Protein AF-0000000073552970 (afdb_homodimer)

Foldseek 3Di:
DPPQDDLLVVLVVLLVCLQVVLLVLLPDVVQLAQVSVLVVVVVSLVVQLVVSCVSCVVPPDQDPCLSVLSSLLNVLSNLQSLLCVLVPVDHRRCVSCCVRNPVLCSALLNSLLSVCSNPVSNVLSSVCSVCRVVVHDSLLSLLLNLLQQQLVLLLPLVLCCQFPNVVPHTPNSCVSVCSNVVSVVSNVVSVPDDDPDDDDDQVLLVVLQPDAVVNVVLLVVLLVLLVVLLVVLVLVLCLLVPNVDVVSVCCCQAFFVLSVHRSRRNSSSSVCCNVPVNVLSVVLSVLSHHFQQLCLQSSLSSSLSSLVNSLSSRLRSLDDPSGPPSRHHDPVCNVVNNVVSVSSSVSSVSSNVVCVVDVSRNHHNDDVVVNPVVVVVD/DPDQDDLLVVLVVLLVCLQVVLLVLLPDVVQLAQVSVLVVVVVSLVVQLVSSCVSCVVPPDQDPCLSVLSSLLNVLSNLQSLLCVLVPVDDRRCVSCCVRNPVLCSALLNSLLSVCSNPVSNVLSSVCSVCRVVVHDSLLSLLLNLLQQQLSLLLPLVLCCQFPNVVPHTPNSVVSVCSNVVSVVSNVVSVPDDDPDDDDDQVLLVVLQPDAVVNVVLLVVLLVLLVVLLVVLVLVLCLLVPNVDVVSVCCCQAFFVLSVHRSRRNSSSSVCCNVPVNVLSVVLSVLSHHFQQLCLQSSLSSSLSSLVNSLSSRLRSLDDPSGPPSRHHDPVCNVVNNVVSVSSSVSSVSSNVVCVVDVSRNHHNDDVPPVPPVVVVD

Sequence (756 aa):
MKMRPPTELCVFLLALLAPAVLYAINNVPALQQPLGMVGLGMVVLGSVVLLLLLTVRHKQNIDPLFYVFAGFSFTCLVGLTNALEQDGFIQGFMGFYLKMGEPHLSTAYSVLMCYWDGVVHFVIFLLIIHRMFKGKSYRELGLLWAGSSIANQLVLIPGTVIGKYGSNIQPAFLRNIPFFLLPFWAASLLLSRPQGMAIIPADKVAMEQKKSLFYRPIDAALLLGALAAMAFTVFRGFVVLDCPLDACFTYIYQYEPYLKDPVGFPRVMMLVYLFYALPLLAVCLYGLSRPGCIWMLDWTLLFAGAVTQTQWCHIGASLHSRTAYTYRVPAENWRTVVILNVLYAAIPILLALRCYANPTYFMKPVTKGQTNAEKKKNMKMRPPTELCVFLLALLAPAVLYAINNVPALQQPLGMVGLGMVVLGSVVLLLLLTVRHKQNIDPLFYVFAGFSFTCLVGLTNALEQDGFIQGFMGFYLKMGEPHLSTAYSVLMCYWDGVVHFVIFLLIIHRMFKGKSYRELGLLWAGSSIANQLVLIPGTVIGKYGSNIQPAFLRNIPFFLLPFWAASLLLSRPQGMAIIPADKVAMEQKKSLFYRPIDAALLLGALAAMAFTVFRGFVVLDCPLDACFTYIYQYEPYLKDPVGFPRVMMLVYLFYALPLLAVCLYGLSRPGCIWMLDWTLLFAGAVTQTQWCHIG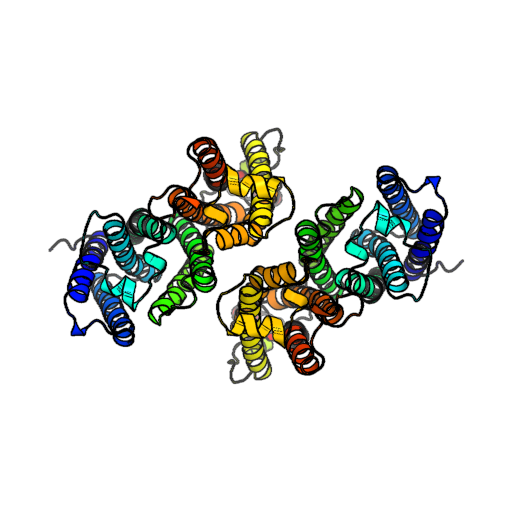ASLHSRTAYTYRVPAENWRTVVILNVLYAAIPILLALRCYANPTYFMKPVTKGQTNAEKKKN

Secondary structure (DSSP, 8-state):
---PPPHHHHHHHHHTHHHHHHHHHHT-GGG--HHHHHHHHHHHHHHHHHHHHHHTTT-SS--THHHHHHHHHHHHHHHHHHHHHHTTSS-SSSHHHHHHT-GGGGSHHHHHHHHIIIIIIHHHHHHHHHHHHTT---HHHHHHHHHHHHHHHHHHHHHHHHSTTGGG--GGGGGHHHHHHHHHHHHHHHHHS---PPPPPHHHHHHHHT--GGG-HHHHHHHHHHHHHHHHHHHHHHHHTT---HHHHHHHHHT-GGGG-TTSHHHHHHHHIIIIIHHHHHHHHHHHHSTT-THHHHHHHHHHHHHHHHHHHHHHHHH-TTS-GGGSPPTTTHHHHHHHHHHHHHHHHHHHHHHHH-GGGGSPP--GGGTTHHHH--/---PPPHHHHHHHHHTHHHHHHHHHHT-GGG--HHHHHHHHHHHHHHHHHHHHHHTTT-SS--THHHHHHHHHHHHHHHHHHHHHHTTSS-SSSHHHHHHT-GGGGSHHHHHHHHIIIIIIHHHHHHHHHHHHHT---HHHHHHHHHHHHHHHHHHHHHHHHSTTGGG--GGGGGHHHHHHHHHHHHHHHHHS---PPPPPHHHHHHHHT--GGG-HHHHHHHHHHHHHHHHHHHHHHHHTT---HHHHHHHHHT-GGGG-TTSHHHHHHHHIIIIIHHHHHHHHHHHHSTT-TTHHHHHHHHHHHHHHHHHHHHHHHH-TTS-GGGSPPTTTHHHHHHHHHHHHHHHHHHHHHHHH-GGGGSPP--GGGHHHHHHH-

Nearest PDB structures (foldseek):
  8pd3-assembly1_A  TM=1.484E-01  e=8.650E-01  Strongylocentrotus purpuratus
  8xq4-assembly1_A  TM=1.670E-01  e=1.671E+00  Strongylocentrotus purpuratus
  8pd8-assembly1_A  TM=1.653E-01  e=7.655E+00  Strongylocentrotus purpuratus
  8pd3-assembly1_A  TM=1.483E-01  e=6.589E-01  Strongylocentrotus purpuratus
  8xq4-assembly1_A  TM=1.678E-01  e=1.078E+00  Strongylocentrotus purpuratus

Radius of gyration: 28.73 Å; Cα contacts (8 Å, |Δi|>4): 984; chains: 2; bounding box: 74×96×55 Å

Organism: Merluccius polli (NCBI:txid89951)

Solvent-accessible surface area (backbone atoms only — not comparable to full-atom values): 38670 Å² total; per-residue (Å²): 129,85,79,72,73,58,65,42,56,52,46,50,55,56,17,62,43,31,54,56,52,34,31,52,51,48,72,33,76,89,54,70,36,56,74,46,39,45,54,49,49,48,50,51,53,50,49,50,52,52,51,51,48,63,72,46,62,88,57,77,89,72,61,73,65,52,58,53,40,51,52,48,33,28,53,13,33,42,28,29,46,44,27,38,34,74,72,63,76,44,81,69,40,49,62,54,45,40,74,51,26,46,50,63,55,71,36,28,44,40,26,41,45,15,43,43,32,35,44,56,50,30,53,50,34,42,52,36,47,47,26,53,78,70,73,40,87,40,56,67,61,47,33,23,49,23,20,22,46,43,45,46,41,66,20,52,55,56,7,40,48,38,8,75,49,32,84,62,71,33,78,48,56,61,60,52,52,58,63,41,49,49,33,53,52,51,36,53,56,50,69,70,45,80,78,90,65,77,88,72,59,57,65,60,30,52,57,51,47,67,53,51,64,86,79,31,58,69,59,43,51,47,44,54,48,42,51,51,42,40,53,52,33,50,50,49,28,37,37,62,60,60,24,76,47,66,66,38,53,48,40,34,74,54,43,46,24,36,48,69,42,61,59,23,41,55,38,38,40,32,46,48,34,40,71,47,46,37,56,49,47,52,51,48,46,48,44,74,71,37,65,36,35,53,64,50,57,59,50,26,32,23,46,22,23,20,41,45,48,49,47,51,19,49,58,45,22,26,69,32,84,68,30,56,76,84,24,29,42,42,84,89,32,39,64,61,46,50,51,54,52,50,54,50,40,42,44,41,42,50,50,28,48,49,36,68,73,55,46,53,39,27,37,68,78,67,62,74,75,62,64,62,56,66,58,72,74,101,130,84,80,74,73,58,65,43,56,53,46,50,57,56,17,62,43,31,53,56,53,34,30,52,51,48,69,33,75,90,54,71,37,57,73,47,39,45,55,49,49,50,50,52,53,49,50,51,52,54,53,52,50,62,72,45,63,87,55,76,88,72,60,74,65,51,59,53,42,52,53,47,34,29,53,13,34,43,28,29,48,43,26,38,33,74,72,62,77,45,81,70,39,48,63,54,46,38,72,50,29,47,50,64,55,70,36,27,44,40,27,42,44,16,44,43,32,36,45,55,50,30,53,50,34,43,50,36,47,48,26,54,79,69,74,41,86,41,57,67,61,47,33,23,48,23,20,22,46,41,44,45,40,65,19,48,54,57,8,40,49,38,9,73,48,32,84,63,70,33,77,50,56,59,60,52,51,58,62,41,48,48,33,54,53,52,37,54,56,48,70,69,46,79,78,90,67,77,88,73,58,59,65,59,32,52,56,49,47,64,53,52,63,87,78,32,60,70,58,45,51,48,46,52,47,42,51,50,41,41,54,52,34,50,51,48,28,38,40,62,60,59,24,78,46,65,68,37,52,48,40,33,75,54,41,44,24,35,48,70,42,62,59,23,40,55,39,38,39,31,45,49,34,41,72,47,48,36,57,50,47,51,52,47,47,48,43,73,72,37,65,36,36,54,65,50,58,58,51,26,32,23,46,21,23,19,42,43,47,50,47,50,19,49,57,45,21,28,69,32,84,67,30,57,75,85,26,29,42,42,83,91,34,39,64,59,46,50,50,53,51,50,53,50,40,42,44,40,44,50,50,29,50,49,36,70,74,55,45,54,38,27,37,70,77,67,62,75,74,62,64,64,57,62,61,69,74,101

InterPro domains:
  IPR033118 EXPERA domain [PF05241] (259-355)
  IPR033118 EXPERA domain [PS51751] (62-187)
  IPR033118 EXPERA domain [PS51751] (218-352)
  IPR047195 Transmembrane 6 superfamily member 1/2 [cd21106] (25-363)
  IPR059044 Transmembrane 6 superfamily member 1/2, transmembrane domain [PF26083] (18-197)

Structure (mmCIF, N/CA/C/O backbone):
data_AF-0000000073552970-model_v1
#
loop_
_entity.id
_entity.type
_entity.pdbx_description
1 polymer 'Transmembrane 6 superfamily member 2'
#
loop_
_atom_site.group_PDB
_atom_site.id
_atom_site.type_symbol
_atom_site.label_atom_id
_atom_site.label_alt_id
_atom_site.label_comp_id
_atom_site.label_asym_id
_atom_site.label_entity_id
_atom_site.label_seq_id
_atom_site.pdbx_PDB_ins_code
_atom_site.Cartn_x
_atom_site.Cartn_y
_atom_site.Cartn_z
_atom_site.occupancy
_atom_site.B_iso_or_equiv
_atom_site.auth_seq_id
_atom_site.auth_comp_id
_atom_site.auth_asym_id
_atom_site.auth_atom_id
_atom_site.pdbx_PDB_model_num
ATOM 1 N N . MET A 1 1 ? 39.062 -36.969 -17.625 1 33.91 1 MET A N 1
ATOM 2 C CA . MET A 1 1 ? 38.438 -35.906 -16.828 1 33.91 1 MET A CA 1
ATOM 3 C C . MET A 1 1 ? 36.906 -35.906 -17.016 1 33.91 1 MET A C 1
ATOM 5 O O . MET A 1 1 ? 36.438 -35.656 -18.125 1 33.91 1 MET A O 1
ATOM 9 N N . LYS A 1 2 ? 36.125 -36.719 -16.453 1 49.84 2 LYS A N 1
ATOM 10 C CA . LYS A 1 2 ? 34.719 -36.969 -16.641 1 49.84 2 LYS A CA 1
ATOM 11 C C . LYS A 1 2 ? 33.938 -35.656 -16.578 1 49.84 2 LYS A C 1
ATOM 13 O O . LYS A 1 2 ? 34.031 -34.906 -15.602 1 49.84 2 LYS A O 1
ATOM 18 N N . MET A 1 3 ? 33.656 -34.969 -17.641 1 60.84 3 MET A N 1
ATOM 19 C CA . MET A 1 3 ? 33.062 -33.656 -17.844 1 60.84 3 MET A CA 1
ATOM 20 C C . MET A 1 3 ? 31.781 -33.5 -17.031 1 60.84 3 MET A C 1
ATOM 22 O O . MET A 1 3 ? 30.844 -34.281 -17.219 1 60.84 3 MET A O 1
ATOM 26 N N . ARG A 1 4 ? 31.812 -32.969 -15.844 1 76.19 4 ARG A N 1
ATOM 27 C CA . ARG A 1 4 ? 30.672 -32.719 -14.992 1 76.19 4 ARG A CA 1
ATOM 28 C C . ARG A 1 4 ? 29.609 -31.875 -15.719 1 76.19 4 ARG A C 1
ATOM 30 O O . ARG A 1 4 ? 29.953 -30.922 -16.438 1 76.19 4 ARG A O 1
ATOM 37 N N . PRO A 1 5 ? 28.469 -32.438 -15.781 1 85.31 5 PRO A N 1
ATOM 38 C CA . PRO A 1 5 ? 27.391 -31.703 -16.438 1 85.31 5 PRO A CA 1
ATOM 39 C C . PRO A 1 5 ? 27.219 -30.297 -15.867 1 85.31 5 PRO A C 1
ATOM 41 O O . PRO A 1 5 ? 27.516 -30.062 -14.695 1 85.31 5 PRO A O 1
ATOM 44 N N . PRO A 1 6 ? 26.828 -29.422 -16.781 1 90.06 6 PRO A N 1
ATOM 45 C CA . PRO A 1 6 ? 26.547 -28.062 -16.312 1 90.06 6 PRO A CA 1
ATOM 46 C C . PRO A 1 6 ? 25.516 -28.047 -15.172 1 90.06 6 PRO A C 1
ATOM 48 O O . PRO A 1 6 ? 24.594 -28.859 -15.148 1 90.06 6 PRO A O 1
ATOM 51 N N . THR A 1 7 ? 25.719 -27.156 -14.25 1 91.38 7 THR A N 1
ATOM 52 C CA . THR A 1 7 ? 24.891 -27.062 -13.055 1 91.38 7 THR A CA 1
ATOM 53 C C . THR A 1 7 ? 23.422 -26.859 -13.43 1 91.38 7 THR A C 1
ATOM 55 O O . THR A 1 7 ? 22.531 -27.422 -12.789 1 91.38 7 THR A O 1
ATOM 58 N N . GLU A 1 8 ? 23.156 -26 -14.43 1 94.19 8 GLU A N 1
ATOM 59 C CA . GLU A 1 8 ? 21.781 -25.75 -14.836 1 94.19 8 GLU A CA 1
ATOM 60 C C . GLU A 1 8 ? 21.125 -27.031 -15.336 1 94.19 8 GLU A C 1
ATOM 62 O O . GLU A 1 8 ? 19.906 -27.219 -15.172 1 94.19 8 GLU A O 1
ATOM 67 N N . LEU A 1 9 ? 21.859 -27.875 -15.969 1 94.69 9 LEU A N 1
ATOM 68 C CA . LEU A 1 9 ? 21.328 -29.156 -16.422 1 94.69 9 LEU A CA 1
ATOM 69 C C . LEU A 1 9 ? 20.984 -30.062 -15.227 1 94.69 9 LEU A C 1
ATOM 71 O O . LEU A 1 9 ? 19.984 -30.766 -15.25 1 94.69 9 LEU A O 1
ATOM 75 N N . CYS A 1 10 ? 21.828 -30.047 -14.266 1 93.56 10 CYS A N 1
ATOM 76 C CA . CYS A 1 10 ? 21.562 -30.828 -13.055 1 93.56 10 CYS A CA 1
ATOM 77 C C . CYS A 1 10 ? 20.281 -30.344 -12.375 1 93.56 10 CYS A C 1
ATOM 79 O O . CYS A 1 10 ? 19.453 -31.156 -11.953 1 93.56 10 CYS A O 1
ATOM 81 N N . VAL A 1 11 ? 20.172 -29.062 -12.281 1 95.56 11 VAL A N 1
ATOM 82 C CA . VAL A 1 11 ? 18.984 -28.484 -11.672 1 95.56 11 VAL A CA 1
ATOM 83 C C . VAL A 1 11 ? 17.75 -28.828 -12.5 1 95.56 11 VAL A C 1
ATOM 85 O O . VAL A 1 11 ? 16.703 -29.172 -11.945 1 95.56 11 VAL A O 1
ATOM 88 N N . PHE A 1 12 ? 17.922 -28.781 -13.805 1 96.88 12 PHE A N 1
ATOM 89 C CA . PHE A 1 12 ? 16.844 -29.125 -14.719 1 96.88 12 PHE A CA 1
ATOM 90 C C . PHE A 1 12 ? 16.391 -30.578 -14.516 1 96.88 12 PHE A C 1
ATOM 92 O O . PHE A 1 12 ? 15.195 -30.844 -14.414 1 96.88 12 PHE A O 1
ATOM 99 N N . LEU A 1 13 ? 17.344 -31.469 -14.414 1 95.44 13 LEU A N 1
ATOM 100 C CA . LEU A 1 13 ? 17.031 -32.875 -14.242 1 95.44 13 LEU A CA 1
ATOM 101 C C . LEU A 1 13 ? 16.422 -33.156 -12.875 1 95.44 13 LEU A C 1
ATOM 103 O O . LEU A 1 13 ? 15.508 -33.969 -12.742 1 95.44 13 LEU A O 1
ATOM 107 N N . LEU A 1 14 ? 16.906 -32.5 -11.938 1 95.44 14 LEU A N 1
ATOM 108 C CA . LEU A 1 14 ? 16.344 -32.625 -10.602 1 95.44 14 LEU A CA 1
ATOM 109 C C . LEU A 1 14 ? 14.898 -32.125 -10.578 1 95.44 14 LEU A C 1
ATOM 111 O O . LEU A 1 14 ? 14.039 -32.75 -9.93 1 95.44 14 LEU A O 1
ATOM 115 N N . ALA A 1 15 ? 14.641 -31.016 -11.227 1 96.62 15 ALA A N 1
ATOM 116 C CA . ALA A 1 15 ? 13.289 -30.469 -11.289 1 96.62 15 ALA A CA 1
ATOM 117 C C . ALA A 1 15 ? 12.336 -31.422 -12 1 96.62 15 ALA A C 1
ATOM 119 O O . ALA A 1 15 ? 11.156 -31.5 -11.656 1 96.62 15 ALA A O 1
ATOM 120 N N . LEU A 1 16 ? 12.867 -32.219 -12.906 1 96.31 16 LEU A N 1
ATOM 121 C CA . LEU A 1 16 ? 12.062 -33.125 -13.688 1 96.31 16 LEU A CA 1
ATOM 122 C C . LEU A 1 16 ? 11.594 -34.312 -12.828 1 96.31 16 LEU A C 1
ATOM 124 O O . LEU A 1 16 ? 10.711 -35.062 -13.227 1 96.31 16 LEU A O 1
ATOM 128 N N . LEU A 1 17 ? 12.078 -34.406 -11.641 1 95.69 17 LEU A N 1
ATOM 129 C CA . LEU A 1 17 ? 11.641 -35.469 -10.719 1 95.69 17 LEU A CA 1
ATOM 130 C C . LEU A 1 17 ? 10.305 -35.094 -10.078 1 95.69 17 LEU A C 1
ATOM 132 O O . LEU A 1 17 ? 9.641 -35.969 -9.492 1 95.69 17 LEU A O 1
ATOM 136 N N . ALA A 1 18 ? 9.914 -33.844 -10.203 1 96.25 18 ALA A N 1
ATOM 137 C CA . ALA A 1 18 ? 8.719 -33.344 -9.516 1 96.25 18 ALA A CA 1
ATOM 138 C C . ALA A 1 18 ? 7.477 -34.125 -9.977 1 96.25 18 ALA A C 1
ATOM 140 O O . ALA A 1 18 ? 6.723 -34.656 -9.156 1 96.25 18 ALA A O 1
ATOM 141 N N . PRO A 1 19 ? 7.25 -34.281 -11.305 1 96.12 19 PRO A N 1
ATOM 142 C CA . PRO A 1 19 ? 6.074 -35.062 -11.727 1 96.12 19 PRO A CA 1
ATOM 143 C C . PRO A 1 19 ? 6.117 -36.5 -11.266 1 96.12 19 PRO A C 1
ATOM 145 O O . PRO A 1 19 ? 5.082 -37.094 -10.922 1 96.12 19 PRO A O 1
ATOM 148 N N . ALA A 1 20 ? 7.281 -37.094 -11.234 1 95 20 ALA A N 1
ATOM 149 C CA . ALA A 1 20 ? 7.418 -38.469 -10.797 1 95 20 ALA A CA 1
ATOM 150 C C . ALA A 1 20 ? 7.07 -38.625 -9.32 1 95 20 ALA A C 1
ATOM 152 O O . ALA A 1 20 ? 6.398 -39.562 -8.93 1 95 20 ALA A O 1
ATOM 153 N N . VAL A 1 21 ? 7.574 -37.688 -8.562 1 93.56 21 VAL A N 1
ATOM 154 C CA . VAL A 1 21 ? 7.285 -37.688 -7.129 1 93.56 21 VAL A CA 1
ATOM 155 C C . VAL A 1 21 ? 5.785 -37.531 -6.902 1 93.56 21 VAL A C 1
ATOM 157 O O . VAL A 1 21 ? 5.191 -38.25 -6.09 1 93.56 21 VAL A O 1
ATOM 160 N N . LEU A 1 22 ? 5.129 -36.656 -7.621 1 93.81 22 LEU A N 1
ATOM 161 C CA . LEU A 1 22 ? 3.697 -36.406 -7.488 1 93.81 22 LEU A CA 1
ATOM 162 C C . LEU A 1 22 ? 2.891 -37.625 -7.906 1 93.81 22 LEU A C 1
ATOM 164 O O . LEU A 1 22 ? 1.915 -37.969 -7.246 1 93.81 22 LEU A O 1
ATOM 168 N N . TYR A 1 23 ? 3.34 -38.25 -8.945 1 94.25 23 TYR A N 1
ATOM 169 C CA . TYR A 1 23 ? 2.672 -39.469 -9.414 1 94.25 23 TYR A CA 1
ATOM 170 C C . TYR A 1 23 ? 2.734 -40.562 -8.367 1 94.25 23 TYR A C 1
ATOM 172 O O . TYR A 1 23 ? 1.74 -41.25 -8.109 1 94.25 23 TYR A O 1
ATOM 180 N N . ALA A 1 24 ? 3.854 -40.688 -7.801 1 91.62 24 ALA A N 1
ATOM 181 C CA . ALA A 1 24 ? 4.047 -41.688 -6.773 1 91.62 24 ALA A CA 1
ATOM 182 C C . ALA A 1 24 ? 3.162 -41.438 -5.559 1 91.62 24 ALA A C 1
ATOM 184 O O . ALA A 1 24 ? 2.518 -42.344 -5.039 1 91.62 24 ALA A O 1
ATOM 185 N N . ILE A 1 25 ? 3.121 -40.219 -5.125 1 89.44 25 ILE A N 1
ATOM 186 C CA . ILE A 1 25 ? 2.336 -39.875 -3.949 1 89.44 25 ILE A CA 1
ATOM 187 C C . ILE A 1 25 ? 0.849 -40.062 -4.246 1 89.44 25 ILE A C 1
ATOM 189 O O . ILE A 1 25 ? 0.093 -40.531 -3.389 1 89.44 25 ILE A O 1
ATOM 193 N N . ASN A 1 26 ? 0.439 -39.688 -5.43 1 90.38 26 ASN A N 1
ATOM 194 C CA . ASN A 1 26 ? -0.964 -39.75 -5.82 1 90.38 26 ASN A CA 1
ATOM 195 C C . ASN A 1 26 ? -1.449 -41.188 -5.871 1 90.38 26 ASN A C 1
ATOM 197 O O . ASN A 1 26 ? -2.643 -41.469 -5.715 1 90.38 26 ASN A O 1
ATOM 201 N N . ASN A 1 27 ? -0.518 -42.125 -6 1 89 27 ASN A N 1
ATOM 202 C CA . ASN A 1 27 ? -0.913 -43.531 -6.195 1 89 27 ASN A CA 1
ATOM 203 C C . ASN A 1 27 ? -0.542 -44.375 -4.996 1 89 27 ASN A C 1
ATOM 205 O O . ASN A 1 27 ? -0.632 -45.594 -5.055 1 89 27 ASN A O 1
ATOM 209 N N . VAL A 1 28 ? -0.151 -43.812 -3.949 1 86.38 28 VAL A N 1
ATOM 210 C CA . VAL A 1 28 ? 0.121 -44.5 -2.695 1 86.38 28 VAL A CA 1
ATOM 211 C C . VAL A 1 28 ? -0.799 -43.969 -1.599 1 86.38 28 VAL A C 1
ATOM 213 O O . VAL A 1 28 ? -0.498 -42.969 -0.965 1 86.38 28 VAL A O 1
ATOM 216 N N . PRO A 1 29 ? -1.869 -44.719 -1.253 1 81.69 29 PRO A N 1
ATOM 217 C CA . PRO A 1 29 ? -2.908 -44.25 -0.33 1 81.69 29 PRO A CA 1
ATOM 218 C C . PRO A 1 29 ? -2.365 -43.938 1.062 1 81.69 29 PRO A C 1
ATOM 220 O O . PRO A 1 29 ? -2.873 -43.031 1.74 1 81.69 29 PRO A O 1
ATOM 223 N N . ALA A 1 30 ? -1.349 -44.531 1.465 1 79.06 30 ALA A N 1
ATOM 224 C CA . ALA A 1 30 ? -0.812 -44.375 2.812 1 79.06 30 ALA A CA 1
ATOM 225 C C . ALA A 1 30 ? -0.234 -42.969 3 1 79.06 30 ALA A C 1
ATOM 227 O O . ALA A 1 30 ? -0.104 -42.469 4.129 1 79.06 30 ALA A O 1
ATOM 228 N N . LEU A 1 31 ? -0.075 -42.344 1.948 1 77.75 31 LEU A N 1
ATOM 229 C CA . LEU A 1 31 ? 0.587 -41.031 2.002 1 77.75 31 LEU A CA 1
ATOM 230 C C . LEU A 1 31 ? -0.431 -39.906 1.937 1 77.75 31 LEU A C 1
ATOM 232 O O . LEU A 1 31 ? -0.067 -38.75 2.031 1 77.75 31 LEU A O 1
ATOM 236 N N . GLN A 1 32 ? -1.628 -40.312 1.903 1 76.44 32 GLN A N 1
ATOM 237 C CA . GLN A 1 32 ? -2.645 -39.312 1.609 1 76.44 32 GLN A CA 1
ATOM 238 C C . GLN A 1 32 ? -3.348 -38.875 2.883 1 76.44 32 GLN A C 1
ATOM 240 O O . GLN A 1 32 ? -4.551 -39.062 3.043 1 76.44 32 GLN A O 1
ATOM 245 N N . GLN A 1 33 ? -2.662 -38.406 3.818 1 79.19 33 GLN A N 1
ATOM 246 C CA . GLN A 1 33 ? -3.193 -37.75 5.02 1 79.19 33 GLN A CA 1
ATOM 247 C C . GLN A 1 33 ? -2.801 -36.281 5.082 1 79.19 33 GLN A C 1
ATOM 249 O O . GLN A 1 33 ? -1.669 -35.938 4.75 1 79.19 33 GLN A O 1
ATOM 254 N N . PRO A 1 34 ? -3.721 -35.531 5.457 1 77.25 34 PRO A N 1
ATOM 255 C CA . PRO A 1 34 ? -3.469 -34.094 5.43 1 77.25 34 PRO A CA 1
ATOM 256 C C . PRO A 1 34 ? -2.227 -33.688 6.227 1 77.25 34 PRO A C 1
ATOM 258 O O . PRO A 1 34 ? -1.392 -32.906 5.734 1 77.25 34 PRO A O 1
ATOM 261 N N . LEU A 1 35 ? -2.172 -34.156 7.414 1 80.56 35 LEU A N 1
ATOM 262 C CA . LEU A 1 35 ? -0.999 -33.812 8.219 1 80.56 35 LEU A CA 1
ATOM 263 C C . LEU A 1 35 ? 0.245 -34.531 7.676 1 80.56 35 LEU A C 1
ATOM 265 O O . LEU A 1 35 ? 1.343 -33.969 7.715 1 80.56 35 LEU A O 1
ATOM 269 N N . GLY A 1 36 ? 0.004 -35.562 7.062 1 81.69 36 GLY A N 1
ATOM 270 C CA . GLY A 1 36 ? 1.101 -36.312 6.453 1 81.69 36 GLY A CA 1
ATOM 271 C C . GLY A 1 36 ? 1.658 -35.625 5.215 1 81.69 36 GLY A C 1
ATOM 272 O O . GLY A 1 36 ? 2.861 -35.688 4.953 1 81.69 36 GLY A O 1
ATOM 273 N N . MET A 1 37 ? 0.812 -34.906 4.66 1 83.81 37 MET A N 1
ATOM 274 C CA . MET A 1 37 ? 1.213 -34.219 3.428 1 83.81 37 MET A CA 1
ATOM 275 C C . MET A 1 37 ? 2.244 -33.125 3.713 1 83.81 37 MET A C 1
ATOM 277 O O . MET A 1 37 ? 3.156 -32.906 2.916 1 83.81 37 MET A O 1
ATOM 281 N N . VAL A 1 38 ? 2.037 -32.469 4.801 1 85.94 38 VAL A N 1
ATOM 282 C CA . VAL A 1 38 ? 2.996 -31.422 5.168 1 85.94 38 VAL A CA 1
ATOM 283 C C . VAL A 1 38 ? 4.363 -32.062 5.422 1 85.94 38 VAL A C 1
ATOM 285 O O . VAL A 1 38 ? 5.383 -31.547 4.945 1 85.94 38 VAL A O 1
ATOM 288 N N . GLY A 1 39 ? 4.289 -33.094 6.191 1 85.56 39 GLY A N 1
ATOM 289 C CA . GLY A 1 39 ? 5.527 -33.812 6.449 1 85.56 39 GLY A CA 1
ATOM 290 C C . GLY A 1 39 ? 6.184 -34.344 5.191 1 85.56 39 GLY A C 1
ATOM 291 O O . GLY A 1 39 ? 7.398 -34.219 5.023 1 85.56 39 GLY A O 1
ATOM 292 N N . LEU A 1 40 ? 5.402 -34.906 4.359 1 87.44 40 LEU A N 1
ATOM 293 C CA . LEU A 1 40 ? 5.91 -35.438 3.096 1 87.44 40 LEU A CA 1
ATOM 294 C C . LEU A 1 40 ? 6.508 -34.312 2.246 1 87.44 40 LEU A C 1
ATOM 296 O O . LEU A 1 40 ? 7.547 -34.5 1.61 1 87.44 40 LEU A O 1
ATOM 300 N N . GLY A 1 41 ? 5.809 -33.188 2.213 1 88.25 41 GLY A N 1
ATOM 301 C CA . GLY A 1 41 ? 6.34 -32.031 1.498 1 88.25 41 GLY A CA 1
ATOM 302 C C . GLY A 1 41 ? 7.691 -31.578 2.014 1 88.25 41 GLY A C 1
ATOM 303 O O . GLY A 1 41 ? 8.586 -31.25 1.227 1 88.25 41 GLY A O 1
ATOM 304 N N . MET A 1 42 ? 7.828 -31.609 3.26 1 88.88 42 MET A N 1
ATOM 305 C CA . MET A 1 42 ? 9.094 -31.203 3.871 1 88.88 42 MET A CA 1
ATOM 306 C C . MET A 1 42 ? 10.203 -32.188 3.527 1 88.88 42 MET A C 1
ATOM 308 O O . MET A 1 42 ? 11.344 -31.797 3.293 1 88.88 42 MET A O 1
ATOM 312 N N . VAL A 1 43 ? 9.836 -33.406 3.516 1 90.69 43 VAL A N 1
ATOM 313 C CA . VAL A 1 43 ? 10.812 -34.438 3.197 1 90.69 43 VAL A CA 1
ATOM 314 C C . VAL A 1 43 ? 11.266 -34.281 1.746 1 90.69 43 VAL A C 1
ATOM 316 O O . VAL A 1 43 ? 12.461 -34.375 1.45 1 90.69 43 VAL A O 1
ATOM 319 N N . VAL A 1 44 ? 10.328 -34.125 0.912 1 91.81 44 VAL A N 1
ATOM 320 C CA . VAL A 1 44 ? 10.648 -33.969 -0.505 1 91.81 44 VAL A CA 1
ATOM 321 C C . VAL A 1 44 ? 11.5 -32.719 -0.723 1 91.81 44 VAL A C 1
ATOM 323 O O . VAL A 1 44 ? 12.562 -32.812 -1.352 1 91.81 44 VAL A O 1
ATOM 326 N N . LEU A 1 45 ? 11.078 -31.641 -0.203 1 89.25 45 LEU A N 1
ATOM 327 C CA . LEU A 1 45 ? 11.828 -30.406 -0.372 1 89.25 45 LEU A CA 1
ATOM 328 C C . LEU A 1 45 ? 13.203 -30.516 0.265 1 89.25 45 LEU A C 1
ATOM 330 O O . LEU A 1 45 ? 14.188 -30.016 -0.292 1 89.25 45 LEU A O 1
ATOM 334 N N . GLY A 1 46 ? 13.273 -31.109 1.431 1 91.06 46 GLY A N 1
ATOM 335 C CA . GLY A 1 46 ? 14.555 -31.344 2.07 1 91.06 46 GLY A CA 1
ATOM 336 C C . GLY A 1 46 ? 15.492 -32.188 1.232 1 91.06 46 GLY A C 1
ATOM 337 O O . GLY A 1 46 ? 16.688 -31.922 1.148 1 91.06 46 GLY A O 1
ATOM 338 N N . SER A 1 47 ? 14.945 -33.188 0.636 1 93.69 47 SER A N 1
ATOM 339 C CA . SER A 1 47 ? 15.734 -34.062 -0.233 1 93.69 47 SER A CA 1
ATOM 340 C C . SER A 1 47 ? 16.25 -33.281 -1.447 1 93.69 47 SER A C 1
ATOM 342 O O . SER A 1 47 ? 17.391 -33.5 -1.878 1 93.69 47 SER A O 1
ATOM 344 N N . VAL A 1 48 ? 15.406 -32.469 -1.981 1 92.94 48 VAL A N 1
ATOM 345 C CA . VAL A 1 48 ? 15.812 -31.656 -3.127 1 92.94 48 VAL A CA 1
ATOM 346 C C . VAL A 1 48 ? 16.969 -30.75 -2.732 1 92.94 48 VAL A C 1
ATOM 348 O O . VAL A 1 48 ? 17.953 -30.641 -3.467 1 92.94 48 VAL A O 1
ATOM 351 N N . VAL A 1 49 ? 16.891 -30.141 -1.593 1 92.19 49 VAL A N 1
ATOM 352 C CA . VAL A 1 49 ? 17.938 -29.25 -1.114 1 92.19 49 VAL A CA 1
ATOM 353 C C . VAL A 1 49 ? 19.234 -30.047 -0.932 1 92.19 49 VAL A C 1
ATOM 355 O O . VAL A 1 49 ? 20.312 -29.578 -1.304 1 92.19 49 VAL A O 1
ATOM 358 N N . LEU A 1 50 ? 19.125 -31.203 -0.381 1 93.69 50 LEU A N 1
ATOM 359 C CA . LEU A 1 50 ? 20.281 -32.062 -0.168 1 93.69 50 LEU A CA 1
ATOM 360 C C . LEU A 1 50 ? 20.938 -32.406 -1.495 1 93.69 50 LEU A C 1
ATOM 362 O O . LEU A 1 50 ? 22.172 -32.375 -1.617 1 93.69 50 LEU A O 1
ATOM 366 N N . LEU A 1 51 ? 20.172 -32.781 -2.42 1 93.75 51 LEU A N 1
ATOM 367 C CA . LEU A 1 51 ? 20.703 -33.156 -3.732 1 93.75 51 LEU A CA 1
ATOM 368 C C . LEU A 1 51 ? 21.344 -31.938 -4.41 1 93.75 51 LEU A C 1
ATOM 370 O O . LEU A 1 51 ? 22.344 -32.062 -5.109 1 93.75 51 LEU A O 1
ATOM 374 N N . LEU A 1 52 ? 20.781 -30.797 -4.234 1 93.5 52 LEU A N 1
ATOM 375 C CA . LEU A 1 52 ? 21.344 -29.578 -4.785 1 93.5 52 LEU A CA 1
ATOM 376 C C . LEU A 1 52 ? 22.703 -29.281 -4.156 1 93.5 52 LEU A C 1
ATOM 378 O O . LEU A 1 52 ? 23.641 -28.891 -4.852 1 93.5 52 LEU A O 1
ATOM 382 N N . LEU A 1 53 ? 22.797 -29.469 -2.859 1 92.69 53 LEU A N 1
ATOM 383 C CA . LEU A 1 53 ? 24.062 -29.266 -2.162 1 92.69 53 LEU A CA 1
ATOM 384 C C . LEU A 1 53 ? 25.125 -30.203 -2.705 1 92.69 53 LEU A C 1
ATOM 386 O O . LEU A 1 53 ? 26.281 -29.812 -2.875 1 92.69 53 LEU A O 1
ATOM 390 N N . LEU A 1 54 ? 24.703 -31.375 -3.006 1 91.12 54 LEU A N 1
ATOM 391 C CA . LEU A 1 54 ? 25.625 -32.375 -3.533 1 91.12 54 LEU A CA 1
ATOM 392 C C . LEU A 1 54 ? 26.078 -32 -4.941 1 91.12 54 LEU A C 1
ATOM 394 O O . LEU A 1 54 ? 27.219 -32.281 -5.328 1 91.12 54 LEU A O 1
ATOM 398 N N . THR A 1 55 ? 25.172 -31.422 -5.672 1 88.75 55 THR A N 1
ATOM 399 C CA . THR A 1 55 ? 25.484 -31.031 -7.043 1 88.75 55 THR A CA 1
ATOM 400 C C . THR A 1 55 ? 26.562 -29.953 -7.066 1 88.75 55 THR A C 1
ATOM 402 O O . THR A 1 55 ? 27.375 -29.906 -7.992 1 88.75 55 THR A O 1
ATOM 405 N N . VAL A 1 56 ? 26.609 -29.094 -6.051 1 90.56 56 VAL A N 1
ATOM 406 C CA . VAL A 1 56 ? 27.531 -27.953 -6.113 1 90.56 56 VAL A CA 1
ATOM 407 C C . VAL A 1 56 ? 28.609 -28.109 -5.039 1 90.56 56 VAL A C 1
ATOM 409 O O . VAL A 1 56 ? 29.344 -27.156 -4.754 1 90.56 56 VAL A O 1
ATOM 412 N N . ARG A 1 57 ? 28.781 -29.172 -4.422 1 89.19 57 ARG A N 1
ATOM 413 C CA . ARG A 1 57 ? 29.703 -29.406 -3.314 1 89.19 57 ARG A CA 1
ATOM 414 C C . ARG A 1 57 ? 31.141 -29.094 -3.723 1 89.19 57 ARG A C 1
ATOM 416 O O . ARG A 1 57 ? 31.953 -28.656 -2.898 1 89.19 57 ARG A O 1
ATOM 423 N N . HIS A 1 58 ? 31.484 -29.203 -4.926 1 87.69 58 HIS A N 1
ATOM 424 C CA . HIS A 1 58 ? 32.844 -29.031 -5.414 1 87.69 58 HIS A CA 1
ATOM 425 C C . HIS A 1 58 ? 33.094 -27.594 -5.844 1 87.69 58 HIS A C 1
ATOM 427 O O . HIS A 1 58 ? 34.25 -27.234 -6.191 1 87.69 58 HIS A O 1
ATOM 433 N N . LYS A 1 59 ? 32.094 -26.906 -5.875 1 86.75 59 LYS A N 1
ATOM 434 C CA . LYS A 1 59 ? 32.219 -25.516 -6.293 1 86.75 59 LYS A CA 1
ATOM 435 C C . LYS A 1 59 ? 32.406 -24.594 -5.086 1 86.75 59 LYS A C 1
ATOM 437 O O . LYS A 1 59 ? 31.859 -24.844 -4.012 1 86.75 59 LYS A O 1
ATOM 442 N N . GLN A 1 60 ? 33.25 -23.578 -5.242 1 84.25 60 GLN A N 1
ATOM 443 C CA . GLN A 1 60 ? 33.531 -22.625 -4.168 1 84.25 60 GLN A CA 1
ATOM 444 C C . GLN A 1 60 ? 32.75 -21.328 -4.352 1 84.25 60 GLN A C 1
ATOM 446 O O . GLN A 1 60 ? 32.375 -20.969 -5.473 1 84.25 60 GLN A O 1
ATOM 451 N N . ASN A 1 61 ? 32.344 -20.641 -3.211 1 86.75 61 ASN A N 1
ATOM 452 C CA . ASN A 1 61 ? 31.75 -19.312 -3.176 1 86.75 61 ASN A CA 1
ATOM 453 C C . ASN A 1 61 ? 30.422 -19.281 -3.916 1 86.75 61 ASN A C 1
ATOM 455 O O . ASN A 1 61 ? 30.203 -18.406 -4.766 1 86.75 61 ASN A O 1
ATOM 459 N N . ILE A 1 62 ? 29.562 -20.234 -3.662 1 90.75 62 ILE A N 1
ATOM 460 C CA . ILE A 1 62 ? 28.25 -20.297 -4.293 1 90.75 62 ILE A CA 1
ATOM 461 C C . ILE A 1 62 ? 27.359 -19.188 -3.744 1 90.75 62 ILE A C 1
ATOM 463 O O . ILE A 1 62 ? 27.25 -19.031 -2.527 1 90.75 62 ILE A O 1
ATOM 467 N N . ASP A 1 63 ? 26.781 -18.438 -4.629 1 93.12 63 ASP A N 1
ATOM 468 C CA . ASP A 1 63 ? 25.781 -17.438 -4.25 1 93.12 63 ASP A CA 1
ATOM 469 C C . ASP A 1 63 ? 24.594 -18.078 -3.545 1 93.12 63 ASP A C 1
ATOM 471 O O . ASP A 1 63 ? 24.016 -19.047 -4.047 1 93.12 63 ASP A O 1
ATOM 475 N N . PRO A 1 64 ? 24.281 -17.609 -2.396 1 93 64 PRO A N 1
ATOM 476 C CA . PRO A 1 64 ? 23.156 -18.203 -1.677 1 93 64 PRO A CA 1
ATOM 477 C C . PRO A 1 64 ? 21.859 -18.188 -2.492 1 93 64 PRO A C 1
ATOM 479 O O . PRO A 1 64 ? 20.984 -19.031 -2.291 1 93 64 PRO A O 1
ATOM 482 N N . LEU A 1 65 ? 21.766 -17.297 -3.363 1 96.25 65 LEU A N 1
ATOM 483 C CA . LEU A 1 65 ? 20.562 -17.203 -4.188 1 96.25 65 LEU A CA 1
ATOM 484 C C . LEU A 1 65 ? 20.438 -18.406 -5.113 1 96.25 65 LEU A C 1
ATOM 486 O O . LEU A 1 65 ? 19.375 -18.656 -5.668 1 96.25 65 LEU A O 1
ATOM 490 N N . PHE A 1 66 ? 21.562 -19.141 -5.285 1 96.44 66 PHE A N 1
ATOM 491 C CA . PHE A 1 66 ? 21.516 -20.359 -6.078 1 96.44 66 PHE A CA 1
ATOM 492 C C . PHE A 1 66 ? 20.484 -21.344 -5.516 1 96.44 66 PHE A C 1
ATOM 494 O O . PHE A 1 66 ? 19.672 -21.906 -6.262 1 96.44 66 PHE A O 1
ATOM 501 N N . TYR A 1 67 ? 20.453 -21.469 -4.242 1 93 67 TYR A N 1
ATOM 502 C CA . TYR A 1 67 ? 19.578 -22.453 -3.596 1 93 67 TYR A CA 1
ATOM 503 C C . TYR A 1 67 ? 18.125 -22.047 -3.697 1 93 67 TYR A C 1
ATOM 505 O O . TYR A 1 67 ? 17.234 -22.906 -3.754 1 93 67 TYR A O 1
ATOM 513 N N . VAL A 1 68 ? 17.891 -20.781 -3.734 1 94.44 68 VAL A N 1
ATOM 514 C CA . VAL A 1 68 ? 16.516 -20.281 -3.902 1 94.44 68 VAL A CA 1
ATOM 515 C C . VAL A 1 68 ? 16.031 -20.594 -5.312 1 94.44 68 VAL A C 1
ATOM 517 O O . VAL A 1 68 ? 14.977 -21.234 -5.48 1 94.44 68 VAL A O 1
ATOM 520 N N . PHE A 1 69 ? 16.781 -20.281 -6.324 1 97 69 PHE A N 1
ATOM 521 C CA . PHE A 1 69 ? 16.375 -20.469 -7.711 1 97 69 PHE A CA 1
ATOM 522 C C . PHE A 1 69 ? 16.312 -21.953 -8.062 1 97 69 PHE A C 1
ATOM 524 O O . PHE A 1 69 ? 15.398 -22.391 -8.758 1 97 69 PHE A O 1
ATOM 531 N N . ALA A 1 70 ? 17.281 -22.672 -7.555 1 95.94 70 ALA A N 1
ATOM 532 C CA . ALA A 1 70 ? 17.297 -24.109 -7.828 1 95.94 70 ALA A CA 1
ATOM 533 C C . ALA A 1 70 ? 16.125 -24.812 -7.133 1 95.94 70 ALA A C 1
ATOM 535 O O . ALA A 1 70 ? 15.469 -25.656 -7.723 1 95.94 70 ALA A O 1
ATOM 536 N N . GLY A 1 71 ? 15.938 -24.422 -5.891 1 94.06 71 GLY A N 1
ATOM 537 C CA . GLY A 1 71 ? 14.812 -25 -5.172 1 94.06 71 GLY A CA 1
ATOM 538 C C . GLY A 1 71 ? 13.469 -24.656 -5.797 1 94.06 71 GLY A C 1
ATOM 539 O O . GLY A 1 71 ? 12.594 -25.516 -5.906 1 94.06 71 GLY A O 1
ATOM 540 N N . PHE A 1 72 ? 13.281 -23.422 -6.215 1 96.44 72 PHE A N 1
ATOM 541 C CA . PHE A 1 72 ? 12.039 -22.969 -6.828 1 96.44 72 PHE A CA 1
ATOM 542 C C . PHE A 1 72 ? 11.82 -23.641 -8.18 1 96.44 72 PHE A C 1
ATOM 544 O O . PHE A 1 72 ? 10.688 -23.766 -8.641 1 96.44 72 PHE A O 1
ATOM 551 N N . SER A 1 73 ? 12.914 -24.031 -8.812 1 97.12 73 SER A N 1
ATOM 552 C CA . SER A 1 73 ? 12.773 -24.734 -10.086 1 97.12 73 SER A CA 1
ATOM 553 C C . SER A 1 73 ? 11.984 -26.031 -9.914 1 97.12 73 SER A C 1
ATOM 555 O O . SER A 1 73 ? 11.188 -26.391 -10.781 1 97.12 73 SER A O 1
ATOM 557 N N . PHE A 1 74 ? 12.234 -26.672 -8.828 1 96.56 74 PHE A N 1
ATOM 558 C CA . PHE A 1 74 ? 11.484 -27.875 -8.531 1 96.56 74 PHE A CA 1
ATOM 559 C C . PHE A 1 74 ? 10 -27.578 -8.367 1 96.56 74 PHE A C 1
ATOM 561 O O . PHE A 1 74 ? 9.156 -28.281 -8.922 1 96.56 74 PHE A O 1
ATOM 568 N N . THR A 1 75 ? 9.648 -26.531 -7.656 1 95 75 THR A N 1
ATOM 569 C CA . THR A 1 75 ? 8.258 -26.172 -7.402 1 95 75 THR A CA 1
ATOM 570 C C . THR A 1 75 ? 7.582 -25.688 -8.688 1 95 75 THR A C 1
ATOM 572 O O . THR A 1 75 ? 6.367 -25.844 -8.852 1 95 75 THR A O 1
ATOM 575 N N . CYS A 1 76 ? 8.383 -25.141 -9.578 1 97.69 76 CYS A N 1
ATOM 576 C CA . CYS A 1 76 ? 7.848 -24.734 -10.875 1 97.69 76 CYS A CA 1
ATOM 577 C C . CYS A 1 76 ? 7.281 -25.938 -11.633 1 97.69 76 CYS A C 1
ATOM 579 O O . CYS A 1 76 ? 6.203 -25.844 -12.219 1 97.69 76 CYS A O 1
ATOM 581 N N . LEU A 1 77 ? 7.996 -27.016 -11.547 1 97.81 77 LEU A N 1
ATOM 582 C CA . LEU A 1 77 ? 7.543 -28.188 -12.273 1 97.81 77 LEU A CA 1
ATOM 583 C C . LEU A 1 77 ? 6.379 -28.859 -11.555 1 97.81 77 LEU A C 1
ATOM 585 O O . LEU A 1 77 ? 5.555 -29.531 -12.18 1 97.81 77 LEU A O 1
ATOM 589 N N . VAL A 1 78 ? 6.34 -28.672 -10.258 1 95.94 78 VAL A N 1
ATOM 590 C CA . VAL A 1 78 ? 5.141 -29.078 -9.531 1 95.94 78 VAL A CA 1
ATOM 591 C C . VAL A 1 78 ? 3.93 -28.312 -10.055 1 95.94 78 VAL A C 1
ATOM 593 O O . VAL A 1 78 ? 2.893 -28.906 -10.359 1 95.94 78 VAL A O 1
ATOM 596 N N . GLY A 1 79 ? 4.125 -27 -10.195 1 97 79 GLY A N 1
ATOM 597 C CA . GLY A 1 79 ? 3.055 -26.172 -10.719 1 97 79 GLY A CA 1
ATOM 598 C C . GLY A 1 79 ? 2.67 -26.516 -12.141 1 97 79 GLY A C 1
ATOM 599 O O . GLY A 1 79 ? 1.483 -26.578 -12.469 1 97 79 GLY A O 1
ATOM 600 N N . LEU A 1 80 ? 3.641 -26.766 -12.945 1 98.25 80 LEU A N 1
ATOM 601 C CA . LEU A 1 80 ? 3.367 -27.109 -14.336 1 98.25 80 LEU A CA 1
ATOM 602 C C . LEU A 1 80 ? 2.588 -28.422 -14.43 1 98.25 80 LEU A C 1
ATOM 604 O O . LEU A 1 80 ? 1.672 -28.547 -15.242 1 98.25 80 LEU A O 1
ATOM 608 N N . THR A 1 81 ? 2.965 -29.344 -13.594 1 98.31 81 THR A N 1
ATOM 609 C CA . THR A 1 81 ? 2.25 -30.625 -13.555 1 98.31 81 THR A CA 1
ATOM 610 C C . THR A 1 81 ? 0.784 -30.406 -13.188 1 98.31 81 THR A C 1
ATOM 612 O O . THR A 1 81 ? -0.107 -31.016 -13.781 1 98.31 81 THR A O 1
ATOM 615 N N . ASN A 1 82 ? 0.534 -29.578 -12.281 1 97.81 82 ASN A N 1
ATOM 616 C CA . ASN A 1 82 ? -0.837 -29.266 -11.898 1 97.81 82 ASN A CA 1
ATOM 617 C C . ASN A 1 82 ? -1.609 -28.625 -13.055 1 97.81 82 ASN A C 1
ATOM 619 O O . ASN A 1 82 ? -2.738 -29.031 -13.344 1 97.81 82 ASN A O 1
ATOM 623 N N . ALA A 1 83 ? -0.996 -27.641 -13.688 1 98.25 83 ALA A N 1
ATOM 624 C CA . ALA A 1 83 ? -1.661 -26.938 -14.789 1 98.25 83 ALA A CA 1
ATOM 625 C C . ALA A 1 83 ? -2.012 -27.906 -15.914 1 98.25 83 ALA A C 1
ATOM 627 O O . ALA A 1 83 ? -3.133 -27.875 -16.438 1 98.25 83 ALA A O 1
ATOM 628 N N . LEU A 1 84 ? -1.05 -28.75 -16.25 1 98.31 84 LEU A N 1
ATOM 629 C CA . LEU A 1 84 ? -1.267 -29.703 -17.328 1 98.31 84 LEU A CA 1
ATOM 630 C C . LEU A 1 84 ? -2.371 -30.703 -16.953 1 98.31 84 LEU A C 1
ATOM 632 O O . LEU A 1 84 ? -3.174 -31.078 -17.812 1 98.31 84 LEU A O 1
ATOM 636 N N . GLU A 1 85 ? -2.391 -31.047 -15.758 1 97.75 85 GLU A N 1
ATOM 637 C CA . GLU A 1 85 ? -3.426 -31.984 -15.32 1 97.75 85 GLU A CA 1
ATOM 638 C C . GLU A 1 85 ? -4.797 -31.312 -15.305 1 97.75 85 GLU A C 1
ATOM 640 O O . GLU A 1 85 ? -5.789 -31.906 -15.742 1 97.75 85 GLU A O 1
ATOM 645 N N . GLN A 1 86 ? -4.938 -30.094 -14.797 1 97.12 86 GLN A N 1
ATOM 646 C CA . GLN A 1 86 ? -6.211 -29.375 -14.719 1 97.12 86 GLN A CA 1
ATOM 647 C C . GLN A 1 86 ? -6.781 -29.109 -16.109 1 97.12 86 GLN A C 1
ATOM 649 O O . GLN A 1 86 ? -8 -29.109 -16.297 1 97.12 86 GLN A O 1
ATOM 654 N N . ASP A 1 87 ? -5.879 -28.922 -17.016 1 97.44 87 ASP A N 1
ATOM 655 C CA . ASP A 1 87 ? -6.336 -28.672 -18.375 1 97.44 87 ASP A CA 1
ATOM 656 C C . ASP A 1 87 ? -6.496 -29.969 -19.156 1 97.44 87 ASP A C 1
ATOM 658 O O . ASP A 1 87 ? -6.762 -29.938 -20.359 1 97.44 87 ASP A O 1
ATOM 662 N N . GLY A 1 88 ? -6.25 -31.125 -18.609 1 96.69 88 GLY A N 1
ATOM 663 C CA . GLY A 1 88 ? -6.602 -32.438 -19.156 1 96.69 88 GLY A CA 1
ATOM 664 C C . GLY A 1 88 ? -5.52 -33 -20.031 1 96.69 88 GLY A C 1
ATOM 665 O O . GLY A 1 88 ? -5.762 -33.969 -20.766 1 96.69 88 GLY A O 1
ATOM 666 N N . PHE A 1 89 ? -4.324 -32.5 -20.031 1 97.19 89 PHE A N 1
ATOM 667 C CA . PHE A 1 89 ? -3.246 -33.031 -20.859 1 97.19 89 PHE A CA 1
ATOM 668 C C . PHE A 1 89 ? -2.641 -34.281 -20.234 1 97.19 89 PHE A C 1
ATOM 670 O O . PHE A 1 89 ? -2.102 -35.125 -20.938 1 97.19 89 PHE A O 1
ATOM 677 N N . ILE A 1 90 ? -2.613 -34.281 -18.906 1 96.56 90 ILE A N 1
ATOM 678 C CA . ILE A 1 90 ? -2.143 -35.438 -18.156 1 96.56 90 ILE A CA 1
ATOM 679 C C . ILE A 1 90 ? -3.143 -35.781 -17.062 1 96.56 90 ILE A C 1
ATOM 681 O O . ILE A 1 90 ? -4.078 -35.031 -16.797 1 96.56 90 ILE A O 1
ATOM 685 N N . GLN A 1 91 ? -2.975 -37 -16.438 1 95.75 91 GLN A N 1
ATOM 686 C CA . GLN A 1 91 ? -3.916 -37.406 -15.406 1 95.75 91 GLN A CA 1
ATOM 687 C C . GLN A 1 91 ? -3.217 -38.219 -14.32 1 95.75 91 GLN A C 1
ATOM 689 O O . GLN A 1 91 ? -2.238 -38.938 -14.594 1 95.75 91 GLN A O 1
ATOM 694 N N . GLY A 1 92 ? -3.729 -38.031 -13.07 1 93.75 92 GLY A N 1
ATOM 695 C CA . GLY A 1 92 ? -3.299 -38.906 -11.984 1 93.75 92 GLY A CA 1
ATOM 696 C C . GLY A 1 92 ? -2.074 -38.375 -11.258 1 93.75 92 GLY A C 1
ATOM 697 O O . GLY A 1 92 ? -1.293 -39.188 -10.711 1 93.75 92 GLY A O 1
ATOM 698 N N . PHE A 1 93 ? -1.833 -37.156 -11.273 1 94.69 93 PHE A N 1
ATOM 699 C CA . PHE A 1 93 ? -0.629 -36.625 -10.648 1 94.69 93 PHE A CA 1
ATOM 700 C C . PHE A 1 93 ? -0.978 -35.812 -9.406 1 94.69 93 PHE A C 1
ATOM 702 O O . PHE A 1 93 ? -0.321 -35.938 -8.375 1 94.69 93 PHE A O 1
ATOM 709 N N . MET A 1 94 ? -2.062 -35.031 -9.5 1 92.62 94 MET A N 1
ATOM 710 C CA . MET A 1 94 ? -2.266 -33.969 -8.5 1 92.62 94 MET A CA 1
ATOM 711 C C . MET A 1 94 ? -3.57 -34.188 -7.742 1 92.62 94 MET A C 1
ATOM 713 O O . MET A 1 94 ? -3.908 -33.438 -6.84 1 92.62 94 MET A O 1
ATOM 717 N N . GLY A 1 95 ? -4.305 -35.188 -8.016 1 90.81 95 GLY A N 1
ATOM 718 C CA . GLY A 1 95 ? -5.621 -35.438 -7.438 1 90.81 95 GLY A CA 1
ATOM 719 C C . GLY A 1 95 ? -5.621 -35.406 -5.922 1 90.81 95 GLY A C 1
ATOM 720 O O . GLY A 1 95 ? -6.441 -34.719 -5.305 1 90.81 95 GLY A O 1
ATOM 721 N N . PHE A 1 96 ? -4.746 -36.062 -5.359 1 88.12 96 PHE A N 1
ATOM 722 C CA . PHE A 1 96 ? -4.652 -36.156 -3.904 1 88.12 96 PHE A CA 1
ATOM 723 C C . PHE A 1 96 ? -4.398 -34.75 -3.311 1 88.12 96 PHE A C 1
ATOM 725 O O . PHE A 1 96 ? -4.988 -34.406 -2.291 1 88.12 96 PHE A O 1
ATOM 732 N N . TYR A 1 97 ? -3.541 -34 -3.934 1 89.69 97 TYR A N 1
ATOM 733 C CA . TYR A 1 97 ? -3.113 -32.719 -3.398 1 89.69 97 TYR A CA 1
ATOM 734 C C . TYR A 1 97 ? -4.23 -31.688 -3.502 1 89.69 97 TYR A C 1
ATOM 736 O O . TYR A 1 97 ? -4.383 -30.828 -2.623 1 89.69 97 TYR A O 1
ATOM 744 N N . LEU A 1 98 ? -5.02 -31.75 -4.523 1 91.5 98 LEU A N 1
ATOM 745 C CA . LEU A 1 98 ? -6.141 -30.828 -4.688 1 91.5 98 LEU A CA 1
ATOM 746 C C . LEU A 1 98 ? -7.227 -31.109 -3.652 1 91.5 98 LEU A C 1
ATOM 748 O O . LEU A 1 98 ? -7.922 -30.203 -3.209 1 91.5 98 LEU A O 1
ATOM 752 N N . LYS A 1 99 ? -7.297 -32.312 -3.281 1 87.88 99 LYS A N 1
ATOM 753 C CA . LYS A 1 99 ? -8.328 -32.688 -2.33 1 87.88 99 LYS A CA 1
ATOM 754 C C . LYS A 1 99 ? -7.883 -32.438 -0.893 1 87.88 99 LYS A C 1
ATOM 756 O O . LYS A 1 99 ? -8.656 -31.938 -0.076 1 87.88 99 LYS A O 1
ATOM 761 N N . MET A 1 100 ? -6.602 -32.719 -0.634 1 86.75 100 MET A N 1
ATOM 762 C CA . MET A 1 100 ? -6.184 -32.75 0.766 1 86.75 100 MET A CA 1
ATOM 763 C C . MET A 1 100 ? -5.203 -31.609 1.061 1 86.75 100 MET A C 1
ATOM 765 O O . MET A 1 100 ? -4.871 -31.359 2.221 1 86.75 100 MET A O 1
ATOM 769 N N . GLY A 1 101 ? -4.781 -30.938 0.058 1 89.88 101 GLY A N 1
ATOM 770 C CA . GLY A 1 101 ? -3.785 -29.891 0.253 1 89.88 101 GLY A CA 1
ATOM 771 C C . GLY A 1 101 ? -4.316 -28.5 -0.029 1 89.88 101 GLY A C 1
ATOM 772 O O . GLY A 1 101 ? -4.809 -27.828 0.875 1 89.88 101 GLY A O 1
ATOM 773 N N . GLU A 1 102 ? -4.34 -28.188 -1.319 1 92.75 102 GLU A N 1
ATOM 774 C CA . GLU A 1 102 ? -4.766 -26.844 -1.74 1 92.75 102 GLU A CA 1
ATOM 775 C C . GLU A 1 102 ? -5.801 -26.922 -2.857 1 92.75 102 GLU A C 1
ATOM 777 O O . GLU A 1 102 ? -5.457 -26.828 -4.039 1 92.75 102 GLU A O 1
ATOM 782 N N . PRO A 1 103 ? -7.023 -26.906 -2.445 1 93.69 103 PRO A N 1
ATOM 783 C CA . PRO A 1 103 ? -8.086 -27.062 -3.438 1 93.69 103 PRO A CA 1
ATOM 784 C C . PRO A 1 103 ? -8.172 -25.875 -4.398 1 93.69 103 PRO A C 1
ATOM 786 O O . PRO A 1 103 ? -8.586 -26.047 -5.551 1 93.69 103 PRO A O 1
ATOM 789 N N . HIS A 1 104 ? -7.777 -24.672 -3.984 1 95.56 104 HIS A N 1
ATOM 790 C CA . HIS A 1 104 ? -7.879 -23.484 -4.816 1 95.56 104 HIS A CA 1
ATOM 791 C C . HIS A 1 104 ? -6.984 -23.594 -6.047 1 95.56 104 HIS A C 1
ATOM 793 O O . HIS A 1 104 ? -7.117 -22.797 -6.988 1 95.56 104 HIS A O 1
ATOM 799 N N . LEU A 1 105 ? -6.078 -24.594 -6.137 1 96.25 105 LEU A N 1
ATOM 800 C CA . LEU A 1 105 ? -5.137 -24.75 -7.238 1 96.25 105 LEU A CA 1
ATOM 801 C C . LEU A 1 105 ? -5.848 -25.25 -8.492 1 96.25 105 LEU A C 1
ATOM 803 O O . LEU A 1 105 ? -5.262 -25.281 -9.578 1 96.25 105 LEU A O 1
ATOM 807 N N . SER A 1 106 ? -7.117 -25.609 -8.398 1 96.19 106 SER A N 1
ATOM 808 C CA . SER A 1 106 ? -7.898 -26.047 -9.555 1 96.19 106 SER A CA 1
ATOM 809 C C . SER A 1 106 ? -8.578 -24.875 -10.242 1 96.19 106 SER A C 1
ATOM 811 O O . SER A 1 106 ? -9.133 -25.016 -11.336 1 96.19 106 SER A O 1
ATOM 813 N N . THR A 1 107 ? -8.578 -23.703 -9.641 1 97.19 107 THR A N 1
ATOM 814 C CA . THR A 1 107 ? -9.211 -22.516 -10.227 1 97.19 107 THR A CA 1
ATOM 815 C C . THR A 1 107 ? -8.453 -22.078 -11.477 1 97.19 107 THR A C 1
ATOM 817 O O . THR A 1 107 ? -7.273 -22.391 -11.641 1 97.19 107 THR A O 1
ATOM 820 N N . ALA A 1 108 ? -9.156 -21.359 -12.344 1 98.06 108 ALA A N 1
ATOM 821 C CA . ALA A 1 108 ? -8.531 -20.844 -13.562 1 98.06 108 ALA A CA 1
ATOM 822 C C . ALA A 1 108 ? -7.336 -19.953 -13.234 1 98.06 108 ALA A C 1
ATOM 824 O O . ALA A 1 108 ? -6.293 -20.047 -13.883 1 98.06 108 ALA A O 1
ATOM 825 N N . TYR A 1 109 ? -7.48 -19.156 -12.266 1 97.81 109 TYR A N 1
ATOM 826 C CA . TYR A 1 109 ? -6.402 -18.266 -11.859 1 97.81 109 TYR A CA 1
ATOM 827 C C . TYR A 1 109 ? -5.152 -19.047 -11.484 1 97.81 109 TYR A C 1
ATOM 829 O O . TYR A 1 109 ? -4.055 -18.75 -11.961 1 97.81 109 TYR A O 1
ATOM 837 N N . SER A 1 110 ? -5.312 -20.031 -10.656 1 97.75 110 SER A N 1
ATOM 838 C CA . SER A 1 110 ? -4.18 -20.812 -10.172 1 97.75 110 SER A CA 1
ATOM 839 C C . SER A 1 110 ? -3.557 -21.641 -11.297 1 97.75 110 SER A C 1
ATOM 841 O O . SER A 1 110 ? -2.342 -21.844 -11.32 1 97.75 110 SER A O 1
ATOM 843 N N . VAL A 1 111 ? -4.371 -22.109 -12.164 1 98.44 111 VAL A N 1
ATOM 844 C CA . VAL A 1 111 ? -3.857 -22.844 -13.312 1 98.44 111 VAL A CA 1
ATOM 845 C C . VAL A 1 111 ? -2.943 -21.953 -14.141 1 98.44 111 VAL A C 1
ATOM 847 O O . VAL A 1 111 ? -1.837 -22.359 -14.516 1 98.44 111 VAL A O 1
ATOM 850 N N . LEU A 1 112 ? -3.404 -20.734 -14.422 1 98.69 112 LEU A N 1
ATOM 851 C CA . LEU A 1 112 ? -2.592 -19.812 -15.203 1 98.69 112 LEU A CA 1
ATOM 852 C C . LEU A 1 112 ? -1.335 -19.422 -14.438 1 98.69 112 LEU A C 1
ATOM 854 O O . LEU A 1 112 ? -0.275 -19.219 -15.039 1 98.69 112 LEU A O 1
ATOM 858 N N . MET A 1 113 ? -1.481 -19.266 -13.141 1 98.44 113 MET A N 1
ATOM 859 C CA . MET A 1 113 ? -0.323 -19.031 -12.289 1 98.44 113 MET A CA 1
ATOM 860 C C . MET A 1 113 ? 0.688 -20.156 -12.406 1 98.44 113 MET A C 1
ATOM 862 O O . MET A 1 113 ? 1.891 -19.922 -12.523 1 98.44 113 MET A O 1
ATOM 866 N N . CYS A 1 114 ? 0.21 -21.375 -12.414 1 98.5 114 CYS A N 1
ATOM 867 C CA . CYS A 1 114 ? 1.062 -22.547 -12.523 1 98.5 114 CYS A CA 1
ATOM 868 C C . CYS A 1 114 ? 1.769 -22.578 -13.875 1 98.5 114 CYS A C 1
ATOM 870 O O . CYS A 1 114 ? 2.939 -22.953 -13.961 1 98.5 114 CYS A O 1
ATOM 872 N N . TYR A 1 115 ? 1.042 -22.219 -14.922 1 98.69 115 TYR A N 1
ATOM 873 C CA . TYR A 1 115 ? 1.693 -22.125 -16.219 1 98.69 115 TYR A CA 1
ATOM 874 C C . TYR A 1 115 ? 2.814 -21.094 -16.188 1 98.69 115 TYR A C 1
ATOM 876 O O . TYR A 1 115 ? 3.889 -21.312 -16.75 1 98.69 115 TYR A O 1
ATOM 884 N N . TRP A 1 116 ? 2.543 -19.953 -15.586 1 98.75 116 TRP A N 1
ATOM 885 C CA . TRP A 1 116 ? 3.555 -18.906 -15.461 1 98.75 116 TRP A CA 1
ATOM 886 C C . TRP A 1 116 ? 4.773 -19.406 -14.703 1 98.75 116 TRP A C 1
ATOM 888 O O . TRP A 1 116 ? 5.914 -19.203 -15.125 1 98.75 116 TRP A O 1
ATOM 898 N N . ASP A 1 117 ? 4.566 -20.078 -13.633 1 98 117 ASP A N 1
ATOM 899 C CA . ASP A 1 117 ? 5.656 -20.641 -12.852 1 98 117 ASP A CA 1
ATOM 900 C C . ASP A 1 117 ? 6.414 -21.703 -13.641 1 98 117 ASP A C 1
ATOM 902 O O . ASP A 1 117 ? 7.645 -21.672 -13.711 1 98 117 ASP A O 1
ATOM 906 N N . GLY A 1 118 ? 5.703 -22.547 -14.242 1 98.19 118 GLY A N 1
ATOM 907 C CA . GLY A 1 118 ? 6.281 -23.703 -14.898 1 98.19 118 GLY A CA 1
ATOM 908 C C . GLY A 1 118 ? 7.031 -23.359 -16.172 1 98.19 118 GLY A C 1
ATOM 909 O O . GLY A 1 118 ? 7.887 -24.125 -16.625 1 98.19 118 GLY A O 1
ATOM 910 N N . VAL A 1 119 ? 6.711 -22.219 -16.703 1 98.25 119 VAL A N 1
ATOM 911 C CA . VAL A 1 119 ? 7.352 -21.875 -17.969 1 98.25 119 VAL A CA 1
ATOM 912 C C . VAL A 1 119 ? 8.242 -20.641 -17.781 1 98.25 119 VAL A C 1
ATOM 914 O O . VAL A 1 119 ? 9.461 -20.734 -17.875 1 98.25 119 VAL A O 1
ATOM 917 N N . VAL A 1 120 ? 7.621 -19.578 -17.406 1 98.44 120 VAL A N 1
ATOM 918 C CA . VAL A 1 120 ? 8.352 -18.312 -17.359 1 98.44 120 VAL A CA 1
ATOM 919 C C . VAL A 1 120 ? 9.359 -18.344 -16.219 1 98.44 120 VAL A C 1
ATOM 921 O O . VAL A 1 120 ? 10.562 -18.156 -16.438 1 98.44 120 VAL A O 1
ATOM 924 N N . HIS A 1 121 ? 8.867 -18.594 -15 1 98.69 121 HIS A N 1
ATOM 925 C CA . HIS A 1 121 ? 9.781 -18.625 -13.867 1 98.69 121 HIS A CA 1
ATOM 926 C C . HIS A 1 121 ? 10.844 -19.719 -14.047 1 98.69 121 HIS A C 1
ATOM 928 O O . HIS A 1 121 ? 12.023 -19.484 -13.766 1 98.69 121 HIS A O 1
ATOM 934 N N . PHE A 1 122 ? 10.438 -20.859 -14.508 1 98.5 122 PHE A N 1
ATOM 935 C CA . PHE A 1 122 ? 11.359 -21.969 -14.688 1 98.5 122 PHE A CA 1
ATOM 936 C C . PHE A 1 122 ? 12.492 -21.594 -15.641 1 98.5 122 PHE A C 1
ATOM 938 O O . PHE A 1 122 ? 13.664 -21.797 -15.336 1 98.5 122 PHE A O 1
ATOM 945 N N . VAL A 1 123 ? 12.141 -21.016 -16.781 1 98.5 123 VAL A N 1
ATOM 946 C CA . VAL A 1 123 ? 13.133 -20.609 -17.766 1 98.5 123 VAL A CA 1
ATOM 947 C C . VAL A 1 123 ? 14.031 -19.516 -17.172 1 98.5 123 VAL A C 1
ATOM 949 O O . VAL A 1 123 ? 15.258 -19.562 -17.344 1 98.5 123 VAL A O 1
ATOM 952 N N . ILE A 1 124 ? 13.453 -18.578 -16.453 1 98.56 124 ILE A N 1
ATOM 953 C CA . ILE A 1 124 ? 14.219 -17.5 -15.828 1 98.56 124 ILE A CA 1
ATOM 954 C C . ILE A 1 124 ? 15.227 -18.094 -14.844 1 98.56 124 ILE A C 1
ATOM 956 O O . ILE A 1 124 ? 16.375 -17.672 -14.805 1 98.56 124 ILE A O 1
ATOM 960 N N . PHE A 1 125 ? 14.805 -19.125 -14.062 1 98.44 125 PHE A N 1
ATOM 961 C CA . PHE A 1 125 ? 15.688 -19.719 -13.078 1 98.44 125 PHE A CA 1
ATOM 962 C C . PHE A 1 125 ? 16.859 -20.422 -13.75 1 98.44 125 PHE A C 1
ATOM 964 O O . PHE A 1 125 ? 18.016 -20.281 -13.328 1 98.44 125 PHE A O 1
ATOM 971 N N . LEU A 1 126 ? 16.609 -21.141 -14.789 1 97.94 126 LEU A N 1
ATOM 972 C CA . LEU A 1 126 ? 17.672 -21.812 -15.5 1 97.94 126 LEU A CA 1
ATOM 973 C C . LEU A 1 126 ? 18.656 -20.812 -16.109 1 97.94 126 LEU A C 1
ATOM 975 O O . LEU A 1 126 ? 19.859 -21.031 -16.094 1 97.94 126 LEU A O 1
ATOM 979 N N . LEU A 1 127 ? 18.109 -19.734 -16.656 1 98.19 127 LEU A N 1
ATOM 980 C CA . LEU A 1 127 ? 18.953 -18.703 -17.219 1 98.19 127 LEU A CA 1
ATOM 981 C C . LEU A 1 127 ? 19.797 -18.031 -16.141 1 98.19 127 LEU A C 1
ATOM 983 O O . LEU A 1 127 ? 20.984 -17.766 -16.359 1 98.19 127 LEU A O 1
ATOM 987 N N . ILE A 1 128 ? 19.172 -17.75 -15.023 1 98.06 128 ILE A N 1
ATOM 988 C CA . ILE A 1 128 ? 19.891 -17.125 -13.914 1 98.06 128 ILE A CA 1
ATOM 989 C C . ILE A 1 128 ? 21.031 -18.031 -13.453 1 98.06 128 ILE A C 1
ATOM 991 O O . ILE A 1 128 ? 22.156 -17.562 -13.266 1 98.06 128 ILE A O 1
ATOM 995 N N . ILE A 1 129 ? 20.75 -19.297 -13.273 1 97 129 ILE A N 1
ATOM 996 C CA . ILE A 1 129 ? 21.75 -20.25 -12.805 1 97 129 ILE A CA 1
ATOM 997 C C . ILE A 1 129 ? 22.875 -20.344 -13.844 1 97 129 ILE A C 1
ATOM 999 O O . ILE A 1 129 ? 24.062 -20.375 -13.484 1 97 129 ILE A O 1
ATOM 1003 N N . HIS A 1 130 ? 22.547 -20.422 -15.109 1 96.62 130 HIS A N 1
ATOM 1004 C CA . HIS A 1 130 ? 23.547 -20.438 -16.172 1 96.62 130 HIS A CA 1
ATOM 1005 C C . HIS A 1 130 ? 24.453 -19.203 -16.078 1 96.62 130 HIS A C 1
ATOM 1007 O O . HIS A 1 130 ? 25.688 -19.344 -16.141 1 96.62 130 HIS A O 1
ATOM 1013 N N . ARG A 1 131 ? 23.875 -18.047 -15.953 1 96.12 131 ARG A N 1
ATOM 1014 C CA . ARG A 1 131 ? 24.625 -16.812 -15.875 1 96.12 131 ARG A CA 1
ATOM 1015 C C . ARG A 1 131 ? 25.469 -16.766 -14.602 1 96.12 131 ARG A C 1
ATOM 1017 O O . ARG A 1 131 ? 26.609 -16.312 -14.617 1 96.12 131 ARG A O 1
ATOM 1024 N N . MET A 1 132 ? 24.875 -17.234 -13.547 1 94.56 132 MET A N 1
ATOM 1025 C CA . MET A 1 132 ? 25.547 -17.25 -12.25 1 94.56 132 MET A CA 1
ATOM 1026 C C . MET A 1 132 ? 26.875 -18 -12.352 1 94.56 132 MET A C 1
ATOM 1028 O O . MET A 1 132 ? 27.906 -17.484 -11.914 1 94.56 132 MET A O 1
ATOM 1032 N N . PHE A 1 133 ? 26.984 -19.109 -12.992 1 93.25 133 PHE A N 1
ATOM 1033 C CA . PHE A 1 133 ? 28.172 -19.953 -13.039 1 93.25 133 PHE A CA 1
ATOM 1034 C C . PHE A 1 133 ? 29.078 -19.547 -14.195 1 93.25 133 PHE A C 1
ATOM 1036 O O . PHE A 1 133 ? 30.219 -20 -14.281 1 93.25 133 PHE A O 1
ATOM 1043 N N . LYS A 1 134 ? 28.641 -18.672 -15.047 1 94.25 134 LYS A N 1
ATOM 1044 C CA . LYS A 1 134 ? 29.484 -18.109 -16.094 1 94.25 134 LYS A CA 1
ATOM 1045 C C . LYS A 1 134 ? 30.047 -16.766 -15.664 1 94.25 134 LYS A C 1
ATOM 1047 O O . LYS A 1 134 ? 30.734 -16.094 -16.438 1 94.25 134 LYS A O 1
ATOM 1052 N N . GLY A 1 135 ? 29.641 -16.297 -14.5 1 92 135 GLY A N 1
ATOM 1053 C CA . GLY A 1 135 ? 30.156 -15.039 -13.969 1 92 135 GLY A CA 1
ATOM 1054 C C . GLY A 1 135 ? 29.484 -13.82 -14.562 1 92 135 GLY A C 1
ATOM 1055 O O . GLY A 1 135 ? 30.078 -12.734 -14.617 1 92 135 GLY A O 1
ATOM 1056 N N . LYS A 1 136 ? 28.344 -14.078 -15.102 1 93.38 136 LYS A N 1
ATOM 1057 C CA . LYS A 1 136 ? 27.578 -12.977 -15.672 1 93.38 136 LYS A CA 1
ATOM 1058 C C . LYS A 1 136 ? 26.516 -12.477 -14.703 1 93.38 136 LYS A C 1
ATOM 1060 O O . LYS A 1 136 ? 26.047 -13.227 -13.836 1 93.38 136 LYS A O 1
ATOM 1065 N N . SER A 1 137 ? 26.156 -11.25 -14.875 1 93.75 137 SER A N 1
ATOM 1066 C CA . SER A 1 137 ? 25.141 -10.68 -13.992 1 93.75 137 SER A CA 1
ATOM 1067 C C . SER A 1 137 ? 23.75 -11.234 -14.305 1 93.75 137 SER A C 1
ATOM 1069 O O . SER A 1 137 ? 23.406 -11.43 -15.477 1 93.75 137 SER A O 1
ATOM 1071 N N . TYR A 1 138 ? 22.969 -11.508 -13.305 1 95.88 138 TYR A N 1
ATOM 1072 C CA . TYR A 1 138 ? 21.594 -11.953 -13.438 1 95.88 138 TYR A CA 1
ATOM 1073 C C . TYR A 1 138 ? 20.656 -11.07 -12.617 1 95.88 138 TYR A C 1
ATOM 1075 O O . TYR A 1 138 ? 19.531 -11.477 -12.305 1 95.88 138 TYR A O 1
ATOM 1083 N N . ARG A 1 139 ? 21.078 -9.914 -12.266 1 95.75 139 ARG A N 1
ATOM 1084 C CA . ARG A 1 139 ? 20.375 -9 -11.375 1 95.75 139 ARG A CA 1
ATOM 1085 C C . ARG A 1 139 ? 19.016 -8.617 -11.953 1 95.75 139 ARG A C 1
ATOM 1087 O O . ARG A 1 139 ? 18 -8.672 -11.25 1 95.75 139 ARG A O 1
ATOM 1094 N N . GLU A 1 140 ? 18.922 -8.312 -13.211 1 95.31 140 GLU A N 1
ATOM 1095 C CA . GLU A 1 140 ? 17.688 -7.863 -13.859 1 95.31 140 GLU A CA 1
ATOM 1096 C C . GLU A 1 140 ? 16.656 -8.984 -13.922 1 95.31 140 GLU A C 1
ATOM 1098 O O . GLU A 1 140 ? 15.477 -8.758 -13.656 1 95.31 140 GLU A O 1
ATOM 1103 N N . LEU A 1 141 ? 17.156 -10.133 -14.258 1 97.19 141 LEU A N 1
ATOM 1104 C CA . LEU A 1 141 ? 16.25 -11.281 -14.312 1 97.19 141 LEU A CA 1
ATOM 1105 C C . LEU A 1 141 ? 15.711 -11.609 -12.922 1 97.19 141 LEU A C 1
ATOM 1107 O O . LEU A 1 141 ? 14.539 -11.953 -12.773 1 97.19 141 LEU A O 1
ATOM 1111 N N . GLY A 1 142 ? 16.609 -11.484 -11.984 1 97.94 142 GLY A N 1
ATOM 1112 C CA . GLY A 1 142 ? 16.203 -11.734 -10.609 1 97.94 142 GLY A CA 1
ATOM 1113 C C . GLY A 1 142 ? 15.156 -10.75 -10.117 1 97.94 142 GLY A C 1
ATOM 1114 O O . GLY A 1 142 ? 14.211 -11.141 -9.422 1 97.94 142 GLY A O 1
ATOM 1115 N N . LEU A 1 143 ? 15.297 -9.508 -10.477 1 97.88 143 LEU A N 1
ATOM 1116 C CA . LEU A 1 143 ? 14.336 -8.492 -10.055 1 97.88 143 LEU A CA 1
ATOM 1117 C C . LEU A 1 143 ? 13 -8.695 -10.758 1 97.88 143 LEU A C 1
ATOM 1119 O O . LEU A 1 143 ? 11.945 -8.516 -10.141 1 97.88 143 LEU A O 1
ATOM 1123 N N . LEU A 1 144 ? 13.055 -9.086 -12.008 1 98.31 144 LEU A N 1
ATOM 1124 C CA . LEU A 1 144 ? 11.828 -9.398 -12.727 1 98.31 144 LEU A CA 1
ATOM 1125 C C . LEU A 1 144 ? 11.086 -10.547 -12.055 1 98.31 144 LEU A C 1
ATOM 1127 O O . LEU A 1 144 ? 9.875 -10.469 -11.844 1 98.31 144 LEU A O 1
ATOM 1131 N N . TRP A 1 145 ? 11.812 -11.57 -11.711 1 98.5 145 TRP A N 1
ATOM 1132 C CA . TRP A 1 145 ? 11.219 -12.719 -11.031 1 98.5 145 TRP A CA 1
ATOM 1133 C C . TRP A 1 145 ? 10.656 -12.305 -9.672 1 98.5 145 TRP A C 1
ATOM 1135 O O . TRP A 1 145 ? 9.539 -12.703 -9.312 1 98.5 145 TRP A O 1
ATOM 1145 N N . ALA A 1 146 ? 11.414 -11.57 -8.906 1 98.62 146 ALA A N 1
ATOM 1146 C CA . ALA A 1 146 ? 10.984 -11.164 -7.566 1 98.62 146 ALA A CA 1
ATOM 1147 C C . ALA A 1 146 ? 9.672 -10.383 -7.621 1 98.62 146 ALA A C 1
ATOM 1149 O O . ALA A 1 146 ? 8.75 -10.648 -6.848 1 98.62 146 ALA A O 1
ATOM 1150 N N . GLY A 1 147 ? 9.594 -9.453 -8.555 1 98.62 147 GLY A N 1
ATOM 1151 C CA . GLY A 1 147 ? 8.359 -8.703 -8.727 1 98.62 147 GLY A CA 1
ATOM 1152 C C . GLY A 1 147 ? 7.168 -9.586 -9.055 1 98.62 147 GLY A C 1
ATOM 1153 O O . GLY A 1 147 ? 6.094 -9.438 -8.469 1 98.62 147 GLY A O 1
ATOM 1154 N N . SER A 1 148 ? 7.387 -10.469 -9.961 1 98.44 148 SER A N 1
ATOM 1155 C CA . SER A 1 148 ? 6.336 -11.383 -10.375 1 98.44 148 SER A CA 1
ATOM 1156 C C . SER A 1 148 ? 5.891 -12.281 -9.227 1 98.44 148 SER A C 1
ATOM 1158 O O . SER A 1 148 ? 4.695 -12.477 -9.008 1 98.44 148 SER A O 1
ATOM 1160 N N . SER A 1 149 ? 6.828 -12.789 -8.492 1 98.31 149 SER A N 1
ATOM 1161 C CA . SER A 1 149 ? 6.543 -13.711 -7.398 1 98.31 149 SER A CA 1
ATOM 1162 C C . SER A 1 149 ? 5.848 -13.008 -6.238 1 98.31 149 SER A C 1
ATOM 1164 O O . SER A 1 149 ? 4.898 -13.539 -5.66 1 98.31 149 SER A O 1
ATOM 1166 N N . ILE A 1 150 ? 6.281 -11.859 -5.938 1 98.38 150 ILE A N 1
ATOM 1167 C CA . ILE A 1 150 ? 5.695 -11.094 -4.836 1 98.38 150 ILE A CA 1
ATOM 1168 C C . ILE A 1 150 ? 4.246 -10.742 -5.168 1 98.38 150 ILE A C 1
ATOM 1170 O O . ILE A 1 150 ? 3.35 -10.938 -4.344 1 98.38 150 ILE A O 1
ATOM 1174 N N . ALA A 1 151 ? 4.027 -10.266 -6.355 1 98.31 151 ALA A N 1
ATOM 1175 C CA . ALA A 1 151 ? 2.678 -9.883 -6.766 1 98.31 151 ALA A CA 1
ATOM 1176 C C . ALA A 1 151 ? 1.747 -11.094 -6.762 1 98.31 151 ALA A C 1
ATOM 1178 O O . ALA A 1 151 ? 0.59 -10.992 -6.348 1 98.31 151 ALA A O 1
ATOM 1179 N N . ASN A 1 152 ? 2.279 -12.172 -7.215 1 97.56 152 ASN A N 1
ATOM 1180 C CA . ASN A 1 152 ? 1.485 -13.391 -7.234 1 97.56 152 ASN A CA 1
ATOM 1181 C C . ASN A 1 152 ? 1.02 -13.781 -5.832 1 97.56 152 ASN A C 1
ATOM 1183 O O . ASN A 1 152 ? -0.152 -14.102 -5.633 1 97.56 152 ASN A O 1
ATOM 1187 N N . GLN A 1 153 ? 1.892 -13.75 -4.906 1 97.81 153 GLN A N 1
ATOM 1188 C CA . GLN A 1 153 ? 1.561 -14.172 -3.549 1 97.81 153 GLN A CA 1
ATOM 1189 C C . GLN A 1 153 ? 0.652 -13.156 -2.861 1 97.81 153 GLN A C 1
ATOM 1191 O O . GLN A 1 153 ? -0.202 -13.523 -2.053 1 97.81 153 GLN A O 1
ATOM 1196 N N . LEU A 1 154 ? 0.814 -11.875 -3.207 1 98.19 154 LEU A N 1
ATOM 1197 C CA . LEU A 1 154 ? -0.044 -10.828 -2.662 1 98.19 154 LEU A CA 1
ATOM 1198 C C . LEU A 1 154 ? -1.498 -11.055 -3.061 1 98.19 154 LEU A C 1
ATOM 1200 O O . LEU A 1 154 ? -2.414 -10.672 -2.332 1 98.19 154 LEU A O 1
ATOM 1204 N N . VAL A 1 155 ? -1.683 -11.688 -4.18 1 98.25 155 VAL A N 1
ATOM 1205 C CA . VAL A 1 155 ? -3.035 -11.945 -4.664 1 98.25 155 VAL A CA 1
ATOM 1206 C C . VAL A 1 155 ? -3.496 -13.32 -4.199 1 98.25 155 VAL A C 1
ATOM 1208 O O . VAL A 1 155 ? -4.609 -13.477 -3.693 1 98.25 155 VAL A O 1
ATOM 1211 N N . LEU A 1 156 ? -2.621 -14.289 -4.25 1 97.81 156 LEU A N 1
ATOM 1212 C CA . LEU A 1 156 ? -2.971 -15.688 -4.02 1 97.81 156 LEU A CA 1
ATOM 1213 C C . LEU A 1 156 ? -3.375 -15.914 -2.566 1 97.81 156 LEU A C 1
ATOM 1215 O O . LEU A 1 156 ? -4.41 -16.531 -2.293 1 97.81 156 LEU A O 1
ATOM 1219 N N . ILE A 1 157 ? -2.621 -15.422 -1.665 1 96.94 157 ILE A N 1
ATOM 1220 C CA . ILE A 1 157 ? -2.807 -15.75 -0.256 1 96.94 157 ILE A CA 1
ATOM 1221 C C . ILE A 1 157 ? -4.098 -15.117 0.257 1 96.94 157 ILE A C 1
ATOM 1223 O O . ILE A 1 157 ? -5.023 -15.82 0.665 1 96.94 157 ILE A O 1
ATOM 1227 N N . PRO A 1 158 ? -4.234 -13.773 0.167 1 97.38 158 PRO A N 1
ATOM 1228 C CA . PRO A 1 158 ? -5.504 -13.219 0.64 1 97.38 158 PRO A CA 1
ATOM 1229 C C . PRO A 1 158 ? -6.691 -13.648 -0.224 1 97.38 158 PRO A C 1
ATOM 1231 O O . PRO A 1 158 ? -7.801 -13.812 0.285 1 97.38 158 PRO A O 1
ATOM 1234 N N . GLY A 1 159 ? -6.445 -13.797 -1.512 1 97.5 159 GLY A N 1
ATOM 1235 C CA . GLY A 1 159 ? -7.52 -14.242 -2.389 1 97.5 159 GLY A CA 1
ATOM 1236 C C . GLY A 1 159 ? -8.086 -15.594 -2.004 1 97.5 159 GLY A C 1
ATOM 1237 O O . GLY A 1 159 ? -9.297 -15.805 -2.053 1 97.5 159 GLY A O 1
ATOM 1238 N N . THR A 1 160 ? -7.199 -16.484 -1.615 1 96.69 160 THR A N 1
ATOM 1239 C CA . THR A 1 160 ? -7.637 -17.812 -1.192 1 96.69 160 THR A CA 1
ATOM 1240 C C . THR A 1 160 ? -8.43 -17.734 0.111 1 96.69 160 THR A C 1
ATOM 1242 O O . THR A 1 160 ? -9.453 -18.391 0.259 1 96.69 160 THR A O 1
ATOM 1245 N N . VAL A 1 161 ? -8.016 -16.891 0.979 1 95.12 161 VAL A N 1
ATOM 1246 C CA . VAL A 1 161 ? -8.609 -16.812 2.307 1 95.12 161 VAL A CA 1
ATOM 1247 C C . VAL A 1 161 ? -10.008 -16.203 2.209 1 95.12 161 VAL A C 1
ATOM 1249 O O . VAL A 1 161 ? -10.945 -16.672 2.859 1 95.12 161 VAL A O 1
ATOM 1252 N N . ILE A 1 162 ? -10.18 -15.195 1.391 1 96.25 162 ILE A N 1
ATOM 1253 C CA . ILE A 1 162 ? -11.453 -14.484 1.36 1 96.25 162 ILE A CA 1
ATOM 1254 C C . ILE A 1 162 ? -12.391 -15.148 0.349 1 96.25 162 ILE A C 1
ATOM 1256 O O . ILE A 1 162 ? -13.586 -14.875 0.332 1 96.25 162 ILE A O 1
ATOM 1260 N N . GLY A 1 163 ? -11.828 -16 -0.55 1 95.25 163 GLY A N 1
ATOM 1261 C CA . GLY A 1 163 ? -12.617 -16.641 -1.597 1 95.25 163 GLY A CA 1
ATOM 1262 C C . GLY A 1 163 ? -13.367 -17.859 -1.12 1 95.25 163 GLY A C 1
ATOM 1263 O O . GLY A 1 163 ? -13.367 -18.172 0.073 1 95.25 163 GLY A O 1
ATOM 1264 N N . LYS A 1 164 ? -14.031 -18.516 -2.062 1 93.56 164 LYS A N 1
ATOM 1265 C CA . LYS A 1 164 ? -14.914 -19.625 -1.741 1 93.56 164 LYS A CA 1
ATOM 1266 C C . LYS A 1 164 ? -14.133 -20.781 -1.132 1 93.56 164 LYS A C 1
ATOM 1268 O O . LYS A 1 164 ? -14.711 -21.641 -0.448 1 93.56 164 LYS A O 1
ATOM 1273 N N . TYR A 1 165 ? -12.781 -20.828 -1.252 1 92.69 165 TYR A N 1
ATOM 1274 C CA . TYR A 1 165 ? -11.969 -21.906 -0.695 1 92.69 165 TYR A CA 1
ATOM 1275 C C . TYR A 1 165 ? -11.414 -21.516 0.669 1 92.69 165 TYR A C 1
ATOM 1277 O O . TYR A 1 165 ? -10.633 -22.266 1.263 1 92.69 165 TYR A O 1
ATOM 1285 N N . GLY A 1 166 ? -11.781 -20.406 1.159 1 90.88 166 GLY A N 1
ATOM 1286 C CA . GLY A 1 166 ? -11.281 -19.891 2.43 1 90.88 166 GLY A CA 1
ATOM 1287 C C . GLY A 1 166 ? -11.695 -20.75 3.613 1 90.88 166 GLY A C 1
ATOM 1288 O O . GLY A 1 166 ? -10.977 -20.828 4.613 1 90.88 166 GLY A O 1
ATOM 1289 N N . SER A 1 167 ? -12.828 -21.453 3.494 1 89.06 167 SER A N 1
ATOM 1290 C CA . SER A 1 167 ? -13.336 -22.266 4.59 1 89.06 167 SER A CA 1
ATOM 1291 C C . SER A 1 167 ? -12.648 -23.625 4.637 1 89.06 167 SER A C 1
ATOM 1293 O O . SER A 1 167 ? -12.75 -24.344 5.633 1 89.06 167 SER A O 1
ATOM 1295 N N . ASN A 1 168 ? -11.906 -23.906 3.605 1 87.69 168 ASN A N 1
ATOM 1296 C CA . ASN A 1 168 ? -11.242 -25.203 3.506 1 87.69 168 ASN A CA 1
ATOM 1297 C C . ASN A 1 168 ? -9.734 -25.047 3.328 1 87.69 168 ASN A C 1
ATOM 1299 O O . ASN A 1 168 ? -9.148 -25.656 2.428 1 87.69 168 ASN A O 1
ATOM 1303 N N . ILE A 1 169 ? -9.211 -24.25 4.168 1 89.38 169 ILE A N 1
ATOM 1304 C CA . ILE A 1 169 ? -7.766 -24.078 4.105 1 89.38 169 ILE A CA 1
ATOM 1305 C C . ILE A 1 169 ? -7.082 -25.172 4.91 1 89.38 169 ILE A C 1
ATOM 1307 O O . ILE A 1 169 ? -7.43 -25.406 6.07 1 89.38 169 ILE A O 1
ATOM 1311 N N . GLN A 1 170 ? -6.156 -25.859 4.301 1 90.81 170 GLN A N 1
ATOM 1312 C CA . GLN A 1 170 ? -5.43 -26.984 4.902 1 90.81 170 GLN A CA 1
ATOM 1313 C C . GLN A 1 170 ? -4.016 -26.562 5.305 1 90.81 170 GLN A C 1
ATOM 1315 O O . GLN A 1 170 ? -3.518 -25.531 4.848 1 90.81 170 GLN A O 1
ATOM 1320 N N . PRO A 1 171 ? -3.373 -27.344 6.102 1 90 171 PRO A N 1
ATOM 1321 C CA . PRO A 1 171 ? -2.039 -26.984 6.59 1 90 171 PRO A CA 1
ATOM 1322 C C . PRO A 1 171 ? -1.022 -26.812 5.465 1 90 171 PRO A C 1
ATOM 1324 O O . PRO A 1 171 ? -0.057 -26.062 5.605 1 90 171 PRO A O 1
ATOM 1327 N N . ALA A 1 172 ? -1.28 -27.469 4.387 1 90.56 172 ALA A N 1
ATOM 1328 C CA . ALA A 1 172 ? -0.36 -27.359 3.258 1 90.56 172 ALA A CA 1
ATOM 1329 C C . ALA A 1 172 ? -0.297 -25.922 2.738 1 90.56 172 ALA A C 1
ATOM 1331 O O . ALA A 1 172 ? 0.679 -25.531 2.094 1 90.56 172 ALA A O 1
ATOM 1332 N N . PHE A 1 173 ? -1.35 -25.156 3.096 1 92.25 173 PHE A N 1
ATOM 1333 C CA . PHE A 1 173 ? -1.423 -23.766 2.654 1 92.25 173 PHE A CA 1
ATOM 1334 C C . PHE A 1 173 ? -0.315 -22.938 3.291 1 92.25 173 PHE A C 1
ATOM 1336 O O . PHE A 1 173 ? 0.081 -21.906 2.75 1 92.25 173 PHE A O 1
ATOM 1343 N N . LEU A 1 174 ? 0.277 -23.406 4.359 1 89.38 174 LEU A N 1
ATOM 1344 C CA . LEU A 1 174 ? 1.303 -22.672 5.098 1 89.38 174 LEU A CA 1
ATOM 1345 C C . LEU A 1 174 ? 2.602 -22.609 4.305 1 89.38 174 LEU A C 1
ATOM 1347 O O . LEU A 1 174 ? 3.467 -21.781 4.586 1 89.38 174 LEU A O 1
ATOM 1351 N N . ARG A 1 175 ? 2.717 -23.453 3.324 1 87.94 175 ARG A N 1
ATOM 1352 C CA . ARG A 1 175 ? 3.912 -23.453 2.484 1 87.94 175 ARG A CA 1
ATOM 1353 C C . ARG A 1 175 ? 4.043 -22.156 1.705 1 87.94 175 ARG A C 1
ATOM 1355 O O . ARG A 1 175 ? 5.145 -21.781 1.301 1 87.94 175 ARG A O 1
ATOM 1362 N N . ASN A 1 176 ? 2.961 -21.391 1.54 1 92.06 176 ASN A N 1
ATOM 1363 C CA . ASN A 1 176 ? 2.973 -20.156 0.766 1 92.06 176 ASN A CA 1
ATOM 1364 C C . ASN A 1 176 ? 3.68 -19.031 1.516 1 92.06 176 ASN A C 1
ATOM 1366 O O . ASN A 1 176 ? 4.062 -18.031 0.916 1 92.06 176 ASN A O 1
ATOM 1370 N N . ILE A 1 177 ? 3.912 -19.234 2.77 1 90.62 177 ILE A N 1
ATOM 1371 C CA . ILE A 1 177 ? 4.547 -18.203 3.574 1 90.62 177 ILE A CA 1
ATOM 1372 C C . ILE A 1 177 ? 6.012 -18.062 3.172 1 90.62 177 ILE A C 1
ATOM 1374 O O . ILE A 1 177 ? 6.457 -16.969 2.805 1 90.62 177 ILE A O 1
ATOM 1378 N N . PRO A 1 178 ? 6.766 -19.125 3.117 1 90.19 178 PRO A N 1
ATOM 1379 C CA . PRO A 1 178 ? 8.141 -18.969 2.646 1 90.19 178 PRO A CA 1
ATOM 1380 C C . PRO A 1 178 ? 8.219 -18.531 1.184 1 90.19 178 PRO A C 1
ATOM 1382 O O . PRO A 1 178 ? 9.133 -17.797 0.799 1 90.19 178 PRO A O 1
ATOM 1385 N N . PHE A 1 179 ? 7.266 -18.969 0.373 1 92.69 179 PHE A N 1
ATOM 1386 C CA . PHE A 1 179 ? 7.23 -18.562 -1.026 1 92.69 179 PHE A CA 1
ATOM 1387 C C . PHE A 1 179 ? 6.977 -17.062 -1.147 1 92.69 179 PHE A C 1
ATOM 1389 O O . PHE A 1 179 ? 7.34 -16.453 -2.15 1 92.69 179 PHE A O 1
ATOM 1396 N N . PHE A 1 180 ? 6.355 -16.609 -0.097 1 96.12 180 PHE A N 1
ATOM 1397 C CA . PHE A 1 180 ? 6.07 -15.18 -0.066 1 96.12 180 PHE A CA 1
ATOM 1398 C C . PHE A 1 180 ? 7.273 -14.398 0.448 1 96.12 180 PHE A C 1
ATOM 1400 O O . PHE A 1 180 ? 7.598 -13.336 -0.078 1 96.12 180 PHE A O 1
ATOM 1407 N N . LEU A 1 181 ? 8.031 -14.859 1.359 1 95.88 181 LEU A N 1
ATOM 1408 C CA . LEU A 1 181 ? 9.078 -14.117 2.053 1 95.88 181 LEU A CA 1
ATOM 1409 C C . LEU A 1 181 ? 10.398 -14.203 1.292 1 95.88 181 LEU A C 1
ATOM 1411 O O . LEU A 1 181 ? 11.156 -13.234 1.249 1 95.88 181 LEU A O 1
ATOM 1415 N N . LEU A 1 182 ? 10.672 -15.297 0.626 1 96.62 182 LEU A N 1
ATOM 1416 C CA . LEU A 1 182 ? 11.961 -15.539 -0.012 1 96.62 182 LEU A CA 1
ATOM 1417 C C . LEU A 1 182 ? 12.188 -14.555 -1.162 1 96.62 182 LEU A C 1
ATOM 1419 O O . LEU A 1 182 ? 13.289 -14.047 -1.339 1 96.62 182 LEU A O 1
ATOM 1423 N N . PRO A 1 183 ? 11.125 -14.289 -1.911 1 97.75 183 PRO A N 1
ATOM 1424 C CA . PRO A 1 183 ? 11.336 -13.305 -2.979 1 97.75 183 PRO A CA 1
ATOM 1425 C C . PRO A 1 183 ? 11.68 -11.914 -2.445 1 97.75 183 PRO A C 1
ATOM 1427 O O . PRO A 1 183 ? 12.445 -11.18 -3.07 1 97.75 183 PRO A O 1
ATOM 1430 N N . PHE A 1 184 ? 11.133 -11.539 -1.321 1 96.94 184 PHE A N 1
ATOM 1431 C CA . PHE A 1 184 ? 11.508 -10.273 -0.711 1 96.94 184 PHE A CA 1
ATOM 1432 C C . PHE A 1 184 ? 12.977 -10.266 -0.323 1 96.94 184 PHE A C 1
ATOM 1434 O O . PHE A 1 184 ? 13.68 -9.281 -0.552 1 96.94 184 PHE A O 1
ATOM 1441 N N . TRP A 1 185 ? 13.359 -11.344 0.253 1 96.5 185 TRP A N 1
ATOM 1442 C CA . TRP A 1 185 ? 14.758 -11.484 0.646 1 96.5 185 TRP A CA 1
ATOM 1443 C C . TRP A 1 185 ? 15.672 -11.438 -0.573 1 96.5 185 TRP A C 1
ATOM 1445 O O . TRP A 1 185 ? 16.688 -10.727 -0.577 1 96.5 185 TRP A O 1
ATOM 1455 N N . ALA A 1 186 ? 15.312 -12.18 -1.594 1 97.44 186 ALA A N 1
ATOM 1456 C CA . ALA A 1 186 ? 16.094 -12.188 -2.826 1 97.44 186 ALA A CA 1
ATOM 1457 C C . ALA A 1 186 ? 16.156 -10.797 -3.441 1 97.44 186 ALA A C 1
ATOM 1459 O O . ALA A 1 186 ? 17.234 -10.352 -3.877 1 97.44 186 ALA A O 1
ATOM 1460 N N . ALA A 1 187 ? 15.062 -10.148 -3.457 1 97.56 187 ALA A N 1
ATOM 1461 C CA . ALA A 1 187 ? 15.023 -8.797 -4.004 1 97.56 187 ALA A CA 1
ATOM 1462 C C . ALA A 1 187 ? 15.922 -7.855 -3.205 1 97.56 187 ALA A C 1
ATOM 1464 O O . ALA A 1 187 ? 16.641 -7.027 -3.779 1 97.56 187 ALA A O 1
ATOM 1465 N N . SER A 1 188 ? 15.922 -7.973 -1.896 1 95.12 188 SER A N 1
ATOM 1466 C CA . SER A 1 188 ? 16.75 -7.121 -1.046 1 95.12 188 SER A CA 1
ATOM 1467 C C . SER A 1 188 ? 18.234 -7.336 -1.324 1 95.12 188 SER A C 1
ATOM 1469 O O . SER A 1 188 ? 19.016 -6.379 -1.365 1 95.12 188 SER A O 1
ATOM 1471 N N . LEU A 1 189 ? 18.656 -8.578 -1.544 1 95.94 189 LEU A N 1
ATOM 1472 C CA . LEU A 1 189 ? 20.031 -8.891 -1.867 1 95.94 189 LEU A CA 1
ATOM 1473 C C . LEU A 1 189 ? 20.422 -8.336 -3.236 1 95.94 189 LEU A C 1
ATOM 1475 O O . LEU A 1 189 ? 21.484 -7.75 -3.396 1 95.94 189 LEU A O 1
ATOM 1479 N N . LEU A 1 190 ? 19.5 -8.5 -4.129 1 96.44 190 LEU A N 1
ATOM 1480 C CA . LEU A 1 190 ? 19.781 -8.055 -5.492 1 96.44 190 LEU A CA 1
ATOM 1481 C C . LEU A 1 190 ? 19.844 -6.535 -5.566 1 96.44 190 LEU A C 1
ATOM 1483 O O . LEU A 1 190 ? 20.688 -5.973 -6.273 1 96.44 190 LEU A O 1
ATOM 1487 N N . LEU A 1 191 ? 18.984 -5.871 -4.844 1 95.06 191 LEU A N 1
ATOM 1488 C CA . LEU A 1 191 ? 18.938 -4.414 -4.848 1 95.06 191 LEU A CA 1
ATOM 1489 C C . LEU A 1 191 ? 20.172 -3.83 -4.16 1 95.06 191 LEU A C 1
ATOM 1491 O O . LEU A 1 191 ? 20.516 -2.668 -4.383 1 95.06 191 LEU A O 1
ATOM 1495 N N . SER A 1 192 ? 20.797 -4.605 -3.328 1 92.56 192 SER A N 1
ATOM 1496 C CA . SER A 1 192 ? 22 -4.152 -2.629 1 92.56 192 SER A CA 1
ATOM 1497 C C . SER A 1 192 ? 23.234 -4.293 -3.506 1 92.56 192 SER A C 1
ATOM 1499 O O . SER A 1 192 ? 24.281 -3.723 -3.203 1 92.56 192 SER A O 1
ATOM 1501 N N . ARG A 1 193 ? 23.125 -4.949 -4.582 1 91.5 193 ARG A N 1
ATOM 1502 C CA . ARG A 1 193 ? 24.234 -5.105 -5.516 1 91.5 193 ARG A CA 1
ATOM 1503 C C . ARG A 1 193 ? 24.297 -3.93 -6.488 1 91.5 193 ARG A C 1
ATOM 1505 O O . ARG A 1 193 ? 23.266 -3.369 -6.863 1 91.5 193 ARG A O 1
ATOM 1512 N N . PRO A 1 194 ? 25.562 -3.451 -6.797 1 86 194 PRO A N 1
ATOM 1513 C CA . PRO A 1 194 ? 25.688 -2.32 -7.719 1 86 194 PRO A CA 1
ATOM 1514 C C . PRO A 1 194 ? 25.109 -2.623 -9.102 1 86 194 PRO A C 1
ATOM 1516 O O . PRO A 1 194 ? 25.156 -3.773 -9.547 1 86 194 PRO A O 1
ATOM 1519 N N . GLN A 1 195 ? 24.656 -1.562 -9.672 1 81.94 195 GLN A N 1
ATOM 1520 C CA . GLN A 1 195 ? 24.094 -1.674 -11.016 1 81.94 195 GLN A CA 1
ATOM 1521 C C . GLN A 1 195 ? 25.203 -1.771 -12.07 1 81.94 195 GLN A C 1
ATOM 1523 O O . GLN A 1 195 ? 26.219 -1.092 -11.961 1 81.94 195 GLN A O 1
ATOM 1528 N N . GLY A 1 196 ? 25.391 -2.842 -12.68 1 73.19 196 GLY A N 1
ATOM 1529 C CA . GLY A 1 196 ? 26.438 -3.029 -13.664 1 73.19 196 GLY A CA 1
ATOM 1530 C C . GLY A 1 196 ? 26.234 -2.211 -14.922 1 73.19 196 GLY A C 1
ATOM 1531 O O . GLY A 1 196 ? 26.25 -2.752 -16.031 1 73.19 196 GLY A O 1
ATOM 1532 N N . MET A 1 197 ? 26.016 -0.901 -14.727 1 75.88 197 MET A N 1
ATOM 1533 C CA . MET A 1 197 ? 25.812 -0.093 -15.922 1 75.88 197 MET A CA 1
ATOM 1534 C C . MET A 1 197 ? 27.125 0.53 -16.391 1 75.88 197 MET A C 1
ATOM 1536 O O . MET A 1 197 ? 28.031 0.736 -15.586 1 75.88 197 MET A O 1
ATOM 1540 N N . ALA A 1 198 ? 27.188 0.652 -17.656 1 76.38 198 ALA A N 1
ATOM 1541 C CA . ALA A 1 198 ? 28.359 1.301 -18.25 1 76.38 198 ALA A CA 1
ATOM 1542 C C . ALA A 1 198 ? 28.5 2.738 -17.766 1 76.38 198 ALA A C 1
ATOM 1544 O O . ALA A 1 198 ? 27.5 3.387 -17.438 1 76.38 198 ALA A O 1
ATOM 1545 N N . ILE A 1 199 ? 29.641 3.133 -17.641 1 82.31 199 ILE A N 1
ATOM 1546 C CA . ILE A 1 199 ? 29.922 4.504 -17.234 1 82.31 199 ILE A CA 1
ATOM 1547 C C . ILE A 1 199 ? 29.531 5.465 -18.359 1 82.31 199 ILE A C 1
ATOM 1549 O O . ILE A 1 199 ? 29.969 5.32 -19.5 1 82.31 199 ILE A O 1
ATOM 1553 N N . ILE A 1 200 ? 28.609 6.316 -18.062 1 87.62 200 ILE A N 1
ATOM 1554 C CA . ILE A 1 200 ? 28.172 7.32 -19.031 1 87.62 200 ILE A CA 1
ATOM 1555 C C . ILE A 1 200 ? 28.828 8.664 -18.719 1 87.62 200 ILE A C 1
ATOM 1557 O O . ILE A 1 200 ? 28.812 9.117 -17.562 1 87.62 200 ILE A O 1
ATOM 1561 N N . PRO A 1 201 ? 29.406 9.242 -19.703 1 89.38 201 PRO A N 1
ATOM 1562 C CA . PRO A 1 201 ? 30.047 10.539 -19.484 1 89.38 201 PRO A CA 1
ATOM 1563 C C . PRO A 1 201 ? 29.094 11.586 -18.922 1 89.38 201 PRO A C 1
ATOM 1565 O O . PRO A 1 201 ? 27.922 11.617 -19.297 1 89.38 201 PRO A O 1
ATOM 1568 N N . ALA A 1 202 ? 29.625 12.445 -18.125 1 89.25 202 ALA A N 1
ATOM 1569 C CA . ALA A 1 202 ? 28.859 13.453 -17.406 1 89.25 202 ALA A CA 1
ATOM 1570 C C . ALA A 1 202 ? 28.203 14.453 -18.359 1 89.25 202 ALA A C 1
ATOM 1572 O O . ALA A 1 202 ? 27.094 14.93 -18.125 1 89.25 202 ALA A O 1
ATOM 1573 N N . ASP A 1 203 ? 28.859 14.695 -19.391 1 90.62 203 ASP A N 1
ATOM 1574 C CA . ASP A 1 203 ? 28.344 15.664 -20.359 1 90.62 203 ASP A CA 1
ATOM 1575 C C . ASP A 1 203 ? 27.094 15.125 -21.062 1 90.62 203 ASP A C 1
ATOM 1577 O O . ASP A 1 203 ? 26.156 15.875 -21.312 1 90.62 203 ASP A O 1
ATOM 1581 N N . LYS A 1 204 ? 27.203 13.922 -21.328 1 91.25 204 LYS A N 1
ATOM 1582 C CA . LYS A 1 204 ? 26.047 13.297 -21.953 1 91.25 204 LYS A CA 1
ATOM 1583 C C . LYS A 1 204 ? 24.844 13.273 -21.016 1 91.25 204 LYS A C 1
ATOM 1585 O O . LYS A 1 204 ? 23.703 13.477 -21.438 1 91.25 204 LYS A O 1
ATOM 1590 N N . VAL A 1 205 ? 25.125 13.031 -19.766 1 92.69 205 VAL A N 1
ATOM 1591 C CA . VAL A 1 205 ? 24.078 13.008 -18.734 1 92.69 205 VAL A CA 1
ATOM 1592 C C . VAL A 1 205 ? 23.453 14.391 -18.609 1 92.69 205 VAL A C 1
ATOM 1594 O O . VAL A 1 205 ? 22.219 14.531 -18.594 1 92.69 205 VAL A O 1
ATOM 1597 N N . ALA A 1 206 ? 24.266 15.359 -18.562 1 92.69 206 ALA A N 1
ATOM 1598 C CA . ALA A 1 206 ? 23.797 16.734 -18.422 1 92.69 206 ALA A CA 1
ATOM 1599 C C . ALA A 1 206 ? 22.938 17.141 -19.609 1 92.69 206 ALA A C 1
ATOM 1601 O O . ALA A 1 206 ? 21.906 17.797 -19.453 1 92.69 206 ALA A O 1
ATOM 1602 N N . MET A 1 207 ? 23.391 16.75 -20.75 1 92.38 207 MET A N 1
ATOM 1603 C CA . MET A 1 207 ? 22.688 17.109 -21.969 1 92.38 207 MET A CA 1
ATOM 1604 C C . MET A 1 207 ? 21.312 16.453 -22.016 1 92.38 207 MET A C 1
ATOM 1606 O O . MET A 1 207 ? 20.312 17.094 -22.375 1 92.38 207 MET A O 1
ATOM 1610 N N . GLU A 1 208 ? 21.297 15.195 -21.672 1 92.5 208 GLU A N 1
ATOM 1611 C CA . GLU A 1 208 ? 20.031 14.461 -21.703 1 92.5 208 GLU A CA 1
ATOM 1612 C C . GLU A 1 208 ? 19.062 14.992 -20.641 1 92.5 208 GLU A C 1
ATOM 1614 O O . GLU A 1 208 ? 17.844 15.039 -20.875 1 92.5 208 GLU A O 1
ATOM 1619 N N . GLN A 1 209 ? 19.516 15.383 -19.516 1 94.62 209 GLN A N 1
ATOM 1620 C CA . GLN A 1 209 ? 18.688 15.805 -18.391 1 94.62 209 GLN A CA 1
ATOM 1621 C C . GLN A 1 209 ? 18.156 17.219 -18.594 1 94.62 209 GLN A C 1
ATOM 1623 O O . GLN A 1 209 ? 17.219 17.641 -17.922 1 94.62 209 GLN A O 1
ATOM 1628 N N . LYS A 1 210 ? 18.75 17.922 -19.5 1 93.06 210 LYS A N 1
ATOM 1629 C CA . LYS A 1 210 ? 18.281 19.266 -19.797 1 93.06 210 LYS A CA 1
ATOM 1630 C C . LYS A 1 210 ? 17.078 19.25 -20.734 1 93.06 210 LYS A C 1
ATOM 1632 O O . LYS A 1 210 ? 16.375 20.25 -20.875 1 93.06 210 LYS A O 1
ATOM 1637 N N . LYS A 1 211 ? 16.922 18.125 -21.344 1 92.69 211 LYS A N 1
ATOM 1638 C CA . LYS A 1 211 ? 15.82 18.016 -22.281 1 92.69 211 LYS A CA 1
ATOM 1639 C C . LYS A 1 211 ? 14.469 18.062 -21.578 1 92.69 211 LYS A C 1
ATOM 1641 O O . LYS A 1 211 ? 14.234 17.312 -20.641 1 92.69 211 LYS A O 1
ATOM 1646 N N . SER A 1 212 ? 13.68 18.922 -22.078 1 91.31 212 SER A N 1
ATOM 1647 C CA . SER A 1 212 ? 12.312 18.969 -21.547 1 91.31 212 SER A CA 1
ATOM 1648 C C . SER A 1 212 ? 11.469 17.828 -22.094 1 91.31 212 SER A C 1
ATOM 1650 O O . SER A 1 212 ? 11.883 17.125 -23.016 1 91.31 212 SER A O 1
ATOM 1652 N N . LEU A 1 213 ? 10.289 17.641 -21.5 1 91.12 213 LEU A N 1
ATOM 1653 C CA . LEU A 1 213 ? 9.406 16.547 -21.875 1 91.12 213 LEU A CA 1
ATOM 1654 C C . LEU A 1 213 ? 8.977 16.656 -23.344 1 91.12 213 LEU A C 1
ATOM 1656 O O . LEU A 1 213 ? 8.711 15.648 -24 1 91.12 213 LEU A O 1
ATOM 1660 N N . PHE A 1 214 ? 8.938 17.844 -23.875 1 91.56 214 PHE A N 1
ATOM 1661 C CA . PHE A 1 214 ? 8.539 18.094 -25.25 1 91.56 214 PHE A CA 1
ATOM 1662 C C . PHE A 1 214 ? 9.555 17.484 -26.219 1 91.56 214 PHE A C 1
ATOM 1664 O O . PHE A 1 214 ? 9.203 17.125 -27.344 1 91.56 214 PHE A O 1
ATOM 1671 N N . TYR A 1 215 ? 10.773 17.359 -25.781 1 93.88 215 TYR A N 1
ATOM 1672 C CA . TYR A 1 215 ? 11.836 16.828 -26.625 1 93.88 215 TYR A CA 1
ATOM 1673 C C . TYR A 1 215 ? 12.062 15.344 -26.344 1 93.88 215 TYR A C 1
ATOM 1675 O O . TYR A 1 215 ? 13 14.742 -26.875 1 93.88 215 TYR A O 1
ATOM 1683 N N . ARG A 1 216 ? 11.219 14.781 -25.547 1 95.19 216 ARG A N 1
ATOM 1684 C CA . ARG A 1 216 ? 11.258 13.352 -25.234 1 95.19 216 ARG A CA 1
ATOM 1685 C C . ARG A 1 216 ? 9.906 12.703 -25.516 1 95.19 216 ARG A C 1
ATOM 1687 O O . ARG A 1 216 ? 9.219 12.273 -24.578 1 95.19 216 ARG A O 1
ATOM 1694 N N . PRO A 1 217 ? 9.594 12.469 -26.703 1 95.38 217 PRO A N 1
ATOM 1695 C CA . PRO A 1 217 ? 8.25 12 -27.078 1 95.38 217 PRO A CA 1
ATOM 1696 C C . PRO A 1 217 ? 7.918 10.633 -26.469 1 95.38 217 PRO A C 1
ATOM 1698 O O . PRO A 1 217 ? 6.762 10.367 -26.141 1 95.38 217 PRO A O 1
ATOM 1701 N N . ILE A 1 218 ? 8.859 9.734 -26.422 1 96.56 218 ILE A N 1
ATOM 1702 C CA . ILE A 1 218 ? 8.609 8.43 -25.828 1 96.56 218 ILE A CA 1
ATOM 1703 C C . ILE A 1 218 ? 8.203 8.594 -24.359 1 96.56 218 ILE A C 1
ATOM 1705 O O . ILE A 1 218 ? 7.254 7.957 -23.891 1 96.56 218 ILE A O 1
ATOM 1709 N N . ASP A 1 219 ? 8.93 9.445 -23.672 1 97.31 219 ASP A N 1
ATOM 1710 C CA . ASP A 1 219 ? 8.594 9.703 -22.281 1 97.31 219 ASP A CA 1
ATOM 1711 C C . ASP A 1 219 ? 7.219 10.352 -22.156 1 97.31 219 ASP A C 1
ATOM 1713 O O . ASP A 1 219 ? 6.461 10.039 -21.234 1 97.31 219 ASP A O 1
ATOM 1717 N N . ALA A 1 220 ? 6.906 11.234 -23.062 1 97.44 220 ALA A N 1
ATOM 1718 C CA . ALA A 1 220 ? 5.594 11.867 -23.062 1 97.44 220 ALA A CA 1
ATOM 1719 C C . ALA A 1 220 ? 4.484 10.844 -23.281 1 97.44 220 ALA A C 1
ATOM 1721 O O . ALA A 1 220 ? 3.455 10.883 -22.609 1 97.44 220 ALA A O 1
ATOM 1722 N N . ALA A 1 221 ? 4.707 9.984 -24.25 1 97.81 221 ALA A N 1
ATOM 1723 C CA . ALA A 1 221 ? 3.73 8.93 -24.516 1 97.81 221 ALA A CA 1
ATOM 1724 C C . ALA A 1 221 ? 3.566 8.008 -23.312 1 97.81 221 ALA A C 1
ATOM 1726 O O . ALA A 1 221 ? 2.449 7.602 -22.984 1 97.81 221 ALA A O 1
ATOM 1727 N N . LEU A 1 222 ? 4.668 7.703 -22.703 1 98.19 222 LEU A N 1
ATOM 1728 C CA . LEU A 1 222 ? 4.625 6.844 -21.531 1 98.19 222 LEU A CA 1
ATOM 1729 C C . LEU A 1 222 ? 3.924 7.547 -20.359 1 98.19 222 LEU A C 1
ATOM 1731 O O . LEU A 1 222 ? 3.215 6.91 -19.578 1 98.19 222 LEU A O 1
ATOM 1735 N N . LEU A 1 223 ? 4.188 8.82 -20.266 1 97.94 223 LEU A N 1
ATOM 1736 C CA . LEU A 1 223 ? 3.504 9.602 -19.25 1 97.94 223 LEU A CA 1
ATOM 1737 C C . LEU A 1 223 ? 1.993 9.555 -19.453 1 97.94 223 LEU A C 1
ATOM 1739 O O . LEU A 1 223 ? 1.244 9.312 -18.5 1 97.94 223 LEU A O 1
ATOM 1743 N N . LEU A 1 224 ? 1.575 9.727 -20.656 1 97.81 224 LEU A N 1
ATOM 1744 C CA . LEU A 1 224 ? 0.151 9.68 -20.969 1 97.81 224 LEU A CA 1
ATOM 1745 C C . LEU A 1 224 ? -0.411 8.281 -20.75 1 97.81 224 LEU A C 1
ATOM 1747 O O . LEU A 1 224 ? -1.518 8.133 -20.219 1 97.81 224 LEU A O 1
ATOM 1751 N N . GLY A 1 225 ? 0.334 7.273 -21.188 1 98.31 225 GLY A N 1
ATOM 1752 C CA . GLY A 1 225 ? -0.077 5.902 -20.953 1 98.31 225 GLY A CA 1
ATOM 1753 C C . GLY A 1 225 ? -0.199 5.562 -19.484 1 98.31 225 GLY A C 1
ATOM 1754 O O . GLY A 1 225 ? -1.146 4.887 -19.062 1 98.31 225 GLY A O 1
ATOM 1755 N N . ALA A 1 226 ? 0.767 6.039 -18.719 1 98.44 226 ALA A N 1
ATOM 1756 C CA . ALA A 1 226 ? 0.738 5.793 -17.281 1 98.44 226 ALA A CA 1
ATOM 1757 C C . ALA A 1 226 ? -0.461 6.48 -16.625 1 98.44 226 ALA A C 1
ATOM 1759 O O . ALA A 1 226 ? -1.083 5.926 -15.719 1 98.44 226 ALA A O 1
ATOM 1760 N N . LEU A 1 227 ? -0.758 7.656 -17.062 1 98.44 227 LEU A N 1
ATOM 1761 C CA . LEU A 1 227 ? -1.933 8.352 -16.547 1 98.44 227 LEU A CA 1
ATOM 1762 C C . LEU A 1 227 ? -3.207 7.582 -16.859 1 98.44 227 LEU A C 1
ATOM 1764 O O . LEU A 1 227 ? -4.09 7.449 -16.016 1 98.44 227 LEU A O 1
ATOM 1768 N N . ALA A 1 228 ? -3.283 7.098 -18.031 1 98.56 228 ALA A N 1
ATOM 1769 C CA . ALA A 1 228 ? -4.43 6.281 -18.438 1 98.56 228 ALA A CA 1
ATOM 1770 C C . ALA A 1 228 ? -4.508 5.008 -17.594 1 98.56 228 ALA A C 1
ATOM 1772 O O . ALA A 1 228 ? -5.594 4.598 -17.172 1 98.56 228 ALA A O 1
ATOM 1773 N N . ALA A 1 229 ? -3.383 4.402 -17.391 1 98.69 229 ALA A N 1
ATOM 1774 C CA . ALA A 1 229 ? -3.338 3.199 -16.562 1 98.69 229 ALA A CA 1
ATOM 1775 C C . ALA A 1 229 ? -3.768 3.498 -15.133 1 98.69 229 ALA A C 1
ATOM 1777 O O . ALA A 1 229 ? -4.426 2.676 -14.492 1 98.69 229 ALA A O 1
ATOM 1778 N N . MET A 1 230 ? -3.367 4.637 -14.656 1 98.69 230 MET A N 1
ATOM 1779 C CA . MET A 1 230 ? -3.779 5.039 -13.32 1 98.69 230 MET A CA 1
ATOM 1780 C C . MET A 1 230 ? -5.297 5.184 -13.234 1 98.69 230 MET A C 1
ATOM 1782 O O . MET A 1 230 ? -5.922 4.688 -12.297 1 98.69 230 MET A O 1
ATOM 1786 N N . ALA A 1 231 ? -5.875 5.836 -14.211 1 98.38 231 ALA A N 1
ATOM 1787 C CA . ALA A 1 231 ? -7.324 6.008 -14.242 1 98.38 231 ALA A CA 1
ATOM 1788 C C . ALA A 1 231 ? -8.039 4.656 -14.305 1 98.38 231 ALA A C 1
ATOM 1790 O O . ALA A 1 231 ? -9.023 4.438 -13.602 1 98.38 231 ALA A O 1
ATOM 1791 N N . PHE A 1 232 ? -7.516 3.779 -15.109 1 98.44 232 PHE A N 1
ATOM 1792 C CA . PHE A 1 232 ? -8.086 2.445 -15.258 1 98.44 232 PHE A CA 1
ATOM 1793 C C . PHE A 1 232 ? -7.969 1.659 -13.961 1 98.44 232 PHE A C 1
ATOM 1795 O O . PHE A 1 232 ? -8.867 0.899 -13.602 1 98.44 232 PHE A O 1
ATOM 1802 N N . THR A 1 233 ? -6.852 1.84 -13.289 1 98.69 233 THR A N 1
ATOM 1803 C CA . THR A 1 233 ? -6.625 1.171 -12.008 1 98.69 233 THR A CA 1
ATOM 1804 C C . THR A 1 233 ? -7.629 1.643 -10.961 1 98.69 233 THR A C 1
ATOM 1806 O O . THR A 1 233 ? -8.211 0.828 -10.242 1 98.69 233 THR A O 1
ATOM 1809 N N . VAL A 1 234 ? -7.836 2.924 -10.883 1 98.19 234 VAL A N 1
ATOM 1810 C CA . VAL A 1 234 ? -8.789 3.488 -9.93 1 98.19 234 VAL A CA 1
ATOM 1811 C C . VAL A 1 234 ? -10.195 2.998 -10.258 1 98.19 234 VAL A C 1
ATOM 1813 O O . VAL A 1 234 ? -10.93 2.561 -9.367 1 98.19 234 VAL A O 1
ATOM 1816 N N . PHE A 1 235 ? -10.523 2.998 -11.492 1 98 235 PHE A N 1
ATOM 1817 C CA . PHE A 1 235 ? -11.852 2.592 -11.938 1 98 235 PHE A CA 1
ATOM 1818 C C . PHE A 1 235 ? -12.133 1.145 -11.555 1 98 235 PHE A C 1
ATOM 1820 O O . PHE A 1 235 ? -13.164 0.848 -10.945 1 98 235 PHE A O 1
ATOM 1827 N N . ARG A 1 236 ? -11.234 0.272 -11.852 1 98.06 236 ARG A N 1
ATOM 1828 C CA . ARG A 1 236 ? -11.438 -1.139 -11.539 1 98.06 236 ARG A CA 1
ATOM 1829 C C . ARG A 1 236 ? -11.453 -1.37 -10.031 1 98.06 236 ARG A C 1
ATOM 1831 O O . ARG A 1 236 ? -12.172 -2.242 -9.539 1 98.06 236 ARG A O 1
ATOM 1838 N N . GLY A 1 237 ? -10.594 -0.58 -9.352 1 98.19 237 GLY A N 1
ATOM 1839 C CA . GLY A 1 237 ? -10.648 -0.643 -7.898 1 98.19 237 GLY A CA 1
ATOM 1840 C C . GLY A 1 237 ? -12.016 -0.299 -7.34 1 98.19 237 GLY A C 1
ATOM 1841 O O . GLY A 1 237 ? -12.523 -0.988 -6.449 1 98.19 237 GLY A O 1
ATOM 1842 N N . PHE A 1 238 ? -12.609 0.7 -7.887 1 97.25 238 PHE A N 1
ATOM 1843 C CA . PHE A 1 238 ? -13.938 1.105 -7.441 1 97.25 238 PHE A CA 1
ATOM 1844 C C . PHE A 1 238 ? -14.977 0.062 -7.828 1 97.25 238 PHE A C 1
ATOM 1846 O O . PHE A 1 238 ? -15.938 -0.169 -7.09 1 97.25 238 PHE A O 1
ATOM 1853 N N . VAL A 1 239 ? -14.781 -0.563 -8.953 1 97.56 239 VAL A N 1
ATOM 1854 C CA . VAL A 1 239 ? -15.703 -1.598 -9.414 1 97.56 239 VAL A CA 1
ATOM 1855 C C . VAL A 1 239 ? -15.742 -2.74 -8.406 1 97.56 239 VAL A C 1
ATOM 1857 O O . VAL A 1 239 ? -16.828 -3.174 -7.992 1 97.56 239 VAL A O 1
ATOM 1860 N N . VAL A 1 240 ? -14.586 -3.201 -7.906 1 97.44 240 VAL A N 1
ATOM 1861 C CA . VAL A 1 240 ? -14.555 -4.375 -7.043 1 97.44 240 VAL A CA 1
ATOM 1862 C C . VAL A 1 240 ? -14.953 -3.98 -5.621 1 97.44 240 VAL A C 1
ATOM 1864 O O . VAL A 1 240 ? -15.219 -4.844 -4.781 1 97.44 240 VAL A O 1
ATOM 1867 N N . LEU A 1 241 ? -15.008 -2.666 -5.352 1 96.62 241 LEU A N 1
ATOM 1868 C CA . LEU A 1 241 ? -15.469 -2.184 -4.055 1 96.62 241 LEU A CA 1
ATOM 1869 C C . LEU A 1 241 ? -16.953 -1.835 -4.102 1 96.62 241 LEU A C 1
ATOM 1871 O O . LEU A 1 241 ? -17.469 -1.151 -3.213 1 96.62 241 LEU A O 1
ATOM 1875 N N . ASP A 1 242 ? -17.641 -2.225 -5.148 1 93.69 242 ASP A N 1
ATOM 1876 C CA . ASP A 1 242 ? -19.094 -2.111 -5.312 1 93.69 242 ASP A CA 1
ATOM 1877 C C . ASP A 1 242 ? -19.531 -0.65 -5.32 1 93.69 242 ASP A C 1
ATOM 1879 O O . ASP A 1 242 ? -20.484 -0.281 -4.641 1 93.69 242 ASP A O 1
ATOM 1883 N N . CYS A 1 243 ? -18.734 0.13 -6.051 1 94.12 243 CYS A N 1
ATOM 1884 C CA . CYS A 1 243 ? -19.125 1.522 -6.242 1 94.12 243 CYS A CA 1
ATOM 1885 C C . CYS A 1 243 ? -20.5 1.619 -6.891 1 94.12 243 CYS A C 1
ATOM 1887 O O . CYS A 1 243 ? -20.797 0.918 -7.863 1 94.12 243 CYS A O 1
ATOM 1889 N N . PRO A 1 244 ? -21.391 2.432 -6.414 1 91.69 244 PRO A N 1
ATOM 1890 C CA . PRO A 1 244 ? -22.781 2.451 -6.859 1 91.69 244 PRO A CA 1
ATOM 1891 C C . PRO A 1 244 ? -22.969 3.152 -8.203 1 91.69 244 PRO A C 1
ATOM 1893 O O . PRO A 1 244 ? -24.078 3.195 -8.734 1 91.69 244 PRO A O 1
ATOM 1896 N N . LEU A 1 245 ? -21.984 3.549 -8.82 1 91.94 245 LEU A N 1
ATOM 1897 C CA . LEU A 1 245 ? -22.078 4.238 -10.102 1 91.94 245 LEU A CA 1
ATOM 1898 C C . LEU A 1 245 ? -22.516 3.271 -11.203 1 91.94 245 LEU A C 1
ATOM 1900 O O . LEU A 1 245 ? -22.078 2.119 -11.234 1 91.94 245 LEU A O 1
ATOM 1904 N N . ASP A 1 246 ? -23.281 3.707 -12.164 1 92.94 246 ASP A N 1
ATOM 1905 C CA . ASP A 1 246 ? -23.812 2.896 -13.258 1 92.94 246 ASP A CA 1
ATOM 1906 C C . ASP A 1 246 ? -22.672 2.352 -14.125 1 92.94 246 ASP A C 1
ATOM 1908 O O . ASP A 1 246 ? -22.75 1.225 -14.625 1 92.94 246 ASP A O 1
ATOM 1912 N N . ALA A 1 247 ? -21.703 3.141 -14.234 1 94.19 247 ALA A N 1
ATOM 1913 C CA . ALA A 1 247 ? -20.578 2.713 -15.055 1 94.19 247 ALA A CA 1
ATOM 1914 C C . ALA A 1 247 ? -19.906 1.475 -14.469 1 94.19 247 ALA A C 1
ATOM 1916 O O . ALA A 1 247 ? -19.453 0.604 -15.203 1 94.19 247 ALA A O 1
ATOM 1917 N N . CYS A 1 248 ? -19.859 1.393 -13.211 1 94.25 248 CYS A N 1
ATOM 1918 C CA . CYS A 1 248 ? -19.25 0.246 -12.547 1 94.25 248 CYS A CA 1
ATOM 1919 C C . CYS A 1 248 ? -20.094 -1.008 -12.734 1 94.25 248 CYS A C 1
ATOM 1921 O O . CYS A 1 248 ? -19.562 -2.09 -12.992 1 94.25 248 CYS A O 1
ATOM 1923 N N . PHE A 1 249 ? -21.406 -0.792 -12.703 1 93 249 PHE A N 1
ATOM 1924 C CA . PHE A 1 249 ? -22.328 -1.908 -12.906 1 93 249 PHE A CA 1
ATOM 1925 C C . PHE A 1 249 ? -22.234 -2.426 -14.344 1 93 249 PHE A C 1
ATOM 1927 O O . PHE A 1 249 ? -22.125 -3.633 -14.562 1 93 249 PHE A O 1
ATOM 1934 N N . THR A 1 250 ? -22.234 -1.537 -15.219 1 95.69 250 THR A N 1
ATOM 1935 C CA . THR A 1 250 ? -22.156 -1.898 -16.641 1 95.69 250 THR A CA 1
ATOM 1936 C C . THR A 1 250 ? -20.844 -2.59 -16.953 1 95.69 250 THR A C 1
ATOM 1938 O O . THR A 1 250 ? -20.797 -3.545 -17.719 1 95.69 250 THR A O 1
ATOM 1941 N N . TYR A 1 251 ? -19.844 -2.127 -16.328 1 97.06 251 TYR A N 1
ATOM 1942 C CA . TYR A 1 251 ? -18.531 -2.693 -16.594 1 97.06 251 TYR A CA 1
ATOM 1943 C C . TYR A 1 251 ? -18.469 -4.152 -16.156 1 97.06 251 TYR A C 1
ATOM 1945 O O . TYR A 1 251 ? -17.922 -5 -16.875 1 97.06 251 TYR A O 1
ATOM 1953 N N . ILE A 1 252 ? -19.016 -4.508 -15.062 1 95.25 252 ILE A N 1
ATOM 1954 C CA . ILE A 1 252 ? -19 -5.863 -14.523 1 95.25 252 ILE A CA 1
ATOM 1955 C C . ILE A 1 252 ? -19.812 -6.789 -15.422 1 95.25 252 ILE A C 1
ATOM 1957 O O . ILE A 1 252 ? -19.375 -7.891 -15.758 1 95.25 252 ILE A O 1
ATOM 1961 N N . TYR A 1 253 ? -20.875 -6.328 -15.883 1 92.88 253 TYR A N 1
ATOM 1962 C CA . TYR A 1 253 ? -21.797 -7.223 -16.578 1 92.88 253 TYR A CA 1
ATOM 1963 C C . TYR A 1 253 ? -21.438 -7.32 -18.062 1 92.88 253 TYR A C 1
ATOM 1965 O O . TYR A 1 253 ? -21.609 -8.375 -18.672 1 92.88 253 TYR A O 1
ATOM 1973 N N . GLN A 1 254 ? -20.859 -6.273 -18.562 1 94.94 254 GLN A N 1
ATOM 1974 C CA . GLN A 1 254 ? -20.672 -6.258 -20.016 1 94.94 254 GLN A CA 1
ATOM 1975 C C . GLN A 1 254 ? -19.203 -6.523 -20.375 1 94.94 254 GLN A C 1
ATOM 1977 O O . GLN A 1 254 ? -18.906 -7.016 -21.469 1 94.94 254 GLN A O 1
ATOM 1982 N N . TYR A 1 255 ? -18.312 -6.301 -19.453 1 96.81 255 TYR A N 1
ATOM 1983 C CA . TYR A 1 255 ? -16.922 -6.34 -19.875 1 96.81 255 TYR A CA 1
ATOM 1984 C C . TYR A 1 255 ? -16.125 -7.328 -19.047 1 96.81 255 TYR A C 1
ATOM 1986 O O . TYR A 1 255 ? -15.539 -8.281 -19.578 1 96.81 255 TYR A O 1
ATOM 1994 N N . GLU A 1 256 ? -16.109 -7.191 -17.734 1 97.88 256 GLU A N 1
ATOM 1995 C CA . GLU A 1 256 ? -15.289 -8.078 -16.922 1 97.88 256 GLU A CA 1
ATOM 1996 C C . GLU A 1 256 ? -16.094 -8.664 -15.766 1 97.88 256 GLU A C 1
ATOM 1998 O O . GLU A 1 256 ? -15.797 -8.406 -14.594 1 97.88 256 GLU A O 1
ATOM 2003 N N . PRO A 1 257 ? -16.969 -9.617 -16.062 1 97.69 257 PRO A N 1
ATOM 2004 C CA . PRO A 1 257 ? -17.75 -10.258 -14.984 1 97.69 257 PRO A CA 1
ATOM 2005 C C . PRO A 1 257 ? -16.875 -11.062 -14.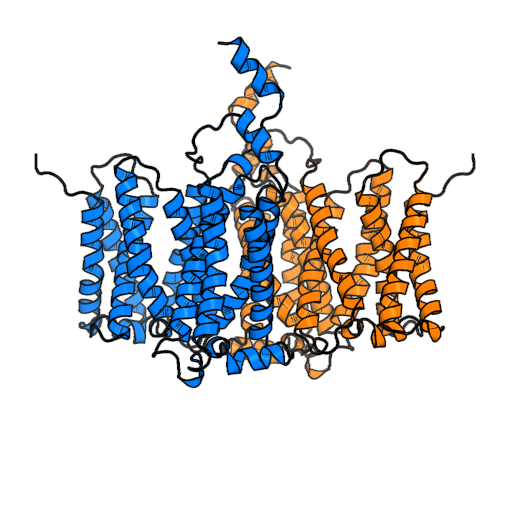023 1 97.69 257 PRO A C 1
ATOM 2007 O O . PRO A 1 257 ? -17.281 -11.336 -12.898 1 97.69 257 PRO A O 1
ATOM 2010 N N . TYR A 1 258 ? -15.633 -11.422 -14.484 1 98 258 TYR A N 1
ATOM 2011 C CA . TYR A 1 258 ? -14.703 -12.203 -13.68 1 98 258 TYR A CA 1
ATOM 2012 C C . TYR A 1 258 ? -14.414 -11.508 -12.359 1 98 258 TYR A C 1
ATOM 2014 O O . TYR A 1 258 ? -14.109 -12.156 -11.352 1 98 258 TYR A O 1
ATOM 2022 N N . LEU A 1 259 ? -14.578 -10.203 -12.273 1 98 259 LEU A N 1
ATOM 2023 C CA . LEU A 1 259 ? -14.273 -9.414 -11.078 1 98 259 LEU A CA 1
ATOM 2024 C C . LEU A 1 259 ? -15.234 -9.758 -9.945 1 98 259 LEU A C 1
ATOM 2026 O O . LEU A 1 259 ? -14.953 -9.469 -8.781 1 98 259 LEU A O 1
ATOM 2030 N N . LYS A 1 260 ? -16.328 -10.414 -10.266 1 96.19 260 LYS A N 1
ATOM 2031 C CA . LYS A 1 260 ? -17.328 -10.781 -9.266 1 96.19 260 LYS A CA 1
ATOM 2032 C C . LYS A 1 260 ? -17.234 -12.266 -8.922 1 96.19 260 LYS A C 1
ATOM 2034 O O . LYS A 1 260 ? -18.016 -12.766 -8.102 1 96.19 260 LYS A O 1
ATOM 2039 N N . ASP A 1 261 ? -16.297 -12.984 -9.547 1 96.75 261 ASP A N 1
ATOM 2040 C CA . ASP A 1 261 ? -16.141 -14.406 -9.281 1 96.75 261 ASP A CA 1
ATOM 2041 C C . ASP A 1 261 ? -15.836 -14.656 -7.801 1 96.75 261 ASP A C 1
ATOM 2043 O O . ASP A 1 261 ? -14.953 -14.008 -7.223 1 96.75 261 ASP A O 1
ATOM 2047 N N . PRO A 1 262 ? -16.531 -15.562 -7.168 1 95.81 262 PRO A N 1
ATOM 2048 C CA . PRO A 1 262 ? -16.375 -15.805 -5.73 1 95.81 262 PRO A CA 1
ATOM 2049 C C . PRO A 1 262 ? -15.039 -16.438 -5.379 1 95.81 262 PRO A C 1
ATOM 2051 O O . PRO A 1 262 ? -14.727 -16.625 -4.195 1 95.81 262 PRO A O 1
ATOM 2054 N N . VAL A 1 263 ? -14.188 -16.75 -6.359 1 95.88 263 VAL A N 1
ATOM 2055 C CA . VAL A 1 263 ? -12.875 -17.312 -6.078 1 95.88 263 VAL A CA 1
ATOM 2056 C C . VAL A 1 263 ? -12.008 -16.281 -5.363 1 95.88 263 VAL A C 1
ATOM 2058 O O . VAL A 1 263 ? -11 -16.641 -4.738 1 95.88 263 VAL A O 1
ATOM 2061 N N . GLY A 1 264 ? -12.25 -15.016 -5.469 1 96.44 264 GLY A N 1
ATOM 2062 C CA . GLY A 1 264 ? -11.641 -13.977 -4.656 1 96.44 264 GLY A CA 1
ATOM 2063 C C . GLY A 1 264 ? -10.398 -13.375 -5.289 1 96.44 264 GLY A C 1
ATOM 2064 O O . GLY A 1 264 ? -10.016 -12.242 -4.969 1 96.44 264 GLY A O 1
ATOM 2065 N N . PHE A 1 265 ? -9.711 -14.023 -6.273 1 98.12 265 PHE A N 1
ATOM 2066 C CA . PHE A 1 265 ? -8.43 -13.602 -6.824 1 98.12 265 PHE A CA 1
ATOM 2067 C C . PHE A 1 265 ? -8.578 -12.297 -7.602 1 98.12 265 PHE A C 1
ATOM 2069 O O . PHE A 1 265 ? -7.816 -11.352 -7.391 1 98.12 265 PHE A O 1
ATOM 2076 N N . PRO A 1 266 ? -9.594 -12.188 -8.477 1 98.12 266 PRO A N 1
ATOM 2077 C CA . PRO A 1 266 ? -9.688 -10.938 -9.242 1 98.12 266 PRO A CA 1
ATOM 2078 C C . PRO A 1 266 ? -9.977 -9.727 -8.359 1 98.12 266 PRO A C 1
ATOM 2080 O O . PRO A 1 266 ? -9.445 -8.641 -8.602 1 98.12 266 PRO A O 1
ATOM 2083 N N . ARG A 1 267 ? -10.797 -9.898 -7.359 1 97.94 267 ARG A N 1
ATOM 2084 C CA . ARG A 1 267 ? -11.102 -8.812 -6.434 1 97.94 267 ARG A CA 1
ATOM 2085 C C . ARG A 1 267 ? -9.844 -8.344 -5.707 1 97.94 267 ARG A C 1
ATOM 2087 O O . ARG A 1 267 ? -9.555 -7.145 -5.672 1 97.94 267 ARG A O 1
ATOM 2094 N N . VAL A 1 268 ? -9.109 -9.266 -5.188 1 98.38 268 VAL A N 1
ATOM 2095 C CA . VAL A 1 268 ? -7.898 -8.93 -4.449 1 98.38 268 VAL A CA 1
ATOM 2096 C C . VAL A 1 268 ? -6.867 -8.32 -5.398 1 98.38 268 VAL A C 1
ATOM 2098 O O . VAL A 1 268 ? -6.156 -7.379 -5.031 1 98.38 268 VAL A O 1
ATOM 2101 N N . MET A 1 269 ? -6.785 -8.82 -6.555 1 98.56 269 MET A N 1
ATOM 2102 C CA . MET A 1 269 ? -5.832 -8.305 -7.531 1 98.56 269 MET A CA 1
ATOM 2103 C C . MET A 1 269 ? -6.09 -6.828 -7.812 1 98.56 269 MET A C 1
ATOM 2105 O O . MET A 1 269 ? -5.156 -6.027 -7.863 1 98.56 269 MET A O 1
ATOM 2109 N N . MET A 1 270 ? -7.375 -6.449 -8.023 1 98.69 270 MET A N 1
ATOM 2110 C CA . MET A 1 270 ? -7.691 -5.051 -8.297 1 98.69 270 MET A CA 1
ATOM 2111 C C . MET A 1 270 ? -7.363 -4.172 -7.094 1 98.69 270 MET A C 1
ATOM 2113 O O . MET A 1 270 ? -6.965 -3.018 -7.254 1 98.69 270 MET A O 1
ATOM 2117 N N . LEU A 1 271 ? -7.531 -4.742 -5.93 1 98.69 271 LEU A N 1
ATOM 2118 C CA . LEU A 1 271 ? -7.168 -3.99 -4.734 1 98.69 271 LEU A CA 1
ATOM 2119 C C . LEU A 1 271 ? -5.656 -3.824 -4.637 1 98.69 271 LEU A C 1
ATOM 2121 O O . LEU A 1 271 ? -5.168 -2.748 -4.281 1 98.69 271 LEU A O 1
ATOM 2125 N N . VAL A 1 272 ? -4.93 -4.883 -4.953 1 98.69 272 VAL A N 1
ATOM 2126 C CA . VAL A 1 272 ? -3.475 -4.805 -4.973 1 98.69 272 VAL A CA 1
ATOM 2127 C C . VAL A 1 272 ? -3.029 -3.746 -5.98 1 98.69 272 VAL A C 1
ATOM 2129 O O . VAL A 1 272 ? -2.088 -2.992 -5.727 1 98.69 272 VAL A O 1
ATOM 2132 N N . TYR A 1 273 ? -3.693 -3.688 -7.117 1 98.81 273 TYR A N 1
ATOM 2133 C CA . TYR A 1 273 ? -3.389 -2.658 -8.109 1 98.81 273 TYR A CA 1
ATOM 2134 C C . TYR A 1 273 ? -3.695 -1.27 -7.562 1 98.81 273 TYR A C 1
ATOM 2136 O O . TYR A 1 273 ? -2.883 -0.351 -7.691 1 98.81 273 TYR A O 1
ATOM 2144 N N . LEU A 1 274 ? -4.82 -1.163 -6.957 1 98.69 274 LEU A N 1
ATOM 2145 C CA . LEU A 1 274 ? -5.254 0.132 -6.445 1 98.69 274 LEU A CA 1
ATOM 2146 C C . LEU A 1 274 ? -4.285 0.655 -5.391 1 98.69 274 LEU A C 1
ATOM 2148 O O . LEU A 1 274 ? -3.914 1.831 -5.414 1 98.69 274 LEU A O 1
ATOM 2152 N N . PHE A 1 275 ? -3.801 -0.198 -4.523 1 98.62 275 PHE A N 1
ATOM 2153 C CA . PHE A 1 275 ? -3.068 0.279 -3.355 1 98.62 275 PHE A CA 1
ATOM 2154 C C . PHE A 1 275 ? -1.564 0.218 -3.598 1 98.62 275 PHE A C 1
ATOM 2156 O O . PHE A 1 275 ? -0.793 0.902 -2.922 1 98.62 275 PHE A O 1
ATOM 2163 N N . TYR A 1 276 ? -1.143 -0.6 -4.574 1 98.5 276 TYR A N 1
ATOM 2164 C CA . TYR A 1 276 ? 0.298 -0.694 -4.781 1 98.5 276 TYR A CA 1
ATOM 2165 C C . TYR A 1 276 ? 0.675 -0.256 -6.191 1 98.5 276 TYR A C 1
ATOM 2167 O O . TYR A 1 276 ? 1.617 0.518 -6.379 1 98.5 276 TYR A O 1
ATOM 2175 N N . ALA A 1 277 ? -0.033 -0.702 -7.188 1 98.69 277 ALA A N 1
ATOM 2176 C CA . ALA A 1 277 ? 0.317 -0.344 -8.562 1 98.69 277 ALA A CA 1
ATOM 2177 C C . ALA A 1 277 ? 0.063 1.138 -8.82 1 98.69 277 ALA A C 1
ATOM 2179 O O . ALA A 1 277 ? 0.833 1.791 -9.531 1 98.69 277 ALA A O 1
ATOM 2180 N N . LEU A 1 278 ? -1.017 1.62 -8.281 1 98.56 278 LEU A N 1
ATOM 2181 C CA . LEU A 1 278 ? -1.391 3.014 -8.508 1 98.56 278 LEU A CA 1
ATOM 2182 C C . LEU A 1 278 ? -0.311 3.955 -7.984 1 98.56 278 LEU A C 1
ATOM 2184 O O . LEU A 1 278 ? 0.187 4.805 -8.727 1 98.56 278 LEU A O 1
ATOM 2188 N N . PRO A 1 279 ? 0.076 3.842 -6.719 1 97.44 279 PRO A N 1
ATOM 2189 C CA . PRO A 1 279 ? 1.155 4.723 -6.266 1 97.44 279 PRO A CA 1
ATOM 2190 C C . PRO A 1 279 ? 2.467 4.48 -7.012 1 97.44 279 PRO A C 1
ATOM 2192 O O . PRO A 1 279 ? 3.242 5.414 -7.223 1 97.44 279 PRO A O 1
ATOM 2195 N N . LEU A 1 280 ? 2.742 3.246 -7.387 1 98.12 280 LEU A N 1
ATOM 2196 C CA . LEU A 1 280 ? 3.961 2.967 -8.141 1 98.12 280 LEU A CA 1
ATOM 2197 C C . LEU A 1 280 ? 3.934 3.656 -9.5 1 98.12 280 LEU A C 1
ATOM 2199 O O . LEU A 1 280 ? 4.953 4.168 -9.961 1 98.12 280 LEU A O 1
ATOM 2203 N N . LEU A 1 281 ? 2.773 3.678 -10.117 1 98.62 281 LEU A N 1
ATOM 2204 C CA . LEU A 1 281 ? 2.621 4.402 -11.375 1 98.62 281 LEU A CA 1
ATOM 2205 C C . LEU A 1 281 ? 2.84 5.898 -11.164 1 98.62 281 LEU A C 1
ATOM 2207 O O . LEU A 1 281 ? 3.479 6.559 -11.992 1 98.62 281 LEU A O 1
ATOM 2211 N N . ALA A 1 282 ? 2.35 6.406 -10.086 1 97.25 282 ALA A N 1
ATOM 2212 C CA . ALA A 1 282 ? 2.539 7.82 -9.773 1 97.25 282 ALA A CA 1
ATOM 2213 C C . ALA A 1 282 ? 4.016 8.148 -9.578 1 97.25 282 ALA A C 1
ATOM 2215 O O . ALA A 1 282 ? 4.496 9.188 -10.031 1 97.25 282 ALA A O 1
ATOM 2216 N N . VAL A 1 283 ? 4.691 7.254 -8.906 1 96.69 283 VAL A N 1
ATOM 2217 C CA . VAL A 1 283 ? 6.121 7.434 -8.672 1 96.69 283 VAL A CA 1
ATOM 2218 C C . VAL A 1 283 ? 6.867 7.383 -10.008 1 96.69 283 VAL A C 1
ATOM 2220 O O . VAL A 1 283 ? 7.832 8.117 -10.211 1 96.69 283 VAL A O 1
ATOM 2223 N N . CYS A 1 284 ? 6.426 6.52 -10.852 1 97.69 284 CYS A N 1
ATOM 2224 C CA . CYS A 1 284 ? 7.047 6.438 -12.172 1 97.69 284 CYS A CA 1
ATOM 2225 C C . CYS A 1 284 ? 6.805 7.719 -12.961 1 97.69 284 CYS A C 1
ATOM 2227 O O . CYS A 1 284 ? 7.664 8.141 -13.734 1 97.69 284 CYS A O 1
ATOM 2229 N N . LEU A 1 285 ? 5.617 8.305 -12.812 1 97.25 285 LEU A N 1
ATOM 2230 C CA . LEU A 1 285 ? 5.359 9.594 -13.445 1 97.25 285 LEU A CA 1
ATOM 2231 C C . LEU A 1 285 ? 6.348 10.648 -12.953 1 97.25 285 LEU A C 1
ATOM 2233 O O . LEU A 1 285 ? 6.871 11.43 -13.742 1 97.25 285 LEU A O 1
ATOM 2237 N N . TYR A 1 286 ? 6.582 10.594 -11.711 1 95.38 286 TYR A N 1
ATOM 2238 C CA . TYR A 1 286 ? 7.562 11.508 -11.125 1 95.38 286 TYR A CA 1
ATOM 2239 C C . TYR A 1 286 ? 8.945 11.25 -11.703 1 95.38 286 TYR A C 1
ATOM 2241 O O . TYR A 1 286 ? 9.664 12.195 -12.055 1 95.38 286 TYR A O 1
ATOM 2249 N N . GLY A 1 287 ? 9.312 10.016 -11.82 1 95.5 287 GLY A N 1
ATOM 2250 C CA . GLY A 1 287 ? 10.625 9.664 -12.344 1 95.5 287 GLY A CA 1
ATOM 2251 C C . GLY A 1 287 ? 10.812 10.055 -13.797 1 95.5 287 GLY A C 1
ATOM 2252 O O . GLY A 1 287 ? 11.922 10.391 -14.211 1 95.5 287 GLY A O 1
ATOM 2253 N N . LEU A 1 288 ? 9.75 10.008 -14.555 1 96.06 288 LEU A N 1
ATOM 2254 C CA . LEU A 1 288 ? 9.812 10.391 -15.961 1 96.06 288 LEU A CA 1
ATOM 2255 C C . LEU A 1 288 ? 9.906 11.906 -16.109 1 96.06 288 LEU A C 1
ATOM 2257 O O . LEU A 1 288 ? 10.391 12.406 -17.125 1 96.06 288 LEU A O 1
ATOM 2261 N N . SER A 1 289 ? 9.453 12.578 -15.07 1 94.81 289 SER A N 1
ATOM 2262 C CA . SER A 1 289 ? 9.367 14.031 -15.164 1 94.81 289 SER A CA 1
ATOM 2263 C C . SER A 1 289 ? 10.57 14.703 -14.508 1 94.81 289 SER A C 1
ATOM 2265 O O . SER A 1 289 ? 10.898 15.852 -14.82 1 94.81 289 SER A O 1
ATOM 2267 N N . ARG A 1 290 ? 11.219 14.055 -13.633 1 93.44 290 ARG A N 1
ATOM 2268 C CA . ARG A 1 290 ? 12.367 14.609 -12.914 1 93.44 290 ARG A CA 1
ATOM 2269 C C . ARG A 1 290 ? 13.625 13.797 -13.188 1 93.44 290 ARG A C 1
ATOM 2271 O O . ARG A 1 290 ? 13.672 12.594 -12.914 1 93.44 290 ARG A O 1
ATOM 2278 N N . PRO A 1 291 ? 14.617 14.484 -13.68 1 93.94 291 PRO A N 1
ATOM 2279 C CA . PRO A 1 291 ? 15.852 13.758 -13.992 1 93.94 291 PRO A CA 1
ATOM 2280 C C . PRO A 1 291 ? 16.594 13.289 -12.734 1 93.94 291 PRO A C 1
ATOM 2282 O O . PRO A 1 291 ? 16.422 13.875 -11.664 1 93.94 291 PRO A O 1
ATOM 2285 N N . GLY A 1 292 ? 17.375 12.273 -12.891 1 93.81 292 GLY A N 1
ATOM 2286 C CA . GLY A 1 292 ? 18.266 11.844 -11.828 1 93.81 292 GLY A CA 1
ATOM 2287 C C . GLY A 1 292 ? 17.656 10.781 -10.93 1 93.81 292 GLY A C 1
ATOM 2288 O O . GLY A 1 292 ? 18.156 10.523 -9.836 1 93.81 292 GLY A O 1
ATOM 2289 N N . CYS A 1 293 ? 16.531 10.234 -11.328 1 94.44 293 CYS A N 1
ATOM 2290 C CA . CYS A 1 293 ? 15.867 9.203 -10.531 1 94.44 293 CYS A CA 1
ATOM 2291 C C . CYS A 1 293 ? 16.391 7.816 -10.883 1 94.44 293 CYS A C 1
ATOM 2293 O O . CYS A 1 293 ? 15.688 7.027 -11.516 1 94.44 293 CYS A O 1
ATOM 2295 N N . ILE A 1 294 ? 17.5 7.445 -10.312 1 93.25 294 ILE A N 1
ATOM 2296 C CA . ILE A 1 294 ? 18.203 6.215 -10.656 1 93.25 294 ILE A CA 1
ATOM 2297 C C . ILE A 1 294 ? 17.391 5.008 -10.211 1 93.25 294 ILE A C 1
ATOM 2299 O O . ILE A 1 294 ? 17.516 3.92 -10.781 1 93.25 294 ILE A O 1
ATOM 2303 N N . TRP A 1 295 ? 16.516 5.219 -9.18 1 93.81 295 TRP A N 1
ATOM 2304 C CA . TRP A 1 295 ? 15.719 4.121 -8.648 1 93.81 295 TRP A CA 1
ATOM 2305 C C . TRP A 1 295 ? 14.75 3.598 -9.703 1 93.81 295 TRP A C 1
ATOM 2307 O O . TRP A 1 295 ? 14.227 2.486 -9.578 1 93.81 295 TRP A O 1
ATOM 2317 N N . MET A 1 296 ? 14.469 4.352 -10.75 1 96.38 296 MET A N 1
ATOM 2318 C CA . MET A 1 296 ? 13.562 3.951 -11.82 1 96.38 296 MET A CA 1
ATOM 2319 C C . MET A 1 296 ? 14.047 2.66 -12.484 1 96.38 296 MET A C 1
ATOM 2321 O O . MET A 1 296 ? 13.234 1.824 -12.883 1 96.38 296 MET A O 1
ATOM 2325 N N . LEU A 1 297 ? 15.32 2.471 -12.594 1 95.12 297 LEU A N 1
ATOM 2326 C CA . LEU A 1 297 ? 15.891 1.319 -13.289 1 95.12 297 LEU A CA 1
ATOM 2327 C C . LEU A 1 297 ? 15.516 0.021 -12.586 1 95.12 297 LEU A C 1
ATOM 2329 O O . LEU A 1 297 ? 15.172 -0.97 -13.234 1 95.12 297 LEU A O 1
ATOM 2333 N N . ASP A 1 298 ? 15.531 0.018 -11.297 1 96 298 ASP A N 1
ATOM 2334 C CA . ASP A 1 298 ? 15.234 -1.181 -10.516 1 96 298 ASP A CA 1
ATOM 2335 C C . ASP A 1 298 ? 13.734 -1.371 -10.344 1 96 298 ASP A C 1
ATOM 2337 O O . ASP A 1 298 ? 13.203 -2.461 -10.578 1 96 298 ASP A O 1
ATOM 2341 N N . TRP A 1 299 ? 13.047 -0.334 -10.062 1 96.88 299 TRP A N 1
ATOM 2342 C CA . TRP A 1 299 ? 11.641 -0.428 -9.672 1 96.88 299 TRP A CA 1
ATOM 2343 C C . TRP A 1 299 ? 10.758 -0.729 -10.875 1 96.88 299 TRP A C 1
ATOM 2345 O O . TRP A 1 299 ? 9.727 -1.39 -10.75 1 96.88 299 TRP A O 1
ATOM 2355 N N . THR A 1 300 ? 11.156 -0.249 -12.016 1 98.06 300 THR A N 1
ATOM 2356 C CA . THR A 1 300 ? 10.359 -0.546 -13.203 1 98.06 300 THR A CA 1
ATOM 2357 C C . THR A 1 300 ? 10.461 -2.025 -13.562 1 98.06 300 THR A C 1
ATOM 2359 O O . THR A 1 300 ? 9.508 -2.609 -14.078 1 98.06 300 THR A O 1
ATOM 2362 N N . LEU A 1 301 ? 11.641 -2.652 -13.266 1 97.5 301 LEU A N 1
ATOM 2363 C CA . LEU A 1 301 ? 11.789 -4.082 -13.516 1 97.5 301 LEU A CA 1
ATOM 2364 C C . LEU A 1 301 ? 10.898 -4.895 -12.578 1 97.5 301 LEU A C 1
ATOM 2366 O O . LEU A 1 301 ? 10.18 -5.793 -13.023 1 97.5 301 LEU A O 1
ATOM 2370 N N . LEU A 1 302 ? 10.914 -4.547 -11.305 1 98.38 302 LEU A N 1
ATOM 2371 C CA . LEU A 1 302 ? 10.055 -5.215 -10.328 1 98.38 302 LEU A CA 1
ATOM 2372 C C . LEU A 1 302 ? 8.586 -5.051 -10.695 1 98.38 302 LEU A C 1
ATOM 2374 O O . LEU A 1 302 ? 7.816 -6.012 -10.656 1 98.38 302 LEU A O 1
ATOM 2378 N N . PHE A 1 303 ? 8.305 -3.805 -11.133 1 98.69 303 PHE A N 1
ATOM 2379 C CA . PHE A 1 303 ? 6.922 -3.457 -11.453 1 98.69 303 PHE A CA 1
ATOM 2380 C C . PHE A 1 303 ? 6.465 -4.188 -12.711 1 98.69 303 PHE A C 1
ATOM 2382 O O . PHE A 1 303 ? 5.336 -4.684 -12.773 1 98.69 303 PHE A O 1
ATOM 2389 N N . ALA A 1 304 ? 7.266 -4.254 -13.695 1 98.69 304 ALA A N 1
ATOM 2390 C CA . ALA A 1 304 ? 6.949 -4.965 -14.93 1 98.69 304 ALA A CA 1
ATOM 2391 C C . ALA A 1 304 ? 6.699 -6.445 -14.656 1 98.69 304 ALA A C 1
ATOM 2393 O O . ALA A 1 304 ? 5.727 -7.02 -15.164 1 98.69 304 ALA A O 1
ATOM 2394 N N . GLY A 1 305 ? 7.594 -7.07 -13.883 1 98.69 305 GLY A N 1
ATOM 2395 C CA . GLY A 1 305 ? 7.371 -8.469 -13.523 1 98.69 305 GLY A CA 1
ATOM 2396 C C . GLY A 1 305 ? 6.059 -8.695 -12.805 1 98.69 305 GLY A C 1
ATOM 2397 O O . GLY A 1 305 ? 5.34 -9.656 -13.102 1 98.69 305 GLY A O 1
ATOM 2398 N N . ALA A 1 306 ? 5.758 -7.816 -11.883 1 98.81 306 ALA A N 1
ATOM 2399 C CA . ALA A 1 306 ? 4.547 -7.938 -11.07 1 98.81 306 ALA A CA 1
ATOM 2400 C C . ALA A 1 306 ? 3.295 -7.871 -11.938 1 98.81 306 ALA A C 1
ATOM 2402 O O . ALA A 1 306 ? 2.432 -8.75 -11.859 1 98.81 306 ALA A O 1
ATOM 2403 N N . VAL A 1 307 ? 3.229 -6.875 -12.812 1 98.75 307 VAL A N 1
ATOM 2404 C CA . VAL A 1 307 ? 2.01 -6.633 -13.578 1 98.75 307 VAL A CA 1
ATOM 2405 C C . VAL A 1 307 ? 1.873 -7.684 -14.68 1 98.75 307 VAL A C 1
ATOM 2407 O O . VAL A 1 307 ? 0.766 -8.133 -14.977 1 98.75 307 VAL A O 1
ATOM 2410 N N . THR A 1 308 ? 2.998 -8.055 -15.273 1 98.56 308 THR A N 1
ATOM 2411 C CA . THR A 1 308 ? 2.924 -9.047 -16.344 1 98.56 308 THR A CA 1
ATOM 2412 C C . THR A 1 308 ? 2.361 -10.367 -15.805 1 98.56 308 THR A C 1
ATOM 2414 O O . THR A 1 308 ? 1.471 -10.961 -16.422 1 98.56 308 THR A O 1
ATOM 2417 N N . GLN A 1 309 ? 2.861 -10.789 -14.711 1 98.69 309 GLN A N 1
ATOM 2418 C CA . GLN A 1 309 ? 2.398 -12.047 -14.133 1 98.69 309 GLN A CA 1
ATOM 2419 C C . GLN A 1 309 ? 0.927 -11.953 -13.734 1 98.69 309 GLN A C 1
ATOM 2421 O O . GLN A 1 309 ? 0.141 -12.859 -14.039 1 98.69 309 GLN A O 1
ATOM 2426 N N . THR A 1 310 ? 0.541 -10.938 -13.031 1 98.56 310 THR A N 1
ATOM 2427 C CA . THR A 1 310 ? -0.827 -10.828 -12.539 1 98.56 310 THR A CA 1
ATOM 2428 C C . THR A 1 310 ? -1.807 -10.633 -13.688 1 98.56 310 THR A C 1
ATOM 2430 O O . THR A 1 310 ? -2.91 -11.18 -13.672 1 98.56 310 THR A O 1
ATOM 2433 N N . GLN A 1 311 ? -1.38 -9.852 -14.711 1 98.62 311 GLN A N 1
ATOM 2434 C CA . GLN A 1 311 ? -2.264 -9.641 -15.852 1 98.62 311 GLN A CA 1
ATOM 2435 C C . GLN A 1 311 ? -2.385 -10.898 -16.703 1 98.62 311 GLN A C 1
ATOM 2437 O O . GLN A 1 311 ? -3.436 -11.164 -17.281 1 98.62 311 GLN A O 1
ATOM 2442 N N . TRP A 1 312 ? -1.288 -11.68 -16.766 1 98.44 312 TRP A N 1
ATOM 2443 C CA . TRP A 1 312 ? -1.367 -12.992 -17.406 1 98.44 312 TRP A CA 1
ATOM 2444 C C . TRP A 1 312 ? -2.436 -13.859 -16.75 1 98.44 312 TRP A C 1
ATOM 2446 O O . TRP A 1 312 ? -3.297 -14.414 -17.438 1 98.44 312 TRP A O 1
ATOM 2456 N N . CYS A 1 313 ? -2.408 -13.914 -15.438 1 98.56 313 CYS A N 1
ATOM 2457 C CA . CYS A 1 313 ? -3.359 -14.734 -14.688 1 98.56 313 CYS A CA 1
ATOM 2458 C C . CYS A 1 313 ? -4.773 -14.18 -14.82 1 98.56 313 CYS A C 1
ATOM 2460 O O . CYS A 1 313 ? -5.727 -14.938 -14.992 1 98.56 313 CYS A O 1
ATOM 2462 N N . HIS A 1 314 ? -4.895 -12.867 -14.812 1 98.5 314 HIS A N 1
ATOM 2463 C CA . HIS A 1 314 ? -6.207 -12.227 -14.852 1 98.5 314 HIS A CA 1
ATOM 2464 C C . HIS A 1 314 ? -6.867 -12.414 -16.219 1 98.5 314 HIS A C 1
ATOM 2466 O O . HIS A 1 314 ? -8.023 -12.836 -16.297 1 98.5 314 HIS A O 1
ATOM 2472 N N . ILE A 1 315 ? -6.141 -12.047 -17.266 1 98.12 315 ILE A N 1
ATOM 2473 C CA . ILE A 1 315 ? -6.672 -12.172 -18.609 1 98.12 315 ILE A CA 1
ATOM 2474 C C . ILE A 1 315 ? -6.988 -13.633 -18.922 1 98.12 315 ILE A C 1
ATOM 2476 O O . ILE A 1 315 ? -8.078 -13.953 -19.391 1 98.12 315 ILE A O 1
ATOM 2480 N N . GLY A 1 316 ? -6.051 -14.516 -18.578 1 98.19 316 GLY A N 1
ATOM 2481 C CA . GLY A 1 316 ? -6.25 -15.93 -18.812 1 98.19 316 GLY A CA 1
ATOM 2482 C C . GLY A 1 316 ? -7.438 -16.5 -18.062 1 98.19 316 GLY A C 1
ATOM 2483 O O . GLY A 1 316 ? -8.234 -17.266 -18.625 1 98.19 316 GLY A O 1
ATOM 2484 N N . ALA A 1 317 ? -7.539 -16.156 -16.812 1 98.25 317 ALA A N 1
ATOM 2485 C CA . ALA A 1 317 ? -8.617 -16.688 -15.984 1 98.25 317 ALA A CA 1
ATOM 2486 C C . ALA A 1 317 ? -9.977 -16.172 -16.469 1 98.25 317 ALA A C 1
ATOM 2488 O O . ALA A 1 317 ? -10.984 -16.891 -16.359 1 98.25 317 ALA A O 1
ATOM 2489 N N . SER A 1 318 ? -10.016 -14.961 -17 1 97.69 318 SER A N 1
ATOM 2490 C CA . SER A 1 318 ? -11.266 -14.359 -17.453 1 97.69 318 SER A CA 1
ATOM 2491 C C . SER A 1 318 ? -11.805 -15.07 -18.688 1 97.69 318 SER A C 1
ATOM 2493 O O . SER A 1 318 ? -12.992 -14.969 -19 1 97.69 318 SER A O 1
ATOM 2495 N N . LEU A 1 319 ? -10.914 -15.781 -19.391 1 97.12 319 LEU A N 1
ATOM 2496 C CA . LEU A 1 319 ? -11.305 -16.422 -20.641 1 97.12 319 LEU A CA 1
ATOM 2497 C C . LEU A 1 319 ? -11.266 -17.938 -20.516 1 97.12 319 LEU A C 1
ATOM 2499 O O . LEU A 1 319 ? -11.805 -18.656 -21.359 1 97.12 319 LEU A O 1
ATOM 2503 N N . HIS A 1 320 ? -10.719 -18.422 -19.469 1 97.06 320 HIS A N 1
ATOM 2504 C CA . HIS A 1 320 ? -10.453 -19.844 -19.297 1 97.06 320 HIS A CA 1
ATOM 2505 C C . HIS A 1 320 ? -11.734 -20.625 -19.047 1 97.06 320 HIS A C 1
ATOM 2507 O O . HIS A 1 320 ? -12.656 -20.125 -18.391 1 97.06 320 HIS A O 1
ATOM 2513 N N . SER A 1 321 ? -11.766 -21.844 -19.422 1 95.88 321 SER A N 1
ATOM 2514 C CA . SER A 1 321 ? -12.953 -22.688 -19.359 1 95.88 321 SER A CA 1
ATOM 2515 C C . SER A 1 321 ? -13.258 -23.094 -17.922 1 95.88 321 SER A C 1
ATOM 2517 O O . SER A 1 321 ? -14.391 -23.453 -17.594 1 95.88 321 SER A O 1
ATOM 2519 N N . ARG A 1 322 ? -12.297 -23 -17.078 1 95.69 322 ARG A N 1
ATOM 2520 C CA . ARG A 1 322 ? -12.508 -23.406 -15.688 1 95.69 322 ARG A CA 1
ATOM 2521 C C . ARG A 1 322 ? -13.227 -22.312 -14.906 1 95.69 322 ARG A C 1
ATOM 2523 O O . ARG A 1 322 ? -13.703 -22.547 -13.797 1 95.69 322 ARG A O 1
ATOM 2530 N N . THR A 1 323 ? -13.227 -21.109 -15.438 1 97.62 323 THR A N 1
ATOM 2531 C CA . THR A 1 323 ? -14.078 -20.078 -14.875 1 97.62 323 THR A CA 1
ATOM 2532 C C . THR A 1 323 ? -15.539 -20.281 -15.289 1 97.62 323 THR A C 1
ATOM 2534 O O . THR A 1 323 ? -15.828 -20.547 -16.453 1 97.62 323 THR A O 1
ATOM 2537 N N . ALA A 1 324 ? -16.406 -20.266 -14.297 1 96.5 324 ALA A N 1
ATOM 2538 C CA . ALA A 1 324 ? -17.828 -20.438 -14.594 1 96.5 324 ALA A CA 1
ATOM 2539 C C . ALA A 1 324 ? -18.266 -19.5 -15.719 1 96.5 324 ALA A C 1
ATOM 2541 O O . ALA A 1 324 ? -17.828 -18.344 -15.781 1 96.5 324 ALA A O 1
ATOM 2542 N N . TYR A 1 325 ? -19.109 -20.016 -16.531 1 95.88 325 TYR A N 1
ATOM 2543 C CA . TYR A 1 325 ? -19.547 -19.312 -17.734 1 95.88 325 TYR A CA 1
ATOM 2544 C C . TYR A 1 325 ? -20.078 -17.922 -17.406 1 95.88 325 TYR A C 1
ATOM 2546 O O . TYR A 1 325 ? -19.828 -16.969 -18.141 1 95.88 325 TYR A O 1
ATOM 2554 N N . THR A 1 326 ? -20.734 -17.797 -16.25 1 95.81 326 THR A N 1
ATOM 2555 C CA . THR A 1 326 ? -21.375 -16.547 -15.852 1 95.81 326 THR A CA 1
ATOM 2556 C C . THR A 1 326 ? -20.344 -15.477 -15.555 1 95.81 326 THR A C 1
ATOM 2558 O O . THR A 1 326 ? -20.641 -14.281 -15.633 1 95.81 326 THR A O 1
ATOM 2561 N N . TYR A 1 327 ? -19.125 -15.906 -15.266 1 97.12 327 TYR A N 1
ATOM 2562 C CA . TYR A 1 327 ? -18.109 -14.945 -14.883 1 97.12 327 TYR A CA 1
ATOM 2563 C C . TYR A 1 327 ? -17.094 -14.758 -16 1 97.12 327 TYR A C 1
ATOM 2565 O O . TYR A 1 327 ? -16.156 -13.961 -15.875 1 97.12 327 TYR A O 1
ATOM 2573 N N . ARG A 1 328 ? -17.234 -15.398 -17.094 1 97.19 328 ARG A N 1
ATOM 2574 C CA . ARG A 1 328 ? -16.312 -15.25 -18.219 1 97.19 328 ARG A CA 1
ATOM 2575 C C . ARG A 1 328 ? -16.641 -13.992 -19.016 1 97.19 328 ARG A C 1
ATOM 2577 O O . ARG A 1 328 ? -17.766 -13.492 -18.984 1 97.19 328 ARG A O 1
ATOM 2584 N N . VAL A 1 329 ? -15.672 -13.539 -19.719 1 97.38 329 VAL A N 1
ATOM 2585 C CA . VAL A 1 329 ? -15.875 -12.375 -20.578 1 97.38 329 VAL A CA 1
ATOM 2586 C C . VAL A 1 329 ? -16.859 -12.711 -21.688 1 97.38 329 VAL A C 1
ATOM 2588 O O . VAL A 1 329 ? -16.719 -13.734 -22.375 1 97.38 329 VAL A O 1
ATOM 2591 N N . PRO A 1 330 ? -17.859 -11.859 -21.828 1 95.94 330 PRO A N 1
ATOM 2592 C CA . PRO A 1 330 ? -18.812 -12.102 -22.922 1 95.94 330 PRO A CA 1
ATOM 2593 C C . PRO A 1 330 ? -18.141 -12.133 -24.297 1 95.94 330 PRO A C 1
ATOM 2595 O O . PRO A 1 330 ? -17.234 -11.344 -24.562 1 95.94 330 PRO A O 1
ATOM 2598 N N . ALA A 1 331 ? -18.641 -12.914 -25.156 1 94.25 331 ALA A N 1
ATOM 2599 C CA . ALA A 1 331 ? -18.062 -13.133 -26.484 1 94.25 331 ALA A CA 1
ATOM 2600 C C . ALA A 1 331 ? -18.047 -11.844 -27.312 1 94.25 331 ALA A C 1
ATOM 2602 O O . ALA A 1 331 ? -17.141 -11.617 -28.109 1 94.25 331 ALA A O 1
ATOM 2603 N N . GLU A 1 332 ? -18.984 -11.023 -27.062 1 95.06 332 GLU A N 1
ATOM 2604 C CA . GLU A 1 332 ? -19.141 -9.812 -27.875 1 95.06 332 GLU A CA 1
ATOM 2605 C C . GLU A 1 332 ? -18.078 -8.781 -27.531 1 95.06 332 GLU A C 1
ATOM 2607 O O . GLU A 1 332 ? -17.688 -7.969 -28.375 1 95.06 332 GLU A O 1
ATOM 2612 N N . ASN A 1 333 ? -17.547 -8.859 -26.297 1 95.94 333 ASN A N 1
ATOM 2613 C CA . ASN A 1 333 ? -16.672 -7.789 -25.844 1 95.94 333 ASN A CA 1
ATOM 2614 C C . ASN A 1 333 ? -15.281 -8.32 -25.5 1 95.94 333 ASN A C 1
ATOM 2616 O O . ASN A 1 333 ? -14.453 -7.59 -24.938 1 95.94 333 ASN A O 1
ATOM 2620 N N . TRP A 1 334 ? -15.008 -9.547 -25.812 1 95 334 TRP A N 1
ATOM 2621 C CA . TRP A 1 334 ? -13.758 -10.141 -25.359 1 95 334 TRP A CA 1
ATOM 2622 C C . TRP A 1 334 ? -12.555 -9.422 -25.953 1 95 334 TRP A C 1
ATOM 2624 O O . TRP A 1 334 ? -11.531 -9.25 -25.297 1 95 334 TRP A O 1
ATOM 2634 N N . ARG A 1 335 ? -12.672 -8.914 -27.188 1 96.56 335 ARG A N 1
ATOM 2635 C CA . ARG A 1 335 ? -11.562 -8.211 -27.812 1 96.56 335 ARG A CA 1
ATOM 2636 C C . ARG A 1 335 ? -11.242 -6.914 -27.062 1 96.56 335 ARG A C 1
ATOM 2638 O O . ARG A 1 335 ? -10.07 -6.617 -26.812 1 96.56 335 ARG A O 1
ATOM 2645 N N . THR A 1 336 ? -12.273 -6.242 -26.797 1 96.62 336 THR A N 1
ATOM 2646 C CA . THR A 1 336 ? -12.109 -4.977 -26.094 1 96.62 336 THR A CA 1
ATOM 2647 C C . THR A 1 336 ? -11.461 -5.199 -24.719 1 96.62 336 THR A C 1
ATOM 2649 O O . THR A 1 336 ? -10.531 -4.488 -24.344 1 96.62 336 THR A O 1
ATOM 2652 N N . VAL A 1 337 ? -11.914 -6.195 -24.047 1 97.31 337 VAL A N 1
ATOM 2653 C CA . VAL A 1 337 ? -11.406 -6.492 -22.703 1 97.31 337 VAL A CA 1
ATOM 2654 C C . VAL A 1 337 ? -9.945 -6.906 -22.797 1 97.31 337 VAL A C 1
ATOM 2656 O O . VAL A 1 337 ? -9.109 -6.426 -22.016 1 97.31 337 VAL A O 1
ATOM 2659 N N . VAL A 1 338 ? -9.617 -7.73 -23.734 1 97.81 338 VAL A N 1
ATOM 2660 C CA . VAL A 1 338 ? -8.25 -8.227 -23.875 1 97.81 338 VAL A CA 1
ATOM 2661 C C . VAL A 1 338 ? -7.328 -7.086 -24.281 1 97.81 338 VAL A C 1
ATOM 2663 O O . VAL A 1 338 ? -6.23 -6.938 -23.734 1 97.81 338 VAL A O 1
ATOM 2666 N N . ILE A 1 339 ? -7.754 -6.254 -25.172 1 97.75 339 ILE A N 1
ATOM 2667 C CA . ILE A 1 339 ? -6.934 -5.145 -25.656 1 97.75 339 ILE A CA 1
ATOM 2668 C C . ILE A 1 339 ? -6.664 -4.172 -24.516 1 97.75 339 ILE A C 1
ATOM 2670 O O . ILE A 1 339 ? -5.523 -3.744 -24.312 1 97.75 339 ILE A O 1
ATOM 2674 N N . LEU A 1 340 ? -7.652 -3.863 -23.734 1 97.44 340 LEU A N 1
ATOM 2675 C CA . LEU A 1 340 ? -7.504 -2.924 -22.625 1 97.44 340 LEU A CA 1
ATOM 2676 C C . LEU A 1 340 ? -6.551 -3.479 -21.578 1 97.44 340 LEU A C 1
ATOM 2678 O O . LEU A 1 340 ? -5.699 -2.75 -21.062 1 97.44 340 LEU A O 1
ATOM 2682 N N . ASN A 1 341 ? -6.691 -4.711 -21.344 1 98.19 341 ASN A N 1
ATOM 2683 C CA . ASN A 1 341 ? -5.848 -5.324 -20.328 1 98.19 341 ASN A CA 1
ATOM 2684 C C . ASN A 1 341 ? -4.41 -5.492 -20.812 1 98.19 341 ASN A C 1
ATOM 2686 O O . ASN A 1 341 ? -3.463 -5.348 -20.047 1 98.19 341 ASN A O 1
ATOM 2690 N N . VAL A 1 342 ? -4.277 -5.789 -22.062 1 98.12 342 VAL A N 1
ATOM 2691 C CA . VAL A 1 342 ? -2.939 -5.922 -22.641 1 98.12 342 VAL A CA 1
ATOM 2692 C C . VAL A 1 342 ? -2.256 -4.559 -22.672 1 98.12 342 VAL A C 1
ATOM 2694 O O . VAL A 1 342 ? -1.068 -4.441 -22.359 1 98.12 342 VAL A O 1
ATOM 2697 N N . LEU A 1 343 ? -3.004 -3.547 -23 1 98.06 343 LEU A N 1
ATOM 2698 C CA . LEU A 1 343 ? -2.461 -2.193 -22.984 1 98.06 343 LEU A CA 1
ATOM 2699 C C . LEU A 1 343 ? -2.055 -1.782 -21.578 1 98.06 343 LEU A C 1
ATOM 2701 O O . LEU A 1 343 ? -1.018 -1.144 -21.391 1 98.06 343 LEU A O 1
ATOM 2705 N N . TYR A 1 344 ? -2.881 -2.146 -20.656 1 98.44 344 TYR A N 1
ATOM 2706 C CA . TYR A 1 344 ? -2.566 -1.881 -19.25 1 98.44 344 TYR A CA 1
ATOM 2707 C C . TYR A 1 344 ? -1.251 -2.541 -18.859 1 98.44 344 TYR A C 1
ATOM 2709 O O . TYR A 1 344 ? -0.396 -1.909 -18.234 1 98.44 344 TYR A O 1
ATOM 2717 N N . ALA A 1 345 ? -1.061 -3.785 -19.234 1 97.94 345 ALA A N 1
ATOM 2718 C CA . ALA A 1 345 ? 0.137 -4.547 -18.891 1 97.94 345 ALA A CA 1
ATOM 2719 C C . ALA A 1 345 ? 1.36 -4.016 -19.625 1 97.94 345 ALA A C 1
ATOM 2721 O O . ALA A 1 345 ? 2.49 -4.152 -19.156 1 97.94 345 ALA A O 1
ATOM 2722 N N . ALA A 1 346 ? 1.127 -3.408 -20.75 1 98.44 346 ALA A N 1
ATOM 2723 C CA . ALA A 1 346 ? 2.223 -2.943 -21.609 1 98.44 346 ALA A CA 1
ATOM 2724 C C . ALA A 1 346 ? 2.92 -1.735 -20.984 1 98.44 346 ALA A C 1
ATOM 2726 O O . ALA A 1 346 ? 4.113 -1.513 -21.219 1 98.44 346 ALA A O 1
ATOM 2727 N N . ILE A 1 347 ? 2.23 -1.002 -20.172 1 98.44 347 ILE A N 1
ATOM 2728 C CA . ILE A 1 347 ? 2.758 0.264 -19.672 1 98.44 347 ILE A CA 1
ATOM 2729 C C . ILE A 1 347 ? 3.965 0.003 -18.766 1 98.44 347 ILE A C 1
ATOM 2731 O O . ILE A 1 347 ? 5.055 0.526 -19.016 1 98.44 347 ILE A O 1
ATOM 2735 N N . PRO A 1 348 ? 3.848 -0.816 -17.75 1 98.19 348 PRO A N 1
ATOM 2736 C CA . PRO A 1 348 ? 5.031 -1.083 -16.922 1 98.19 348 PRO A CA 1
ATOM 2737 C C . PRO A 1 348 ? 6.152 -1.762 -17.703 1 98.19 348 PRO A C 1
ATOM 2739 O O . PRO A 1 348 ? 7.332 -1.525 -17.438 1 98.19 348 PRO A O 1
ATOM 2742 N N . ILE A 1 349 ? 5.82 -2.582 -18.672 1 98.44 349 ILE A N 1
ATOM 2743 C CA . ILE A 1 349 ? 6.82 -3.25 -19.5 1 98.44 349 ILE A CA 1
ATOM 2744 C C . ILE A 1 349 ? 7.586 -2.215 -20.328 1 98.44 349 ILE A C 1
ATOM 2746 O O . ILE A 1 349 ? 8.82 -2.244 -20.375 1 98.44 349 ILE A O 1
ATOM 2750 N N . LEU A 1 350 ? 6.816 -1.313 -20.922 1 98.5 350 LEU A N 1
ATOM 2751 C CA . LEU A 1 350 ? 7.434 -0.275 -21.734 1 98.5 350 LEU A CA 1
ATOM 2752 C C . LEU A 1 350 ? 8.25 0.682 -20.875 1 98.5 350 LEU A C 1
ATOM 2754 O O . LEU A 1 350 ? 9.281 1.197 -21.328 1 98.5 350 LEU A O 1
ATOM 2758 N N . LEU A 1 351 ? 7.816 0.93 -19.688 1 98.31 351 LEU A N 1
ATOM 2759 C CA . LEU A 1 351 ? 8.586 1.753 -18.766 1 98.31 351 LEU A CA 1
ATOM 2760 C C . LEU A 1 351 ? 9.938 1.111 -18.469 1 98.31 351 LEU A C 1
ATOM 2762 O O . LEU A 1 351 ? 10.969 1.785 -18.5 1 98.31 351 LEU A O 1
ATOM 2766 N N . ALA A 1 352 ? 9.906 -0.169 -18.203 1 97.81 352 ALA A N 1
ATOM 2767 C CA . ALA A 1 352 ? 11.148 -0.886 -17.938 1 97.81 352 ALA A CA 1
ATOM 2768 C C . ALA A 1 352 ? 12.07 -0.876 -19.156 1 97.81 352 ALA A C 1
ATOM 2770 O O . ALA A 1 352 ? 13.273 -0.626 -19.031 1 97.81 352 ALA A O 1
ATOM 2771 N N . LEU A 1 353 ? 11.492 -1.075 -20.297 1 97.44 353 LEU A N 1
ATOM 2772 C CA . LEU A 1 353 ? 12.266 -1.078 -21.531 1 97.44 353 LEU A CA 1
ATOM 2773 C C . LEU A 1 353 ? 12.883 0.294 -21.797 1 97.44 353 LEU A C 1
ATOM 2775 O O . LEU A 1 353 ? 14.039 0.395 -22.203 1 97.44 353 LEU A O 1
ATOM 2779 N N . ARG A 1 354 ? 12.078 1.307 -21.547 1 97.06 354 ARG A N 1
ATOM 2780 C CA . ARG A 1 354 ? 12.57 2.672 -21.703 1 97.06 354 ARG A CA 1
ATOM 2781 C C . ARG A 1 354 ? 13.734 2.951 -20.766 1 97.06 354 ARG A C 1
ATOM 2783 O O . ARG A 1 354 ? 14.734 3.559 -21.156 1 97.06 354 ARG A O 1
ATOM 2790 N N . CYS A 1 355 ? 13.695 2.547 -19.547 1 94.62 355 CYS A N 1
ATOM 2791 C CA . CYS A 1 355 ? 14.734 2.793 -18.562 1 94.62 355 CYS A CA 1
ATOM 2792 C C . CYS A 1 355 ? 16.016 2.029 -18.906 1 94.62 355 CYS A C 1
ATOM 2794 O O . CYS A 1 355 ? 17.109 2.543 -18.734 1 94.62 355 CYS A O 1
ATOM 2796 N N . TYR A 1 356 ? 15.836 0.883 -19.484 1 91.19 356 TYR A N 1
ATOM 2797 C CA . TYR A 1 356 ? 17 0.042 -19.766 1 91.19 356 TYR A CA 1
ATOM 2798 C C . TYR A 1 356 ? 17.609 0.405 -21.109 1 91.19 356 TYR A C 1
ATOM 2800 O O . TYR A 1 356 ? 18.828 0.289 -21.297 1 91.19 356 TYR A O 1
ATOM 2808 N N . ALA A 1 357 ? 16.797 0.836 -22 1 92.12 357 ALA A N 1
ATOM 2809 C CA . ALA A 1 357 ? 17.297 1.205 -23.312 1 92.12 357 ALA A CA 1
ATOM 2810 C C . ALA A 1 357 ? 18.125 2.484 -23.25 1 92.12 357 ALA A C 1
ATOM 2812 O O . ALA A 1 357 ? 19.156 2.592 -23.906 1 92.12 357 ALA A O 1
ATOM 2813 N N . ASN A 1 358 ? 17.656 3.422 -22.516 1 92.12 358 ASN A N 1
ATOM 2814 C CA . ASN A 1 358 ? 18.359 4.699 -22.391 1 92.12 358 ASN A CA 1
ATOM 2815 C C . ASN A 1 358 ? 18.344 5.195 -20.953 1 92.12 358 ASN A C 1
ATOM 2817 O O . ASN A 1 358 ? 17.609 6.121 -20.609 1 92.12 358 ASN A O 1
ATOM 2821 N N . PRO A 1 359 ? 19.266 4.738 -20.156 1 93.69 359 PRO A N 1
ATOM 2822 C CA . PRO A 1 359 ? 19.25 5.039 -18.734 1 93.69 359 PRO A CA 1
ATOM 2823 C C . PRO A 1 359 ? 19.859 6.41 -18.406 1 93.69 359 PRO A C 1
ATOM 2825 O O . PRO A 1 359 ? 19.797 6.863 -17.266 1 93.69 359 PRO A O 1
ATOM 2828 N N . THR A 1 360 ? 20.406 7.145 -19.391 1 93.69 360 THR A N 1
ATOM 2829 C CA . THR A 1 360 ? 21.188 8.359 -19.188 1 93.69 360 THR A CA 1
ATOM 2830 C C . THR A 1 360 ? 20.375 9.398 -18.422 1 93.69 360 THR A C 1
ATOM 2832 O O . THR A 1 360 ? 20.891 10.047 -17.516 1 93.69 360 THR A O 1
ATOM 2835 N N . TYR A 1 361 ? 19.141 9.547 -18.781 1 94.75 361 TYR A N 1
ATOM 2836 C CA . TYR A 1 361 ? 18.281 10.562 -18.188 1 94.75 361 TYR A CA 1
ATOM 2837 C C . TYR A 1 361 ? 18.078 10.312 -16.703 1 94.75 361 TYR A C 1
ATOM 2839 O O . TYR A 1 361 ? 17.891 11.25 -15.922 1 94.75 361 TYR A O 1
ATOM 2847 N N . PHE A 1 362 ? 18.172 9.086 -16.25 1 94.88 362 PHE A N 1
ATOM 2848 C CA . PHE A 1 362 ? 17.828 8.695 -14.883 1 94.88 362 PHE A CA 1
ATOM 2849 C C . PHE A 1 362 ? 19.062 8.633 -14 1 94.88 362 PHE A C 1
ATOM 2851 O O . PHE A 1 362 ? 18.969 8.406 -12.797 1 94.88 362 PHE A O 1
ATOM 2858 N N . MET A 1 363 ? 20.234 8.906 -14.609 1 92.81 363 MET A N 1
ATOM 2859 C CA . MET A 1 363 ? 21.484 8.828 -13.859 1 92.81 363 MET A CA 1
ATOM 2860 C C . MET A 1 363 ? 21.625 10.008 -12.906 1 92.81 363 MET A C 1
ATOM 2862 O O . MET A 1 363 ? 20.984 11.047 -13.094 1 92.81 363 MET A O 1
ATOM 2866 N N . LYS A 1 364 ? 22.406 9.867 -11.883 1 87.94 364 LYS A N 1
ATOM 2867 C CA . LYS A 1 364 ? 22.656 10.945 -10.93 1 87.94 364 LYS A CA 1
ATOM 2868 C C . LYS A 1 364 ? 23.297 12.148 -11.609 1 87.94 364 LYS A C 1
ATOM 2870 O O . LYS A 1 364 ? 24.188 11.992 -12.445 1 87.94 364 LYS A O 1
ATOM 2875 N N . PRO A 1 365 ? 22.766 13.273 -11.164 1 83.5 365 PRO A N 1
ATOM 2876 C CA . PRO A 1 365 ? 23.359 14.469 -11.773 1 83.5 365 PRO A CA 1
ATOM 2877 C C . PRO A 1 365 ? 24.828 14.648 -11.398 1 83.5 365 PRO A C 1
ATOM 2879 O O . PRO A 1 365 ? 25.219 14.344 -10.266 1 83.5 365 PRO A O 1
ATOM 2882 N N . VAL A 1 366 ? 25.641 14.852 -12.414 1 70.31 366 VAL A N 1
ATOM 2883 C CA . VAL A 1 366 ? 27.062 15.094 -12.188 1 70.31 366 VAL A CA 1
ATOM 2884 C C . VAL A 1 366 ? 27.281 16.531 -11.719 1 70.31 366 VAL A C 1
ATOM 2886 O O . VAL A 1 366 ? 26.703 17.469 -12.281 1 70.31 366 VAL A O 1
ATOM 2889 N N . THR A 1 367 ? 27.578 16.703 -10.5 1 61.78 367 THR A N 1
ATOM 2890 C CA . THR A 1 367 ? 27.922 18.047 -10.039 1 61.78 367 THR A CA 1
ATOM 2891 C C . THR A 1 367 ? 29.016 18.656 -10.914 1 61.78 367 THR A C 1
ATOM 2893 O O . THR A 1 367 ? 29.891 17.938 -11.414 1 61.78 367 THR A O 1
ATOM 2896 N N . LYS A 1 368 ? 28.875 19.828 -11.445 1 54.5 368 LYS A N 1
ATOM 2897 C CA . LYS A 1 368 ? 29.766 20.609 -12.305 1 54.5 368 LYS A CA 1
ATOM 2898 C C . LYS A 1 368 ? 31.219 20.375 -11.93 1 54.5 368 LYS A C 1
ATOM 2900 O O . LYS A 1 368 ? 32.094 20.391 -12.797 1 54.5 368 LYS A O 1
ATOM 2905 N N . GLY A 1 369 ? 31.656 20.328 -10.797 1 49.22 369 GLY A N 1
ATOM 2906 C CA . GLY A 1 369 ? 33.062 20.344 -10.461 1 49.22 369 GLY A CA 1
ATOM 2907 C C . GLY A 1 369 ? 33.812 19.078 -10.898 1 49.22 369 GLY A C 1
ATOM 2908 O O . GLY A 1 369 ? 35.031 19 -10.789 1 49.22 369 GLY A O 1
ATOM 2909 N N . GLN A 1 370 ? 33.188 18.078 -11.117 1 50.88 370 GLN A N 1
ATOM 2910 C CA . GLN A 1 370 ? 33.875 16.812 -11.43 1 50.88 370 GLN A CA 1
ATOM 2911 C C . GLN A 1 370 ? 34.25 16.734 -12.906 1 50.88 370 GLN A C 1
ATOM 2913 O O . GLN A 1 370 ? 35.062 15.906 -13.305 1 50.88 370 GLN A O 1
ATOM 2918 N N . THR A 1 371 ? 33.688 17.391 -13.758 1 45.88 371 THR A N 1
ATOM 2919 C CA . THR A 1 371 ? 34.031 17.359 -15.172 1 45.88 371 THR A CA 1
ATOM 2920 C C . THR A 1 371 ? 35.406 17.906 -15.406 1 45.88 371 THR A C 1
ATOM 2922 O O . THR A 1 371 ? 36.125 17.438 -16.297 1 45.88 371 THR A O 1
ATOM 2925 N N . ASN A 1 372 ? 35.75 19.031 -14.844 1 42.19 372 ASN A N 1
ATOM 2926 C CA . ASN A 1 372 ? 37 19.703 -15.148 1 42.19 372 ASN A CA 1
ATOM 2927 C C . ASN A 1 372 ? 38.219 18.938 -14.641 1 42.19 372 ASN A C 1
ATOM 2929 O O . ASN A 1 372 ? 39.344 19.234 -15.008 1 42.19 372 ASN A O 1
ATOM 2933 N N . ALA A 1 373 ? 38.25 18.25 -13.617 1 40.88 373 ALA A N 1
ATOM 2934 C CA . ALA A 1 373 ? 39.469 17.609 -13.117 1 40.88 373 ALA A CA 1
ATOM 2935 C C . ALA A 1 373 ? 39.938 16.5 -14.055 1 40.88 373 ALA A C 1
ATOM 2937 O O . ALA A 1 373 ? 41.125 16.25 -14.18 1 40.88 373 ALA A O 1
ATOM 2938 N N . GLU A 1 374 ? 39.062 15.688 -14.633 1 40.88 374 GLU A N 1
ATOM 2939 C CA . GLU A 1 374 ? 39.625 14.617 -15.461 1 40.88 374 GLU A CA 1
ATOM 2940 C C . GLU A 1 374 ? 40.156 15.156 -16.781 1 40.88 374 GLU A C 1
ATOM 2942 O O . GLU A 1 374 ? 40.781 14.414 -17.531 1 40.88 374 GLU A O 1
ATOM 2947 N N . LYS A 1 375 ? 39.875 16.312 -17.266 1 37.56 375 LYS A N 1
ATOM 2948 C CA . LYS A 1 375 ? 40.562 16.828 -18.438 1 37.56 375 LYS A CA 1
ATOM 2949 C C . LYS A 1 375 ? 42 17.219 -18.109 1 37.56 375 LYS A C 1
ATOM 2951 O O . LYS A 1 375 ? 42.812 17.359 -19.016 1 37.56 375 LYS A O 1
ATOM 2956 N N . LYS A 1 376 ? 42.312 17.781 -16.906 1 36.62 376 LYS A N 1
ATOM 2957 C CA . LYS A 1 376 ? 43.688 18.234 -16.672 1 36.62 376 LYS A CA 1
ATOM 2958 C C . LYS A 1 376 ? 44.625 17.062 -16.422 1 36.62 376 LYS A C 1
ATOM 2960 O O . LYS A 1 376 ? 45.844 17.234 -16.344 1 36.62 376 LYS A O 1
ATOM 2965 N N . LYS A 1 377 ? 44.125 15.945 -16.047 1 38.22 377 LYS A N 1
ATOM 2966 C CA . LYS A 1 377 ? 45.062 14.859 -15.805 1 38.22 377 LYS A CA 1
ATOM 2967 C C . LYS A 1 377 ? 45.344 14.086 -17.094 1 38.22 377 LYS A C 1
ATOM 2969 O O . LYS A 1 377 ? 46.125 13.141 -17.094 1 38.22 377 LYS A O 1
ATOM 2974 N N . ASN A 1 378 ? 44.562 14.32 -18.188 1 26.8 378 ASN A N 1
ATOM 2975 C CA . ASN A 1 378 ? 45.156 13.797 -19.406 1 26.8 378 ASN A CA 1
ATOM 2976 C C . ASN A 1 378 ? 46.031 14.836 -20.094 1 26.8 378 ASN A C 1
ATOM 2978 O O . ASN A 1 378 ? 45.625 15.992 -20.25 1 26.8 378 ASN A O 1
ATOM 2982 N N . MET B 1 1 ? 7.527 52.25 18.75 1 34.09 1 MET B N 1
ATOM 2983 C CA . MET B 1 1 ? 7.711 51.031 17.922 1 34.09 1 MET B CA 1
ATOM 2984 C C . MET B 1 1 ? 6.484 50.125 18.016 1 34.09 1 MET B C 1
ATOM 2986 O O . MET B 1 1 ? 6.145 49.656 19.094 1 34.09 1 MET B O 1
ATOM 2990 N N . LYS B 1 2 ? 5.379 50.344 17.375 1 49.94 2 LYS B N 1
ATOM 2991 C CA . LYS B 1 2 ? 4.078 49.688 17.453 1 49.94 2 LYS B CA 1
ATOM 2992 C C . LYS B 1 2 ? 4.227 48.156 17.359 1 49.94 2 LYS B C 1
ATOM 2994 O O . LYS B 1 2 ? 4.82 47.656 16.406 1 49.94 2 LYS B O 1
ATOM 2999 N N . MET B 1 3 ? 4.32 47.438 18.406 1 61.31 3 MET B N 1
ATOM 3000 C CA . MET B 1 3 ? 4.609 46 18.609 1 61.31 3 MET B CA 1
ATOM 3001 C C . MET B 1 3 ? 3.73 45.125 17.719 1 61.31 3 MET B C 1
ATOM 3003 O O . MET B 1 3 ? 2.502 45.219 17.797 1 61.31 3 MET B O 1
ATOM 3007 N N . ARG B 1 4 ? 4.184 44.75 16.531 1 76.81 4 ARG B N 1
ATOM 3008 C CA . ARG B 1 4 ? 3.479 43.875 15.602 1 76.81 4 ARG B CA 1
ATOM 3009 C C . ARG B 1 4 ? 3.111 42.562 16.281 1 76.81 4 ARG B C 1
ATOM 3011 O O . ARG B 1 4 ? 3.908 42 17.031 1 76.81 4 ARG B O 1
ATOM 3018 N N . PRO B 1 5 ? 1.886 42.281 16.266 1 85.5 5 PRO B N 1
ATOM 3019 C CA . PRO B 1 5 ? 1.446 41 16.859 1 85.5 5 PRO B CA 1
ATOM 3020 C C . PRO B 1 5 ? 2.199 39.812 16.297 1 85.5 5 PRO B C 1
ATOM 3022 O O . PRO B 1 5 ? 2.654 39.844 15.156 1 85.5 5 PRO B O 1
ATOM 3025 N N . PRO B 1 6 ? 2.385 38.844 17.203 1 90 6 PRO B N 1
ATOM 3026 C CA . PRO B 1 6 ? 3.01 37.625 16.734 1 90 6 PRO B CA 1
ATOM 3027 C C . PRO B 1 6 ? 2.285 37 15.539 1 90 6 PRO B C 1
ATOM 3029 O O . PRO B 1 6 ? 1.059 37.094 15.445 1 90 6 PRO B O 1
ATOM 3032 N N . THR B 1 7 ? 3.053 36.438 14.641 1 91.19 7 THR B N 1
ATOM 3033 C CA . THR B 1 7 ? 2.52 35.906 13.391 1 91.19 7 THR B CA 1
ATOM 3034 C C . THR B 1 7 ? 1.458 34.844 13.672 1 91.19 7 THR B C 1
ATOM 3036 O O . THR B 1 7 ? 0.448 34.75 12.969 1 91.19 7 THR B O 1
ATOM 3039 N N . GLU B 1 8 ? 1.707 33.969 14.656 1 94.06 8 GLU B N 1
ATOM 3040 C CA . GLU B 1 8 ? 0.738 32.938 14.977 1 94.06 8 GLU B CA 1
ATOM 3041 C C . GLU B 1 8 ? -0.596 33.531 15.414 1 94.06 8 GLU B C 1
ATOM 3043 O O . GLU B 1 8 ? -1.654 32.938 15.172 1 94.06 8 GLU B O 1
ATOM 3048 N N . LEU B 1 9 ? -0.556 34.625 16.078 1 94.5 9 LEU B N 1
ATOM 3049 C CA . LEU B 1 9 ? -1.787 35.312 16.469 1 94.5 9 LEU B CA 1
ATOM 3050 C C . LEU B 1 9 ? -2.525 35.844 15.242 1 94.5 9 LEU B C 1
ATOM 3052 O O . LEU B 1 9 ? -3.758 35.781 15.18 1 94.5 9 LEU B O 1
ATOM 3056 N N . CYS B 1 10 ? -1.783 36.406 14.336 1 93.38 10 CYS B N 1
ATOM 3057 C CA . CYS B 1 10 ? -2.391 36.875 13.094 1 93.38 10 CYS B CA 1
ATOM 3058 C C . CYS B 1 10 ? -3.07 35.719 12.352 1 93.38 10 CYS B C 1
ATOM 3060 O O . CYS B 1 10 ? -4.191 35.875 11.859 1 93.38 10 CYS B O 1
ATOM 3062 N N . VAL B 1 11 ? -2.381 34.625 12.266 1 95.44 11 VAL B N 1
ATOM 3063 C CA . VAL B 1 11 ? -2.932 33.469 11.594 1 95.44 11 VAL B CA 1
ATOM 3064 C C . VAL B 1 11 ? -4.176 32.969 12.336 1 95.44 11 VAL B C 1
ATOM 3066 O O . VAL B 1 11 ? -5.172 32.625 11.711 1 95.44 11 VAL B O 1
ATOM 3069 N N . PHE B 1 12 ? -4.094 33 13.648 1 96.81 12 PHE B N 1
ATOM 3070 C CA . PHE B 1 12 ? -5.215 32.594 14.492 1 96.81 12 PHE B CA 1
ATOM 3071 C C . PHE B 1 12 ? -6.434 33.469 14.227 1 96.81 12 PHE B C 1
ATOM 3073 O O . PHE B 1 12 ? -7.543 32.969 14.039 1 96.81 12 PHE B O 1
ATOM 3080 N N . LEU B 1 13 ? -6.219 34.75 14.188 1 95.31 13 LEU B N 1
ATOM 3081 C CA . LEU B 1 13 ? -7.309 35.719 13.961 1 95.31 13 LEU B CA 1
ATOM 3082 C C . LEU B 1 13 ? -7.871 35.562 12.555 1 95.31 13 LEU B C 1
ATOM 3084 O O . LEU B 1 13 ? -9.078 35.656 12.352 1 95.31 13 LEU B O 1
ATOM 3088 N N . LEU B 1 14 ? -7.031 35.375 11.656 1 95.38 14 LEU B N 1
ATOM 3089 C CA . LEU B 1 14 ? -7.473 35.156 10.281 1 95.38 14 LEU B CA 1
ATOM 3090 C C . LEU B 1 14 ? -8.32 33.906 10.172 1 95.38 14 LEU B C 1
ATOM 3092 O O . LEU B 1 14 ? -9.32 33.875 9.461 1 95.38 14 LEU B O 1
ATOM 3096 N N . ALA B 1 15 ? -7.891 32.844 10.828 1 96.56 15 ALA B N 1
ATOM 3097 C CA . ALA B 1 15 ? -8.633 31.578 10.812 1 96.56 15 ALA B CA 1
ATOM 3098 C C . ALA B 1 15 ? -10.016 31.75 11.438 1 96.56 15 ALA B C 1
ATOM 3100 O O . ALA B 1 15 ? -10.977 31.094 11.023 1 96.56 15 ALA B O 1
ATOM 3101 N N . LEU B 1 16 ? -10.125 32.656 12.359 1 96.25 16 LEU B N 1
ATOM 3102 C CA . LEU B 1 16 ? -11.375 32.906 13.07 1 96.25 16 LEU B CA 1
ATOM 3103 C C . LEU B 1 16 ? -12.398 33.562 12.156 1 96.25 16 LEU B C 1
ATOM 3105 O O . LEU B 1 16 ? -13.586 33.625 12.477 1 96.25 16 LEU B O 1
ATOM 3109 N N . LEU B 1 17 ? -12.016 33.969 10.992 1 95.56 17 LEU B N 1
ATOM 3110 C CA . LEU B 1 17 ? -12.93 34.562 10.023 1 95.56 17 LEU B CA 1
ATOM 3111 C C . LEU B 1 17 ? -13.727 33.469 9.305 1 95.56 17 LEU B C 1
ATOM 3113 O O . LEU B 1 17 ? -14.742 33.75 8.664 1 95.56 17 LEU B O 1
ATOM 3117 N N . ALA B 1 18 ? -13.297 32.25 9.43 1 96.12 18 ALA B N 1
ATOM 3118 C CA . ALA B 1 18 ? -13.898 31.141 8.68 1 96.12 18 ALA B CA 1
ATOM 3119 C C . ALA B 1 18 ? -15.375 30.984 9.039 1 96.12 18 ALA B C 1
ATOM 3121 O O . ALA B 1 18 ? -16.234 30.953 8.164 1 96.12 18 ALA B O 1
ATOM 3122 N N . PRO B 1 19 ? -15.734 30.953 10.344 1 95.88 19 PRO B N 1
ATOM 3123 C CA . PRO B 1 19 ? -17.156 30.828 10.68 1 95.88 19 PRO B CA 1
ATOM 3124 C C . PRO B 1 19 ? -17.969 32.031 10.188 1 95.88 19 PRO B C 1
ATOM 3126 O O . PRO B 1 19 ? -19.125 31.859 9.766 1 95.88 19 PRO B O 1
ATOM 3129 N N . ALA B 1 20 ? -17.391 33.188 10.227 1 94.81 20 ALA B N 1
ATOM 3130 C CA . ALA B 1 20 ? -18.094 34.375 9.773 1 94.81 20 ALA B CA 1
ATOM 3131 C C . ALA B 1 20 ? -18.375 34.312 8.273 1 94.81 20 ALA B C 1
ATOM 3133 O O . ALA B 1 20 ? -19.469 34.688 7.82 1 94.81 20 ALA B O 1
ATOM 3134 N N . VAL B 1 21 ? -17.375 33.906 7.57 1 93.38 21 VAL B N 1
ATOM 3135 C CA . VAL B 1 21 ? -17.516 33.781 6.125 1 93.38 21 VAL B CA 1
ATOM 3136 C C . VAL B 1 21 ? -18.594 32.75 5.805 1 93.38 21 VAL B C 1
ATOM 3138 O O . VAL B 1 21 ? -19.438 32.969 4.938 1 93.38 21 VAL B O 1
ATOM 3141 N N . LEU B 1 22 ? -18.609 31.625 6.488 1 93.44 22 LEU B N 1
ATOM 3142 C CA . LEU B 1 22 ? -19.578 30.562 6.27 1 93.44 22 LEU B CA 1
ATOM 3143 C C . LEU B 1 22 ? -20.984 31.031 6.605 1 93.44 22 LEU B C 1
ATOM 3145 O O . LEU B 1 22 ? -21.938 30.734 5.875 1 93.44 22 LEU B O 1
ATOM 3149 N N . TYR B 1 23 ? -21.078 31.781 7.656 1 94.06 23 TYR B N 1
ATOM 3150 C CA . TYR B 1 23 ? -22.375 32.312 8.055 1 94.06 23 TYR B CA 1
ATOM 3151 C C . TYR B 1 23 ? -22.922 33.25 6.992 1 94.06 23 TYR B C 1
ATOM 3153 O O . TYR B 1 23 ? -24.109 33.188 6.656 1 94.06 23 TYR B O 1
ATOM 3161 N N . ALA B 1 24 ? -22.078 34.062 6.5 1 91.25 24 ALA B N 1
ATOM 3162 C CA . ALA B 1 24 ? -22.484 35 5.469 1 91.25 24 ALA B CA 1
ATOM 3163 C C . ALA B 1 24 ? -22.953 34.281 4.207 1 91.25 24 ALA B C 1
ATOM 3165 O O . ALA B 1 24 ? -23.984 34.625 3.627 1 91.25 24 ALA B O 1
ATOM 3166 N N . ILE B 1 25 ? -22.234 33.312 3.809 1 88.94 25 ILE B N 1
ATOM 3167 C CA . ILE B 1 25 ? -22.547 32.562 2.59 1 88.94 25 ILE B CA 1
ATOM 3168 C C . ILE B 1 25 ? -23.859 31.812 2.779 1 88.94 25 ILE B C 1
ATOM 3170 O O . ILE B 1 25 ? -24.688 31.734 1.865 1 88.94 25 ILE B O 1
ATOM 3174 N N . ASN B 1 26 ? -24.031 31.234 3.918 1 89.81 26 ASN B N 1
ATOM 3175 C CA . ASN B 1 26 ? -25.203 30.438 4.211 1 89.81 26 ASN B CA 1
ATOM 3176 C C . ASN B 1 26 ? -26.469 31.281 4.215 1 89.81 26 ASN B C 1
ATOM 3178 O O . ASN B 1 26 ? -27.562 30.766 3.975 1 89.81 26 ASN B O 1
ATOM 3182 N N . ASN B 1 27 ? -26.312 32.562 4.383 1 88.12 27 ASN B N 1
ATOM 3183 C CA . ASN B 1 27 ? -27.484 33.438 4.539 1 88.12 27 ASN B CA 1
ATOM 3184 C C . ASN B 1 27 ? -27.641 34.375 3.355 1 88.12 27 ASN B C 1
ATOM 3186 O O . ASN B 1 27 ? -28.469 35.281 3.398 1 88.12 27 ASN B O 1
ATOM 3190 N N . VAL B 1 28 ? -26.938 34.188 2.34 1 85.81 28 VAL B N 1
ATOM 3191 C CA . VAL B 1 28 ? -27.078 34.938 1.1 1 85.81 28 VAL B CA 1
ATOM 3192 C C . VAL B 1 28 ? -27.422 34 -0.045 1 85.81 28 VAL B C 1
ATOM 3194 O O . VAL B 1 28 ? -26.547 33.375 -0.649 1 85.81 28 VAL B O 1
ATOM 3197 N N . PRO B 1 29 ? -28.688 33.938 -0.456 1 81 29 PRO B N 1
ATOM 3198 C CA . PRO B 1 29 ? -29.188 32.969 -1.435 1 81 29 PRO B CA 1
ATOM 3199 C C . PRO B 1 29 ? -28.484 33.094 -2.787 1 81 29 PRO B C 1
ATOM 3201 O O . PRO B 1 29 ? -28.328 32.094 -3.482 1 81 29 PRO B O 1
ATOM 3204 N N . ALA B 1 30 ? -28.031 34.188 -3.146 1 78.38 30 ALA B N 1
ATOM 3205 C CA . ALA B 1 30 ? -27.422 34.406 -4.457 1 78.38 30 ALA B CA 1
ATOM 3206 C C . ALA B 1 30 ? -26.109 33.625 -4.586 1 78.38 30 ALA B C 1
ATOM 3208 O O . ALA B 1 30 ? -25.656 33.344 -5.699 1 78.38 30 ALA B O 1
ATOM 3209 N N . LEU B 1 31 ? -25.672 33.188 -3.525 1 76.81 31 LEU B N 1
ATOM 3210 C CA . LEU B 1 31 ? -24.359 32.562 -3.518 1 76.81 31 LEU B CA 1
ATOM 3211 C C . LEU B 1 31 ? -24.5 31.031 -3.496 1 76.81 31 LEU B C 1
ATOM 3213 O O . LEU B 1 31 ? -23.5 30.312 -3.541 1 76.81 31 LEU B O 1
ATOM 3217 N N . GLN B 1 32 ? -25.688 30.641 -3.566 1 75.62 32 GLN B N 1
ATOM 3218 C CA . GLN B 1 32 ? -25.922 29.219 -3.311 1 75.62 32 GLN B CA 1
ATOM 3219 C C . GLN B 1 32 ? -26.094 28.453 -4.617 1 75.62 32 GLN B C 1
ATOM 3221 O O . GLN B 1 32 ? -27.156 27.859 -4.863 1 75.62 32 GLN B O 1
ATOM 3226 N N . GLN B 1 33 ? -25.234 28.578 -5.5 1 78.94 33 GLN B N 1
ATOM 3227 C CA . GLN B 1 33 ? -25.172 27.766 -6.719 1 78.94 33 GLN B CA 1
ATOM 3228 C C . GLN B 1 33 ? -23.938 26.859 -6.719 1 78.94 33 GLN B C 1
ATOM 3230 O O . GLN B 1 33 ? -22.859 27.281 -6.309 1 78.94 33 GLN B O 1
ATOM 3235 N N . PRO B 1 34 ? -24.141 25.688 -7.152 1 77 34 PRO B N 1
ATOM 3236 C CA . PRO B 1 34 ? -23.047 24.719 -7.07 1 77 34 PRO B CA 1
ATOM 3237 C C . PRO B 1 34 ? -21.781 25.203 -7.766 1 77 34 PRO B C 1
ATOM 3239 O O . PRO B 1 34 ? -20.688 25.109 -7.195 1 77 34 PRO B O 1
ATOM 3242 N N . LEU B 1 35 ? -21.953 25.609 -8.953 1 79.75 35 LEU B N 1
ATOM 3243 C CA . LEU B 1 35 ? -20.766 26.109 -9.664 1 79.75 35 LEU B CA 1
ATOM 3244 C C . LEU B 1 35 ? -20.266 27.406 -9.047 1 79.75 35 LEU B C 1
ATOM 3246 O O . LEU B 1 35 ? -19.062 27.641 -8.992 1 79.75 35 LEU B O 1
ATOM 3250 N N . GLY B 1 36 ? -21.141 28.062 -8.477 1 81.25 36 GLY B N 1
ATOM 3251 C CA . GLY B 1 36 ? -20.781 29.297 -7.805 1 81.25 36 GLY B CA 1
ATOM 3252 C C . GLY B 1 36 ? -20.016 29.078 -6.516 1 81.25 36 GLY B C 1
ATOM 3253 O O . GLY B 1 36 ? -19.109 29.844 -6.18 1 81.25 36 GLY B O 1
ATOM 3254 N N . MET B 1 37 ? -20.266 27.969 -6.012 1 83.44 37 MET B N 1
ATOM 3255 C CA . MET B 1 37 ? -19.625 27.641 -4.742 1 83.44 37 MET B CA 1
ATOM 3256 C C . MET B 1 37 ? -18.141 27.391 -4.938 1 83.44 37 MET B C 1
ATOM 3258 O O . MET B 1 37 ? -17.328 27.75 -4.074 1 83.44 37 MET B O 1
ATOM 3262 N N . VAL B 1 38 ? -17.828 26.75 -6.027 1 85.94 38 VAL B N 1
ATOM 3263 C CA . VAL B 1 38 ? -16.406 26.5 -6.309 1 85.94 38 VAL B CA 1
ATOM 3264 C C . VAL B 1 38 ? -15.688 27.844 -6.488 1 85.94 38 VAL B C 1
ATOM 3266 O O . VAL B 1 38 ? -14.602 28.031 -5.941 1 85.94 38 VAL B O 1
ATOM 3269 N N . GLY B 1 39 ? -16.312 28.641 -7.277 1 85.44 39 GLY B N 1
ATOM 3270 C CA . GLY B 1 39 ? -15.75 29.969 -7.473 1 85.44 39 GLY B CA 1
ATOM 3271 C C . GLY B 1 39 ? -15.617 30.766 -6.184 1 85.44 39 GLY B C 1
ATOM 3272 O O . GLY B 1 39 ? -14.594 31.391 -5.934 1 85.44 39 GLY B O 1
ATOM 3273 N N . LEU B 1 40 ? -16.641 30.719 -5.41 1 87.31 40 LEU B N 1
ATOM 3274 C CA . LEU B 1 40 ? -16.625 31.422 -4.129 1 87.31 40 LEU B CA 1
ATOM 3275 C C . LEU B 1 40 ? -15.539 30.859 -3.223 1 87.31 40 LEU B C 1
ATOM 3277 O O . LEU B 1 40 ? -14.859 31.625 -2.523 1 87.31 40 LEU B O 1
ATOM 3281 N N . GLY B 1 41 ? -15.398 29.547 -3.217 1 88.06 41 GLY B N 1
ATOM 3282 C CA . GLY B 1 41 ? -14.32 28.922 -2.451 1 88.06 41 GLY B CA 1
ATOM 3283 C C . GLY B 1 41 ? -12.945 29.391 -2.873 1 88.06 41 GLY B C 1
ATOM 3284 O O . GLY B 1 41 ? -12.086 29.656 -2.027 1 88.06 41 GLY B O 1
ATOM 3285 N N . MET B 1 42 ? -12.789 29.547 -4.109 1 88.75 42 MET B N 1
ATOM 3286 C CA . MET B 1 42 ? -11.508 30 -4.633 1 88.75 42 MET B CA 1
ATOM 3287 C C . MET B 1 42 ? -11.25 31.453 -4.23 1 88.75 42 MET B C 1
ATOM 3289 O O . MET B 1 42 ? -10.109 31.812 -3.92 1 88.75 42 MET B O 1
ATOM 3293 N N . VAL B 1 43 ? -12.25 32.188 -4.258 1 90.56 43 VAL B N 1
ATOM 3294 C CA . VAL B 1 43 ? -12.125 33.594 -3.893 1 90.56 43 VAL B CA 1
ATOM 3295 C C . VAL B 1 43 ? -11.766 33.719 -2.414 1 90.56 43 VAL B C 1
ATOM 3297 O O . VAL B 1 43 ? -10.883 34.5 -2.041 1 90.56 43 VAL B O 1
ATOM 3300 N N . VAL B 1 44 ? -12.445 33 -1.626 1 91.69 44 VAL B N 1
ATOM 3301 C CA . VAL B 1 44 ? -12.195 33.031 -0.19 1 91.69 44 VAL B CA 1
ATOM 3302 C C . VAL B 1 44 ? -10.773 32.562 0.097 1 91.69 44 VAL B C 1
ATOM 3304 O O . VAL B 1 44 ? -10.008 33.219 0.79 1 91.69 44 VAL B O 1
ATOM 3307 N N . LEU B 1 45 ? -10.414 31.438 -0.447 1 89 45 LEU B N 1
ATOM 3308 C CA . LEU B 1 45 ? -9.078 30.906 -0.218 1 89 45 LEU B CA 1
ATOM 3309 C C . LEU B 1 45 ? -8.008 31.859 -0.765 1 89 45 LEU B C 1
ATOM 3311 O O . LEU B 1 45 ? -6.965 32.031 -0.138 1 89 45 LEU B O 1
ATOM 3315 N N . GLY B 1 46 ? -8.242 32.406 -1.932 1 90.94 46 GLY B N 1
ATOM 3316 C CA . GLY B 1 46 ? -7.336 33.375 -2.49 1 90.94 46 GLY B CA 1
ATOM 3317 C C . GLY B 1 46 ? -7.164 34.594 -1.605 1 90.94 46 GLY B C 1
ATOM 3318 O O . GLY B 1 46 ? -6.051 35.094 -1.441 1 90.94 46 GLY B O 1
ATOM 3319 N N . SER B 1 47 ? -8.242 35.062 -1.06 1 93.62 47 SER B N 1
ATOM 3320 C CA . SER B 1 47 ? -8.188 36.188 -0.153 1 93.62 47 SER B CA 1
ATOM 3321 C C . SER B 1 47 ? -7.387 35.875 1.101 1 93.62 47 SER B C 1
ATOM 3323 O O . SER B 1 47 ? -6.637 36.719 1.6 1 93.62 47 SER B O 1
ATOM 3325 N N . VAL B 1 48 ? -7.586 34.688 1.599 1 92.81 48 VAL B N 1
ATOM 3326 C CA . VAL B 1 48 ? -6.84 34.25 2.777 1 92.81 48 VAL B CA 1
ATOM 3327 C C . VAL B 1 48 ? -5.344 34.25 2.471 1 92.81 48 VAL B C 1
ATOM 3329 O O . VAL B 1 48 ? -4.539 34.75 3.266 1 92.81 48 VAL B O 1
ATOM 3332 N N . VAL B 1 49 ? -5 33.719 1.335 1 92 49 VAL B N 1
ATOM 3333 C CA . VAL B 1 49 ? -3.598 33.688 0.934 1 92 49 VAL B CA 1
ATOM 3334 C C . VAL B 1 49 ? -3.039 35.094 0.83 1 92 49 VAL B C 1
ATOM 3336 O O . VAL B 1 49 ? -1.924 35.375 1.28 1 92 49 VAL B O 1
ATOM 3339 N N . LEU B 1 50 ? -3.783 35.969 0.256 1 93.56 50 LEU B N 1
ATOM 3340 C CA . LEU B 1 50 ? -3.359 37.375 0.108 1 93.56 50 LEU B CA 1
ATOM 3341 C C . LEU B 1 50 ? -3.141 38 1.471 1 93.56 50 LEU B C 1
ATOM 3343 O O . LEU B 1 50 ? -2.152 38.719 1.674 1 93.56 50 LEU B O 1
ATOM 3347 N N . LEU B 1 51 ? -4.031 37.812 2.352 1 93.62 51 LEU B N 1
ATOM 3348 C CA . LEU B 1 51 ? -3.912 38.375 3.691 1 93.62 51 LEU B CA 1
ATOM 3349 C C . LEU B 1 51 ? -2.713 37.781 4.426 1 93.62 51 LEU B C 1
ATOM 3351 O O . LEU B 1 51 ? -2.043 38.5 5.188 1 93.62 51 LEU B O 1
ATOM 3355 N N . LEU B 1 52 ? -2.459 36.562 4.215 1 93.25 52 LEU B N 1
ATOM 3356 C CA . LEU B 1 52 ? -1.296 35.906 4.824 1 93.25 52 LEU B CA 1
ATOM 3357 C C . LEU B 1 52 ? -0.003 36.531 4.289 1 93.25 52 LEU B C 1
ATOM 3359 O O . LEU B 1 52 ? 0.937 36.75 5.051 1 93.25 52 LEU B O 1
ATOM 3363 N N . LEU B 1 53 ? 0.016 36.75 3 1 92.25 53 LEU B N 1
ATOM 3364 C CA . LEU B 1 53 ? 1.183 37.375 2.395 1 92.25 53 LEU B CA 1
ATOM 3365 C C . LEU B 1 53 ? 1.425 38.781 2.992 1 92.25 53 LEU B C 1
ATOM 3367 O O . LEU B 1 53 ? 2.572 39.156 3.238 1 92.25 53 LEU B O 1
ATOM 3371 N N . LEU B 1 54 ? 0.372 39.438 3.254 1 90.94 54 LEU B N 1
ATOM 3372 C CA . LEU B 1 54 ? 0.47 40.75 3.826 1 90.94 54 LEU B CA 1
ATOM 3373 C C . LEU B 1 54 ? 0.967 40.688 5.27 1 90.94 54 LEU B C 1
ATOM 3375 O O . LEU B 1 54 ? 1.675 41.594 5.723 1 90.94 54 LEU B O 1
ATOM 3379 N N . THR B 1 55 ? 0.554 39.688 5.953 1 88.38 55 THR B N 1
ATOM 3380 C CA . THR B 1 55 ? 0.948 39.531 7.348 1 88.38 55 THR B CA 1
ATOM 3381 C C . THR B 1 55 ? 2.455 39.312 7.465 1 88.38 55 THR B C 1
ATOM 3383 O O . THR B 1 55 ? 3.07 39.719 8.445 1 88.38 55 THR B O 1
ATOM 3386 N N . VAL B 1 56 ? 3.08 38.688 6.449 1 90.12 56 VAL B N 1
ATOM 3387 C CA . VAL B 1 56 ? 4.492 38.375 6.594 1 90.12 56 VAL B CA 1
ATOM 3388 C C . VAL B 1 56 ? 5.32 39.156 5.594 1 90.12 56 VAL B C 1
ATOM 3390 O O . VAL B 1 56 ? 6.5 38.875 5.375 1 90.12 56 VAL B O 1
ATOM 3393 N N . ARG B 1 57 ? 4.848 40.125 4.977 1 88.75 57 ARG B N 1
ATOM 3394 C CA . ARG B 1 57 ? 5.508 40.906 3.93 1 88.75 57 ARG B CA 1
ATOM 3395 C C . ARG B 1 57 ? 6.805 41.531 4.441 1 88.75 57 ARG B C 1
ATOM 3397 O O . ARG B 1 57 ? 7.758 41.688 3.682 1 88.75 57 ARG B O 1
ATOM 3404 N N . HIS B 1 58 ? 6.941 41.781 5.68 1 87.38 58 HIS B N 1
ATOM 3405 C CA . HIS B 1 58 ? 8.094 42.469 6.262 1 87.38 58 HIS B CA 1
ATOM 3406 C C . HIS B 1 58 ? 9.148 41.469 6.727 1 87.38 58 HIS B C 1
ATOM 3408 O O . HIS B 1 58 ? 10.234 41.844 7.156 1 87.38 58 HIS B O 1
ATOM 3414 N N . LYS B 1 59 ? 8.758 40.281 6.688 1 86.5 59 LYS B N 1
ATOM 3415 C CA . LYS B 1 59 ? 9.688 39.25 7.133 1 86.5 59 LYS B CA 1
ATOM 3416 C C . LYS B 1 59 ? 10.477 38.656 5.961 1 86.5 59 LYS B C 1
ATOM 3418 O O . LYS B 1 59 ? 9.945 38.562 4.852 1 86.5 59 LYS B O 1
ATOM 3423 N N . GLN B 1 60 ? 11.758 38.375 6.195 1 83.75 60 GLN B N 1
ATOM 3424 C CA . GLN B 1 60 ? 12.625 37.812 5.16 1 83.75 60 GLN B CA 1
ATOM 3425 C C . GLN B 1 60 ? 12.781 36.312 5.324 1 83.75 60 GLN B C 1
ATOM 3427 O O . GLN B 1 60 ? 12.641 35.781 6.426 1 83.75 60 GLN B O 1
ATOM 3432 N N . ASN B 1 61 ? 12.984 35.531 4.184 1 86.56 61 ASN B N 1
ATOM 3433 C CA . ASN B 1 61 ? 13.32 34.125 4.145 1 86.56 61 ASN B CA 1
ATOM 3434 C C . ASN B 1 61 ? 12.234 33.281 4.797 1 86.56 61 ASN B C 1
ATOM 3436 O O . ASN B 1 61 ? 12.523 32.438 5.652 1 86.56 61 ASN B O 1
ATOM 3440 N N . ILE B 1 62 ? 11.031 33.5 4.441 1 90.81 62 ILE B N 1
ATOM 3441 C CA . ILE B 1 62 ? 9.906 32.75 4.984 1 90.81 62 ILE B CA 1
ATOM 3442 C C . ILE B 1 62 ? 9.906 31.344 4.406 1 90.81 62 ILE B C 1
ATOM 3444 O O . ILE B 1 62 ? 10 31.156 3.188 1 90.81 62 ILE B O 1
ATOM 3448 N N . ASP B 1 63 ? 9.844 30.359 5.289 1 92.88 63 ASP B N 1
ATOM 3449 C CA . ASP B 1 63 ? 9.688 28.969 4.871 1 92.88 63 ASP B CA 1
ATOM 3450 C C . ASP B 1 63 ? 8.398 28.781 4.074 1 92.88 63 ASP B C 1
ATOM 3452 O O . ASP B 1 63 ? 7.32 29.188 4.52 1 92.88 63 ASP B O 1
ATOM 3456 N N . PRO B 1 64 ? 8.516 28.25 2.916 1 92.88 64 PRO B N 1
ATOM 3457 C CA . PRO B 1 64 ? 7.309 28.047 2.109 1 92.88 64 PRO B CA 1
ATOM 3458 C C . PRO B 1 64 ? 6.242 27.234 2.836 1 92.88 64 PRO B C 1
ATOM 3460 O O . PRO B 1 64 ? 5.051 27.375 2.557 1 92.88 64 PRO B O 1
ATOM 3463 N N . LEU B 1 65 ? 6.648 26.453 3.73 1 96.25 65 LEU B N 1
ATOM 3464 C CA . LEU B 1 65 ? 5.707 25.625 4.473 1 96.25 65 LEU B CA 1
ATOM 3465 C C . LEU B 1 65 ? 4.812 26.484 5.359 1 96.25 65 LEU B C 1
ATOM 3467 O O . LEU B 1 65 ? 3.773 26.031 5.84 1 96.25 65 LEU B O 1
ATOM 3471 N N . PHE B 1 66 ? 5.234 27.734 5.578 1 96.25 66 PHE B N 1
ATOM 3472 C CA . PHE B 1 66 ? 4.402 28.672 6.34 1 96.25 66 PHE B CA 1
ATOM 3473 C C . PHE B 1 66 ? 3.033 28.828 5.688 1 96.25 66 PHE B C 1
ATOM 3475 O O . PHE B 1 66 ? 2.006 28.766 6.367 1 96.25 66 PHE B O 1
ATOM 3482 N N . TYR B 1 67 ? 3.016 28.953 4.422 1 92.94 67 TYR B N 1
ATOM 3483 C CA . TYR B 1 67 ? 1.778 29.219 3.699 1 92.94 67 TYR B CA 1
ATOM 3484 C C . TYR B 1 67 ? 0.859 28 3.713 1 92.94 67 TYR B C 1
ATOM 3486 O O . TYR B 1 67 ? -0.366 28.141 3.686 1 92.94 67 TYR B O 1
ATOM 3494 N N . VAL B 1 68 ? 1.437 26.859 3.773 1 94.38 68 VAL B N 1
ATOM 3495 C CA . VAL B 1 68 ? 0.65 25.625 3.865 1 94.38 68 VAL B CA 1
ATOM 3496 C C . VAL B 1 68 ? -0.029 25.547 5.23 1 94.38 68 VAL B C 1
ATOM 3498 O O . VAL B 1 68 ? -1.252 25.422 5.316 1 94.38 68 VAL B O 1
ATOM 3501 N N . PHE B 1 69 ? 0.69 25.75 6.285 1 97.06 69 PHE B N 1
ATOM 3502 C CA . PHE B 1 69 ? 0.156 25.609 7.637 1 97.06 69 PHE B CA 1
ATOM 3503 C C . PHE B 1 69 ? -0.808 26.75 7.957 1 97.06 69 PHE B C 1
ATOM 3505 O O . PHE B 1 69 ? -1.85 26.531 8.578 1 97.06 69 PHE B O 1
ATOM 3512 N N . ALA B 1 70 ? -0.452 27.906 7.508 1 95.94 70 ALA B N 1
ATOM 3513 C CA . ALA B 1 70 ? -1.329 29.047 7.742 1 95.94 70 ALA B CA 1
ATOM 3514 C C . ALA B 1 70 ? -2.631 28.922 6.961 1 95.94 70 ALA B C 1
ATOM 3516 O O . ALA B 1 70 ? -3.713 29.188 7.488 1 95.94 70 ALA B O 1
ATOM 3517 N N . GLY B 1 71 ? -2.465 28.516 5.719 1 94.06 71 GLY B N 1
ATOM 3518 C CA . GLY B 1 71 ? -3.656 28.312 4.914 1 94.06 71 GLY B CA 1
ATOM 3519 C C . GLY B 1 71 ? -4.559 27.219 5.453 1 94.06 71 GLY B C 1
ATOM 3520 O O . GLY B 1 71 ? -5.781 27.375 5.484 1 94.06 71 GLY B O 1
ATOM 3521 N N . PHE B 1 72 ? -3.986 26.125 5.891 1 96.38 72 PHE B N 1
ATOM 3522 C CA . PHE B 1 72 ? -4.738 25 6.422 1 96.38 72 PHE B CA 1
ATOM 3523 C C . PHE B 1 72 ? -5.406 25.359 7.742 1 96.38 72 PHE B C 1
ATOM 3525 O O . PHE B 1 72 ? -6.414 24.766 8.125 1 96.38 72 PHE B O 1
ATOM 3532 N N . SER B 1 73 ? -4.824 26.312 8.43 1 97.12 73 SER B N 1
ATOM 3533 C CA . SER B 1 73 ? -5.445 26.766 9.68 1 97.12 73 SER B CA 1
ATOM 3534 C C . SER B 1 73 ? -6.848 27.312 9.43 1 97.12 73 SER B C 1
ATOM 3536 O O . SER B 1 73 ? -7.758 27.094 10.227 1 97.12 73 SER B O 1
ATOM 3538 N N . PHE B 1 74 ? -6.973 28 8.344 1 96.5 74 PHE B N 1
ATOM 3539 C CA . PHE B 1 74 ? -8.289 28.516 7.973 1 96.5 74 PHE B CA 1
ATOM 3540 C C . PHE B 1 74 ? -9.266 27.375 7.723 1 96.5 74 PHE B C 1
ATOM 3542 O O . PHE B 1 74 ? -10.398 27.406 8.203 1 96.5 74 PHE B O 1
ATOM 3549 N N . THR B 1 75 ? -8.852 26.344 7.012 1 94.94 75 THR B N 1
ATOM 3550 C CA . THR B 1 75 ? -9.719 25.203 6.68 1 94.94 75 THR B CA 1
ATOM 3551 C C . THR B 1 75 ? -10.047 24.391 7.93 1 94.94 75 THR B C 1
ATOM 3553 O O . THR B 1 75 ? -11.109 23.781 8.008 1 94.94 75 THR B O 1
ATOM 3556 N N . CYS B 1 76 ? -9.156 24.438 8.883 1 97.69 76 CYS B N 1
ATOM 3557 C CA . CYS B 1 76 ? -9.422 23.75 10.148 1 97.69 76 CYS B CA 1
ATOM 3558 C C . CYS B 1 76 ? -10.641 24.344 10.844 1 97.69 76 CYS B C 1
ATOM 3560 O O . CYS B 1 76 ? -11.484 23.609 11.359 1 97.69 76 CYS B O 1
ATOM 3562 N N . LEU B 1 77 ? -10.711 25.641 10.797 1 97.75 77 LEU B N 1
ATOM 3563 C CA . LEU B 1 77 ? -11.836 26.281 11.469 1 97.75 77 LEU B CA 1
ATOM 3564 C C . LEU B 1 77 ? -13.117 26.125 10.656 1 97.75 77 LEU B C 1
ATOM 3566 O O . LEU B 1 77 ? -14.219 26.125 11.219 1 97.75 77 LEU B O 1
ATOM 3570 N N . VAL B 1 78 ? -12.961 25.984 9.359 1 95.81 78 VAL B N 1
ATOM 3571 C CA . VAL B 1 78 ? -14.109 25.609 8.547 1 95.81 78 VAL B CA 1
ATOM 3572 C C . VAL B 1 78 ? -14.641 24.25 9 1 95.81 78 VAL B C 1
ATOM 3574 O O . VAL B 1 78 ? -15.844 24.078 9.227 1 95.81 78 VAL B O 1
ATOM 3577 N N . GLY B 1 79 ? -13.695 23.312 9.172 1 96.88 79 GLY B N 1
ATOM 3578 C CA . GLY B 1 79 ? -14.07 21.984 9.641 1 96.88 79 GLY B CA 1
ATOM 3579 C C . GLY B 1 79 ? -14.68 22 11.031 1 96.88 79 GLY B C 1
ATOM 3580 O O . GLY B 1 79 ? -15.68 21.312 11.281 1 96.88 79 GLY B O 1
ATOM 3581 N N . LEU B 1 80 ? -14.102 22.766 11.883 1 98.19 80 LEU B N 1
ATOM 3582 C CA . LEU B 1 80 ? -14.617 22.828 13.25 1 98.19 80 LEU B CA 1
ATOM 3583 C C . LEU B 1 80 ? -16.031 23.391 13.266 1 98.19 80 LEU B C 1
ATOM 3585 O O . LEU B 1 80 ? -16.891 22.906 14.016 1 98.19 80 LEU B O 1
ATOM 3589 N N . THR B 1 81 ? -16.25 24.375 12.445 1 98.25 81 THR B N 1
ATOM 3590 C CA . THR B 1 81 ? -17.594 24.953 12.336 1 98.25 81 THR B CA 1
ATOM 3591 C C . THR B 1 81 ? -18.594 23.906 11.875 1 98.25 81 THR B C 1
ATOM 3593 O O . THR B 1 81 ? -19.703 23.828 12.398 1 98.25 81 THR B O 1
ATOM 3596 N N . ASN B 1 82 ? -18.234 23.125 10.969 1 97.69 82 ASN B N 1
ATOM 3597 C CA . ASN B 1 82 ? -19.094 22.047 10.508 1 97.69 82 ASN B CA 1
ATOM 3598 C C . ASN B 1 82 ? -19.406 21.047 11.617 1 97.69 82 ASN B C 1
ATOM 3600 O O . ASN B 1 82 ? -20.562 20.672 11.828 1 97.69 82 ASN B O 1
ATOM 3604 N N . ALA B 1 83 ? -18.359 20.609 12.305 1 98.25 83 ALA B N 1
ATOM 3605 C CA . ALA B 1 83 ? -18.531 19.625 13.367 1 98.25 83 ALA B CA 1
ATOM 3606 C C . ALA B 1 83 ? -19.469 20.156 14.453 1 98.25 83 ALA B C 1
ATOM 3608 O O . ALA B 1 83 ? -20.375 19.438 14.891 1 98.25 83 ALA B O 1
ATOM 3609 N N . LEU B 1 84 ? -19.234 21.391 14.836 1 98.25 84 LEU B N 1
ATOM 3610 C CA . LEU B 1 84 ? -20.062 22 15.875 1 98.25 84 LEU B CA 1
ATOM 3611 C C . LEU B 1 84 ? -21.516 22.125 15.414 1 98.25 84 LEU B C 1
ATOM 3613 O O . LEU B 1 84 ? -22.438 21.922 16.203 1 98.25 84 LEU B O 1
ATOM 3617 N N . GLU B 1 85 ? -21.672 22.406 14.219 1 97.69 85 GLU B N 1
ATOM 3618 C CA . GLU B 1 85 ? -23.031 22.531 13.695 1 97.69 85 GLU B CA 1
ATOM 3619 C C . GLU B 1 85 ? -23.703 21.172 13.602 1 97.69 85 GLU B C 1
ATOM 3621 O O . GLU B 1 85 ? -24.875 21.031 13.953 1 97.69 85 GLU B O 1
ATOM 3626 N N . GLN B 1 86 ? -23.031 20.125 13.109 1 97.06 86 GLN B N 1
ATOM 3627 C CA . GLN B 1 86 ? -23.609 18.797 12.961 1 97.06 86 GLN B CA 1
ATOM 3628 C C . GLN B 1 86 ? -23.984 18.203 14.312 1 97.06 86 GLN B C 1
ATOM 3630 O O . GLN B 1 86 ? -24.953 17.453 14.414 1 97.06 86 GLN B O 1
ATOM 3635 N N . ASP B 1 87 ? -23.219 18.578 15.273 1 97.38 87 ASP B N 1
ATOM 3636 C CA . ASP B 1 87 ? -23.516 18.062 16.609 1 97.38 87 ASP B CA 1
ATOM 3637 C C . ASP B 1 87 ? -24.484 18.984 17.359 1 97.38 87 ASP B C 1
ATOM 3639 O O . ASP B 1 87 ? -24.766 18.766 18.531 1 97.38 87 ASP B O 1
ATOM 3643 N N . GLY B 1 88 ? -24.953 20.062 16.781 1 96.56 88 GLY B N 1
ATOM 3644 C CA . GLY B 1 88 ? -26.047 20.859 17.281 1 96.56 88 GLY B CA 1
ATOM 3645 C C . GLY B 1 88 ? -25.609 21.969 18.219 1 96.56 88 GLY B C 1
ATOM 3646 O O . GLY B 1 88 ? -26.438 22.562 18.922 1 96.56 88 GLY B O 1
ATOM 3647 N N . PHE B 1 89 ? -24.359 22.281 18.312 1 97.06 89 PHE B N 1
ATOM 3648 C CA . PHE B 1 89 ? -23.891 23.328 19.203 1 97.06 89 PHE B CA 1
ATOM 3649 C C . PHE B 1 89 ? -24.125 24.703 18.594 1 97.06 89 PHE B C 1
ATOM 3651 O O . PHE B 1 89 ? -24.266 25.703 19.312 1 97.06 89 PHE B O 1
ATOM 3658 N N . ILE B 1 90 ? -24.031 24.766 17.281 1 96.5 90 ILE B N 1
ATOM 3659 C CA . ILE B 1 90 ? -24.328 26 16.531 1 96.5 90 ILE B CA 1
ATOM 3660 C C . ILE B 1 90 ? -25.25 25.688 15.367 1 96.5 90 ILE B C 1
ATOM 3662 O O . ILE B 1 90 ? -25.516 24.516 15.062 1 96.5 90 ILE B O 1
ATOM 3666 N N . GLN B 1 91 ? -25.797 26.75 14.727 1 95.62 91 GLN B N 1
ATOM 3667 C CA . GLN B 1 91 ? -26.75 26.547 13.633 1 95.62 91 GLN B CA 1
ATOM 3668 C C . GLN B 1 91 ? -26.625 27.641 12.578 1 95.62 91 GLN B C 1
ATOM 3670 O O . GLN B 1 91 ? -26.281 28.781 12.906 1 95.62 91 GLN B O 1
ATOM 3675 N N . GLY B 1 92 ? -26.828 27.219 11.305 1 93.5 92 GLY B N 1
ATOM 3676 C CA . GLY B 1 92 ? -26.953 28.203 10.234 1 93.5 92 GLY B CA 1
ATOM 3677 C C . GLY B 1 92 ? -25.625 28.547 9.594 1 93.5 92 GLY B C 1
ATOM 3678 O O . GLY B 1 92 ? -25.453 29.656 9.078 1 93.5 92 GLY B O 1
ATOM 3679 N N . PHE B 1 93 ? -24.688 27.734 9.648 1 94.44 93 PHE B N 1
ATOM 3680 C CA . PHE B 1 93 ? -23.359 28.047 9.125 1 94.44 93 PHE B CA 1
ATOM 3681 C C . PHE B 1 93 ? -23.062 27.219 7.875 1 94.44 93 PHE B C 1
ATOM 3683 O O . PHE B 1 93 ? -22.531 27.75 6.887 1 94.44 93 PHE B O 1
ATOM 3690 N N . MET B 1 94 ? -23.453 25.922 7.91 1 92.06 94 MET B N 1
ATOM 3691 C CA . MET B 1 94 ? -22.906 25 6.914 1 92.06 94 MET B CA 1
ATOM 3692 C C . MET B 1 94 ? -24.031 24.406 6.074 1 92.06 94 MET B C 1
ATOM 3694 O O . MET B 1 94 ? -23.766 23.625 5.156 1 92.06 94 MET B O 1
ATOM 3698 N N . GLY B 1 95 ? -25.234 24.734 6.281 1 90.5 95 GLY B N 1
ATOM 3699 C CA . GLY B 1 95 ? -26.375 24.125 5.629 1 90.5 95 GLY B CA 1
ATOM 3700 C C . GLY B 1 95 ? -26.281 24.141 4.117 1 90.5 95 GLY B C 1
ATOM 3701 O O . GLY B 1 95 ? -26.484 23.109 3.467 1 90.5 95 GLY B O 1
ATOM 3702 N N . PHE B 1 96 ? -25.984 25.219 3.582 1 87.94 96 PHE B N 1
ATOM 3703 C CA . PHE B 1 96 ? -25.859 25.359 2.137 1 87.94 96 PHE B CA 1
ATOM 3704 C C . PHE B 1 96 ? -24.781 24.453 1.585 1 87.94 96 PHE B C 1
ATOM 3706 O O . PHE B 1 96 ? -24.953 23.812 0.542 1 87.94 96 PHE B O 1
ATOM 3713 N N . TYR B 1 97 ? -23.656 24.359 2.26 1 89.44 97 TYR B N 1
ATOM 3714 C CA . TYR B 1 97 ? -22.5 23.625 1.78 1 89.44 97 TYR B CA 1
ATOM 3715 C C . TYR B 1 97 ? -22.75 22.109 1.843 1 89.44 97 TYR B C 1
ATOM 3717 O O . TYR B 1 97 ? -22.297 21.375 0.976 1 89.44 97 TYR B O 1
ATOM 3725 N N . LEU B 1 98 ? -23.453 21.672 2.814 1 91.38 98 LEU B N 1
ATOM 3726 C CA . LEU B 1 98 ? -23.781 20.25 2.934 1 91.38 98 LEU B CA 1
ATOM 3727 C C . LEU B 1 98 ? -24.75 19.812 1.835 1 91.38 98 LEU B C 1
ATOM 3729 O O . LEU B 1 98 ? -24.703 18.672 1.374 1 91.38 98 LEU B O 1
ATOM 3733 N N . LYS B 1 99 ? -25.516 20.719 1.445 1 87.69 99 LYS B N 1
ATOM 3734 C CA . LYS B 1 99 ? -26.516 20.406 0.431 1 87.69 99 LYS B CA 1
ATOM 3735 C C . LYS B 1 99 ? -25.938 20.516 -0.973 1 87.69 99 LYS B C 1
ATOM 3737 O O . LYS B 1 99 ? -26.188 19.656 -1.822 1 87.69 99 LYS B O 1
ATOM 3742 N N . MET B 1 100 ? -25.062 21.5 -1.166 1 86.56 100 MET B N 1
ATOM 3743 C CA . MET B 1 100 ? -24.672 21.797 -2.541 1 86.56 100 MET B CA 1
ATOM 3744 C C . MET B 1 100 ? -23.188 21.516 -2.758 1 86.56 100 MET B C 1
ATOM 3746 O O . MET B 1 100 ? -22.703 21.531 -3.893 1 86.56 100 MET B O 1
ATOM 3750 N N . GLY B 1 101 ? -22.5 21.234 -1.72 1 89.69 101 GLY B N 1
ATOM 3751 C CA . GLY B 1 101 ? -21.078 21.031 -1.838 1 89.69 101 GLY B CA 1
ATOM 3752 C C . GLY B 1 101 ? -20.656 19.594 -1.555 1 89.69 101 GLY B C 1
ATOM 3753 O O . GLY B 1 101 ? -20.562 18.781 -2.473 1 89.69 101 GLY B O 1
ATOM 3754 N N . GLU B 1 102 ? -20.562 19.297 -0.271 1 92.56 102 GLU B N 1
ATOM 3755 C CA . GLU B 1 102 ? -20.109 17.984 0.156 1 92.56 102 GLU B CA 1
ATOM 3756 C C . GLU B 1 102 ? -21.047 17.391 1.208 1 92.56 102 GLU B C 1
ATOM 3758 O O . GLU B 1 102 ? -20.781 17.484 2.408 1 92.56 102 GLU B O 1
ATOM 3763 N N . PRO B 1 103 ? -21.969 16.641 0.719 1 93.5 103 PRO B N 1
ATOM 3764 C CA . PRO B 1 103 ? -22.969 16.094 1.643 1 93.5 103 PRO B CA 1
ATOM 3765 C C . PRO B 1 103 ? -22.359 15.078 2.617 1 93.5 103 PRO B C 1
ATOM 3767 O O . PRO B 1 103 ? -22.859 14.93 3.738 1 93.5 103 PRO B O 1
ATOM 3770 N N . HIS B 1 104 ? -21.297 14.375 2.246 1 95.44 104 HIS B N 1
ATOM 3771 C CA . HIS B 1 104 ? -20.688 13.352 3.092 1 95.44 104 HIS B CA 1
ATOM 3772 C C . HIS B 1 104 ? -20.125 13.953 4.375 1 95.44 104 HIS B C 1
ATOM 3774 O O . HIS B 1 104 ? -19.812 13.227 5.32 1 95.44 104 HIS B O 1
ATOM 3780 N N . LEU B 1 105 ? -20.031 15.297 4.5 1 96.19 105 LEU B N 1
ATOM 3781 C CA . LEU B 1 105 ? -19.438 15.969 5.66 1 96.19 105 LEU B CA 1
ATOM 3782 C C . LEU B 1 105 ? -20.391 15.906 6.855 1 96.19 105 LEU B C 1
ATOM 3784 O O . LEU B 1 105 ? -20 16.234 7.977 1 96.19 105 LEU B O 1
ATOM 3788 N N . SER B 1 106 ? -21.609 15.406 6.68 1 96.12 106 SER B N 1
ATOM 3789 C CA . SER B 1 106 ? -22.562 15.258 7.77 1 96.12 106 SER B CA 1
ATOM 3790 C C . SER B 1 106 ? -22.438 13.891 8.438 1 96.12 106 SER B C 1
ATOM 3792 O O . SER B 1 106 ? -23.016 13.648 9.492 1 96.12 106 SER B O 1
ATOM 3794 N N . THR B 1 107 ? -21.672 12.977 7.852 1 97.12 107 THR B N 1
ATOM 3795 C CA . THR B 1 107 ? -21.5 11.641 8.422 1 97.12 107 THR B CA 1
ATOM 3796 C C . THR B 1 107 ? -20.703 11.719 9.727 1 97.12 107 THR B C 1
ATOM 3798 O O . THR B 1 107 ? -19.984 12.68 9.961 1 97.12 107 THR B O 1
ATOM 3801 N N . ALA B 1 108 ? -20.875 10.703 10.547 1 98.06 108 ALA B N 1
ATOM 3802 C CA . ALA B 1 108 ? -20.156 10.648 11.82 1 98.06 108 ALA B CA 1
ATOM 3803 C C . ALA B 1 108 ? -18.641 10.672 11.586 1 98.06 108 ALA B C 1
ATOM 3805 O O . ALA B 1 108 ? -17.906 11.352 12.305 1 98.06 108 ALA B O 1
ATOM 3806 N N . TYR B 1 109 ? -18.203 9.961 10.633 1 97.75 109 TYR B N 1
ATOM 3807 C CA . TYR B 1 109 ? -16.781 9.922 10.312 1 97.75 109 TYR B CA 1
ATOM 3808 C C . TYR B 1 109 ? -16.25 11.32 10.008 1 97.75 109 TYR B C 1
ATOM 3810 O O . TYR B 1 109 ? -15.234 11.742 10.562 1 97.75 109 TYR B O 1
ATOM 3818 N N . SER B 1 110 ? -16.922 12.023 9.148 1 97.75 110 SER B N 1
ATOM 3819 C CA . SER B 1 110 ? -16.469 13.344 8.727 1 97.75 110 SER B CA 1
ATOM 3820 C C . SER B 1 110 ? -16.547 14.344 9.875 1 97.75 110 SER B C 1
ATOM 3822 O O . SER B 1 110 ? -15.727 15.258 9.969 1 97.75 110 SER B O 1
ATOM 3824 N N . VAL B 1 111 ? -17.547 14.211 10.68 1 98.38 111 VAL B N 1
ATOM 3825 C CA . VAL B 1 111 ? -17.672 15.094 11.844 1 98.38 111 VAL B CA 1
ATOM 3826 C C . VAL B 1 111 ? -16.453 14.922 12.75 1 98.38 111 VAL B C 1
ATOM 3828 O O . VAL B 1 111 ? -15.852 15.898 13.188 1 98.38 111 VAL B O 1
ATOM 3831 N N . LEU B 1 112 ? -16.094 13.656 13.023 1 98.69 112 LEU B N 1
ATOM 3832 C CA . LEU B 1 112 ? -14.938 13.398 13.875 1 98.69 112 LEU B CA 1
ATOM 3833 C C . LEU B 1 112 ? -13.648 13.867 13.195 1 98.69 112 LEU B C 1
ATOM 3835 O O . LEU B 1 112 ? -12.727 14.336 13.867 1 98.69 112 LEU B O 1
ATOM 3839 N N . MET B 1 113 ? -13.594 13.688 11.906 1 98.44 113 MET B N 1
ATOM 3840 C CA . MET B 1 113 ? -12.477 14.219 11.133 1 98.44 113 MET B CA 1
ATOM 3841 C C . MET B 1 113 ? -12.375 15.734 11.297 1 98.44 113 MET B C 1
ATOM 3843 O O . MET B 1 113 ? -11.281 16.266 11.5 1 98.44 113 MET B O 1
ATOM 3847 N N . CYS B 1 114 ? -13.484 16.406 11.25 1 98.44 114 CYS B N 1
ATOM 3848 C CA . CYS B 1 114 ? -13.539 17.859 11.391 1 98.44 114 CYS B CA 1
ATOM 3849 C C . CYS B 1 114 ? -13.086 18.281 12.781 1 98.44 114 CYS B C 1
ATOM 3851 O O . CYS B 1 114 ? -12.391 19.297 12.93 1 98.44 114 CYS B O 1
ATOM 3853 N N . TYR B 1 115 ? -13.516 17.531 13.781 1 98.69 115 TYR B N 1
ATOM 3854 C CA . TYR B 1 115 ? -13.023 17.812 15.125 1 98.69 115 TYR B CA 1
ATOM 3855 C C . TYR B 1 115 ? -11.508 17.672 15.195 1 98.69 115 TYR B C 1
ATOM 3857 O O . TYR B 1 115 ? -10.828 18.484 15.82 1 98.69 115 TYR B O 1
ATOM 3865 N N . TRP B 1 116 ? -10.992 16.625 14.594 1 98.75 116 TRP B N 1
ATOM 3866 C CA . TRP B 1 116 ? -9.547 16.406 14.562 1 98.75 116 TRP B CA 1
ATOM 3867 C C . TRP B 1 116 ? -8.844 17.578 13.875 1 98.75 116 TRP B C 1
ATOM 3869 O O . TRP B 1 116 ? -7.836 18.078 14.375 1 98.75 116 TRP B O 1
ATOM 3879 N N . ASP B 1 117 ? -9.336 18 12.789 1 98 117 ASP B N 1
ATOM 3880 C CA . ASP B 1 117 ? -8.766 19.125 12.062 1 98 117 ASP B CA 1
ATOM 3881 C C . ASP B 1 117 ? -8.859 20.406 12.883 1 98 117 ASP B C 1
ATOM 3883 O O . ASP B 1 117 ? -7.875 21.141 13.023 1 98 117 ASP B O 1
ATOM 3887 N N . GLY B 1 118 ? -9.984 20.625 13.422 1 98.19 118 GLY B N 1
ATOM 3888 C CA . GLY B 1 118 ? -10.273 21.891 14.094 1 98.19 118 GLY B CA 1
ATOM 3889 C C . GLY B 1 118 ? -9.555 22.047 15.422 1 98.19 118 GLY B C 1
ATOM 3890 O O . GLY B 1 118 ? -9.367 23.156 15.906 1 98.19 118 GLY B O 1
ATOM 3891 N N . VAL B 1 119 ? -9.141 20.922 15.953 1 98.19 119 VAL B N 1
ATOM 3892 C CA . VAL B 1 119 ? -8.508 21 17.266 1 98.19 119 VAL B CA 1
ATOM 3893 C C . VAL B 1 119 ? -7.047 20.578 17.172 1 98.19 119 VAL B C 1
ATOM 3895 O O . VAL B 1 119 ? -6.141 21.391 17.344 1 98.19 119 VAL B O 1
ATOM 3898 N N . VAL B 1 120 ? -6.867 19.375 16.75 1 98.44 120 VAL B N 1
ATOM 3899 C CA . VAL B 1 120 ? -5.52 18.812 16.781 1 98.44 120 VAL B CA 1
ATOM 3900 C C . VAL B 1 120 ? -4.66 19.469 15.711 1 98.44 120 VAL B C 1
ATOM 3902 O O . VAL B 1 120 ? -3.617 20.047 16.016 1 98.44 120 VAL B O 1
ATOM 3905 N N . HIS B 1 121 ? -5.125 19.391 14.469 1 98.69 121 HIS B N 1
ATOM 3906 C CA . HIS B 1 121 ? -4.348 20 13.391 1 98.69 121 HIS B CA 1
ATOM 3907 C C . HIS B 1 121 ? -4.184 21.5 13.617 1 98.69 121 HIS B C 1
ATOM 3909 O O . HIS B 1 121 ? -3.1 22.047 13.406 1 98.69 121 HIS B O 1
ATOM 3915 N N . PHE B 1 122 ? -5.223 22.156 14.031 1 98.5 122 PHE B N 1
ATOM 3916 C CA . PHE B 1 122 ? -5.18 23.594 14.242 1 98.5 122 PHE B CA 1
ATOM 3917 C C . PHE B 1 122 ? -4.113 23.953 15.273 1 98.5 122 PHE B C 1
ATOM 3919 O O . PHE B 1 122 ? -3.299 24.859 15.039 1 98.5 122 PHE B O 1
ATOM 3926 N N . VAL B 1 123 ? -4.113 23.266 16.391 1 98.44 123 VAL B N 1
ATOM 3927 C CA . VAL B 1 123 ? -3.141 23.531 17.453 1 98.44 123 VAL B CA 1
ATOM 3928 C C . VAL B 1 123 ? -1.732 23.219 16.953 1 98.44 123 VAL B C 1
ATOM 3930 O O . VAL B 1 123 ? -0.797 23.984 17.203 1 98.44 123 VAL B O 1
ATOM 3933 N N . ILE B 1 124 ? -1.581 22.141 16.203 1 98.56 124 ILE B N 1
ATOM 3934 C CA . ILE B 1 124 ? -0.284 21.766 15.648 1 98.56 124 ILE B CA 1
ATOM 3935 C C . ILE B 1 124 ? 0.219 22.859 14.719 1 98.56 124 ILE B C 1
ATOM 3937 O O . ILE B 1 124 ? 1.395 23.234 14.766 1 98.56 124 ILE B O 1
ATOM 3941 N N . PHE B 1 125 ? -0.683 23.438 13.898 1 98.44 125 PHE B N 1
ATOM 3942 C CA . PHE B 1 125 ? -0.285 24.484 12.953 1 98.44 125 PHE B CA 1
ATOM 3943 C C . PHE B 1 125 ? 0.178 25.734 13.695 1 98.44 125 PHE B C 1
ATOM 3945 O O . PHE B 1 125 ? 1.205 26.312 13.352 1 98.44 125 PHE B O 1
ATOM 3952 N N . LEU B 1 126 ? -0.526 26.125 14.711 1 97.94 126 LEU B N 1
ATOM 3953 C CA . LEU B 1 126 ? -0.134 27.297 15.477 1 97.94 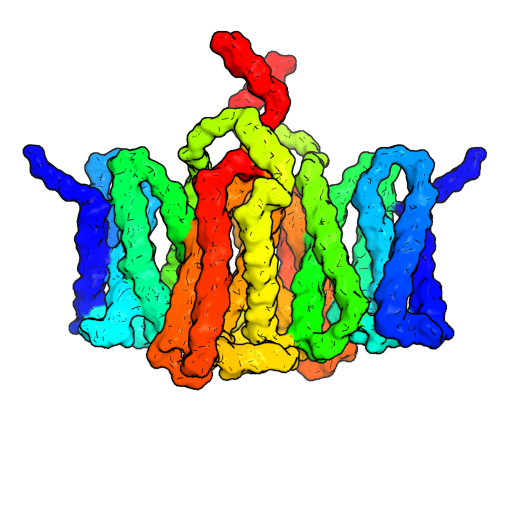126 LEU B CA 1
ATOM 3954 C C . LEU B 1 126 ? 1.206 27.078 16.172 1 97.94 126 LEU B C 1
ATOM 3956 O O . LEU B 1 126 ? 2.045 27.984 16.219 1 97.94 126 LEU B O 1
ATOM 3960 N N . LEU B 1 127 ? 1.398 25.859 16.688 1 98.19 127 LEU B N 1
ATOM 3961 C CA . LEU B 1 127 ? 2.666 25.531 17.328 1 98.19 127 LEU B CA 1
ATOM 3962 C C . LEU B 1 127 ? 3.809 25.547 16.312 1 98.19 127 LEU B C 1
ATOM 3964 O O . LEU B 1 127 ? 4.898 26.047 16.609 1 98.19 127 LEU B O 1
ATOM 3968 N N . ILE B 1 128 ? 3.541 24.969 15.164 1 98.06 128 ILE B N 1
ATOM 3969 C CA . ILE B 1 128 ? 4.555 24.938 14.109 1 98.06 128 ILE B CA 1
ATOM 3970 C C . ILE B 1 128 ? 4.938 26.359 13.719 1 98.06 128 ILE B C 1
ATOM 3972 O O . ILE B 1 128 ? 6.121 26.688 13.609 1 98.06 128 ILE B O 1
ATOM 3976 N N . ILE B 1 129 ? 3.965 27.203 13.484 1 96.88 129 ILE B N 1
ATOM 3977 C CA . ILE B 1 129 ? 4.211 28.578 13.07 1 96.88 129 ILE B CA 1
ATOM 3978 C C . ILE B 1 129 ? 4.969 29.328 14.172 1 96.88 129 ILE B C 1
ATOM 3980 O O . ILE B 1 129 ? 5.91 30.062 13.891 1 96.88 129 ILE B O 1
ATOM 3984 N N . HIS B 1 130 ? 4.602 29.141 15.422 1 96.62 130 HIS B N 1
ATOM 3985 C CA . HIS B 1 130 ? 5.32 29.734 16.547 1 96.62 130 HIS B CA 1
ATOM 3986 C C . HIS B 1 130 ? 6.785 29.312 16.547 1 96.62 130 HIS B C 1
ATOM 3988 O O . HIS B 1 130 ? 7.676 30.156 16.672 1 96.62 130 HIS B O 1
ATOM 3994 N N . ARG B 1 131 ? 7.02 28.047 16.375 1 96.06 131 ARG B N 1
ATOM 3995 C CA . ARG B 1 131 ? 8.383 27.516 16.375 1 96.06 131 ARG B CA 1
ATOM 3996 C C . ARG B 1 131 ? 9.156 28.031 15.156 1 96.06 131 ARG B C 1
ATOM 3998 O O . ARG B 1 131 ? 10.336 28.359 15.258 1 96.06 131 ARG B O 1
ATOM 4005 N N . MET B 1 132 ? 8.461 28.047 14.062 1 94.44 132 MET B N 1
ATOM 4006 C CA . MET B 1 132 ? 9.07 28.516 12.82 1 94.44 132 MET B CA 1
ATOM 4007 C C . MET B 1 132 ? 9.664 29.906 12.992 1 94.44 132 MET B C 1
ATOM 4009 O O . MET B 1 132 ? 10.82 30.141 12.633 1 94.44 132 MET B O 1
ATOM 4013 N N . PHE B 1 133 ? 9.039 30.844 13.625 1 93.12 133 PHE B N 1
ATOM 4014 C CA . PHE B 1 133 ? 9.477 32.25 13.734 1 93.12 133 PHE B CA 1
ATOM 4015 C C . PHE B 1 133 ? 10.367 32.438 14.953 1 93.12 133 PHE B C 1
ATOM 4017 O O . PHE B 1 133 ? 11 33.469 15.102 1 93.12 133 PHE B O 1
ATOM 4024 N N . LYS B 1 134 ? 10.492 31.438 15.797 1 94.19 134 LYS B N 1
ATOM 4025 C CA . LYS B 1 134 ? 11.445 31.469 16.906 1 94.19 134 LYS B CA 1
ATOM 4026 C C . LYS B 1 134 ? 12.734 30.75 16.547 1 94.19 134 LYS B C 1
ATOM 4028 O O . LYS B 1 134 ? 13.633 30.625 17.375 1 94.19 134 LYS B O 1
ATOM 4033 N N . GLY B 1 135 ? 12.773 30.156 15.352 1 92.12 135 GLY B N 1
ATOM 4034 C CA . GLY B 1 135 ? 13.977 29.484 14.891 1 92.12 135 GLY B CA 1
ATOM 4035 C C . GLY B 1 135 ? 14.141 28.094 15.461 1 92.12 135 GLY B C 1
ATOM 4036 O O . GLY B 1 135 ? 15.258 27.594 15.586 1 92.12 135 GLY B O 1
ATOM 4037 N N . LYS B 1 136 ? 13.055 27.594 15.922 1 93.31 136 LYS B N 1
ATOM 4038 C CA . LYS B 1 136 ? 13.078 26.234 16.469 1 93.31 136 LYS B CA 1
ATOM 4039 C C . LYS B 1 136 ? 12.602 25.219 15.438 1 93.31 136 LYS B C 1
ATOM 4041 O O . LYS B 1 136 ? 11.836 25.562 14.531 1 93.31 136 LYS B O 1
ATOM 4046 N N . SER B 1 137 ? 13.047 24.016 15.609 1 93.69 137 SER B N 1
ATOM 4047 C CA . SER B 1 137 ? 12.648 22.969 14.68 1 93.69 137 SER B CA 1
ATOM 4048 C C . SER B 1 137 ? 11.188 22.562 14.891 1 93.69 137 SER B C 1
ATOM 4050 O O . SER B 1 137 ? 10.719 22.484 16.031 1 93.69 137 SER B O 1
ATOM 4052 N N . TYR B 1 138 ? 10.5 22.344 13.828 1 95.88 138 TYR B N 1
ATOM 4053 C CA . TYR B 1 138 ? 9.125 21.875 13.859 1 95.88 138 TYR B CA 1
ATOM 4054 C C . TYR B 1 138 ? 8.961 20.625 13 1 95.88 138 TYR B C 1
ATOM 4056 O O . TYR B 1 138 ? 7.84 20.266 12.609 1 95.88 138 TYR B O 1
ATOM 4064 N N . ARG B 1 139 ? 10.016 19.969 12.711 1 95.69 139 ARG B N 1
ATOM 4065 C CA . ARG B 1 139 ? 10.062 18.844 11.797 1 95.69 139 ARG B CA 1
ATOM 4066 C C . ARG B 1 139 ? 9.18 17.703 12.281 1 95.69 139 ARG B C 1
ATOM 4068 O O . ARG B 1 139 ? 8.391 17.141 11.516 1 95.69 139 ARG B O 1
ATOM 4075 N N . GLU B 1 140 ? 9.211 17.375 13.531 1 95.25 140 GLU B N 1
ATOM 4076 C CA . GLU B 1 140 ? 8.469 16.25 14.102 1 95.25 140 GLU B CA 1
ATOM 4077 C C . GLU B 1 140 ? 6.961 16.516 14.07 1 95.25 140 GLU B C 1
ATOM 4079 O O . GLU B 1 140 ? 6.176 15.633 13.734 1 95.25 140 GLU B O 1
ATOM 4084 N 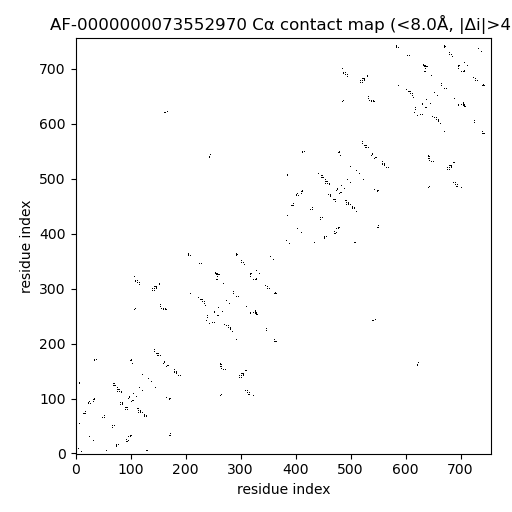N . LEU B 1 141 ? 6.648 17.719 14.422 1 97.25 141 LEU B N 1
ATOM 4085 C CA . LEU B 1 141 ? 5.238 18.094 14.391 1 97.25 141 LEU B CA 1
ATOM 4086 C C . LEU B 1 141 ? 4.699 18.047 12.969 1 97.25 141 LEU B C 1
ATOM 4088 O O . LEU B 1 141 ? 3.57 17.609 12.734 1 97.25 141 LEU B O 1
ATOM 4092 N N . GLY B 1 142 ? 5.562 18.531 12.094 1 97.94 142 GLY B N 1
ATOM 4093 C CA . GLY B 1 142 ? 5.176 18.5 10.688 1 97.94 142 GLY B CA 1
ATOM 4094 C C . GLY B 1 142 ? 4.965 17.094 10.156 1 97.94 142 GLY B C 1
ATOM 4095 O O . GLY B 1 142 ? 4.023 16.844 9.398 1 97.94 142 GLY B O 1
ATOM 4096 N N . LEU B 1 143 ? 5.797 16.188 10.547 1 97.94 143 LEU B N 1
ATOM 4097 C CA . LEU B 1 143 ? 5.676 14.812 10.086 1 97.94 143 LEU B CA 1
ATOM 4098 C C . LEU B 1 143 ? 4.445 14.141 10.695 1 97.94 143 LEU B C 1
ATOM 4100 O O . LEU B 1 143 ? 3.76 13.367 10.023 1 97.94 143 LEU B O 1
ATOM 4104 N N . LEU B 1 144 ? 4.176 14.461 11.93 1 98.31 144 LEU B N 1
ATOM 4105 C CA . LEU B 1 144 ? 2.963 13.945 12.562 1 98.31 144 LEU B CA 1
ATOM 4106 C C . LEU B 1 144 ? 1.72 14.422 11.82 1 98.31 144 LEU B C 1
ATOM 4108 O O . LEU B 1 144 ? 0.822 13.625 11.531 1 98.31 144 LEU B O 1
ATOM 4112 N N . TRP B 1 145 ? 1.71 15.688 11.516 1 98.5 145 TRP B N 1
ATOM 4113 C CA . TRP B 1 145 ? 0.591 16.25 10.766 1 98.5 145 TRP B CA 1
ATOM 4114 C C . TRP B 1 145 ? 0.48 15.617 9.383 1 98.5 145 TRP B C 1
ATOM 4116 O O . TRP B 1 145 ? -0.616 15.266 8.945 1 98.5 145 TRP B O 1
ATOM 4126 N N . ALA B 1 146 ? 1.575 15.492 8.688 1 98.62 146 ALA B N 1
ATOM 4127 C CA . ALA B 1 146 ? 1.563 14.945 7.336 1 98.62 146 ALA B CA 1
ATOM 4128 C C . ALA B 1 146 ? 1 13.531 7.328 1 98.62 146 ALA B C 1
ATOM 4130 O O . ALA B 1 146 ? 0.16 13.195 6.488 1 98.62 146 ALA B O 1
ATOM 4131 N N . GLY B 1 147 ? 1.436 12.727 8.266 1 98.62 147 GLY B N 1
ATOM 4132 C CA . GLY B 1 147 ? 0.901 11.375 8.367 1 98.62 147 GLY B CA 1
ATOM 4133 C C . GLY B 1 147 ? -0.598 11.344 8.602 1 98.62 147 GLY B C 1
ATOM 4134 O O . GLY B 1 147 ? -1.316 10.586 7.949 1 98.62 147 GLY B O 1
ATOM 4135 N N . SER B 1 148 ? -1.019 12.148 9.492 1 98.44 148 SER B N 1
ATOM 4136 C CA . SER B 1 148 ? -2.439 12.227 9.82 1 98.44 148 SER B CA 1
ATOM 4137 C C . SER B 1 148 ? -3.258 12.695 8.625 1 98.44 148 SER B C 1
ATOM 4139 O O . SER B 1 148 ? -4.312 12.125 8.328 1 98.44 148 SER B O 1
ATOM 4141 N N . SER B 1 149 ? -2.768 13.688 7.941 1 98.25 149 SER B N 1
ATOM 4142 C CA . SER B 1 149 ? -3.486 14.273 6.816 1 98.25 149 SER B CA 1
ATOM 4143 C C . SER B 1 149 ? -3.533 13.312 5.633 1 98.25 149 SER B C 1
ATOM 4145 O O . SER B 1 149 ? -4.57 13.172 4.98 1 98.25 149 SER B O 1
ATOM 4147 N N . ILE B 1 150 ? -2.477 12.672 5.383 1 98.38 150 ILE B N 1
ATOM 4148 C CA . ILE B 1 150 ? -2.406 11.734 4.266 1 98.38 150 ILE B CA 1
ATOM 4149 C C . ILE B 1 150 ? -3.357 10.562 4.508 1 98.38 150 ILE B C 1
ATOM 4151 O O . ILE B 1 150 ? -4.133 10.195 3.625 1 98.38 150 ILE B O 1
ATOM 4155 N N . ALA B 1 151 ? -3.314 10.031 5.688 1 98.31 151 ALA B N 1
ATOM 4156 C CA . ALA B 1 151 ? -4.18 8.898 6.02 1 98.31 151 ALA B CA 1
ATOM 4157 C C . ALA B 1 151 ? -5.652 9.289 5.926 1 98.31 151 ALA B C 1
ATOM 4159 O O . ALA B 1 151 ? -6.477 8.516 5.434 1 98.31 151 ALA B O 1
ATOM 4160 N N . ASN B 1 152 ? -5.914 10.453 6.398 1 97.5 152 ASN B N 1
ATOM 4161 C CA . ASN B 1 152 ? -7.289 10.938 6.34 1 97.5 152 ASN B CA 1
ATOM 4162 C C . ASN B 1 152 ? -7.805 11 4.902 1 97.5 152 ASN B C 1
ATOM 4164 O O . ASN B 1 152 ? -8.914 10.547 4.617 1 97.5 152 ASN B O 1
ATOM 4168 N N . GLN B 1 153 ? -7.031 11.531 4.035 1 97.81 153 GLN B N 1
ATOM 4169 C CA . GLN B 1 153 ? -7.461 11.695 2.648 1 97.81 153 GLN B CA 1
ATOM 4170 C C . GLN B 1 153 ? -7.52 10.359 1.926 1 97.81 153 GLN B C 1
ATOM 4172 O O . GLN B 1 153 ? -8.367 10.148 1.056 1 97.81 153 GLN B O 1
ATOM 4177 N N . LEU B 1 154 ? -6.645 9.422 2.301 1 98.19 154 LEU B N 1
ATOM 4178 C CA . LEU B 1 154 ? -6.652 8.086 1.723 1 98.19 154 LEU B CA 1
ATOM 4179 C C . LEU B 1 154 ? -7.965 7.371 2.018 1 98.19 154 LEU B C 1
ATOM 4181 O O . LEU B 1 154 ? -8.406 6.523 1.238 1 98.19 154 LEU B O 1
ATOM 4185 N N . VAL B 1 155 ? -8.562 7.738 3.111 1 98.25 155 VAL B N 1
ATOM 4186 C CA . VAL B 1 155 ? -9.82 7.109 3.502 1 98.25 155 VAL B CA 1
ATOM 4187 C C . VAL B 1 155 ? -10.992 7.938 2.98 1 98.25 155 VAL B C 1
ATOM 4189 O O . VAL B 1 155 ? -11.938 7.395 2.396 1 98.25 155 VAL B O 1
ATOM 4192 N N . LEU B 1 156 ? -10.891 9.242 3.074 1 97.75 156 LEU B N 1
ATOM 4193 C CA . LEU B 1 156 ? -12 10.148 2.789 1 97.75 156 LEU B CA 1
ATOM 4194 C C . LEU B 1 156 ? -12.359 10.109 1.309 1 97.75 156 LEU B C 1
ATOM 4196 O O . LEU B 1 156 ? -13.539 9.977 0.957 1 97.75 156 LEU B O 1
ATOM 4200 N N . ILE B 1 157 ? -11.414 10.188 0.468 1 96.94 157 ILE B N 1
ATOM 4201 C CA . ILE B 1 157 ? -11.664 10.367 -0.957 1 96.94 157 ILE B CA 1
ATOM 4202 C C . ILE B 1 157 ? -12.273 9.094 -1.536 1 96.94 157 ILE B C 1
ATOM 4204 O O . ILE B 1 157 ? -13.406 9.094 -2.018 1 96.94 157 ILE B O 1
ATOM 4208 N N . PRO B 1 158 ? -11.57 7.938 -1.423 1 97.38 158 PRO B N 1
ATOM 4209 C CA . PRO B 1 158 ? -12.211 6.738 -1.963 1 97.38 158 PRO B CA 1
ATOM 4210 C C . PRO B 1 158 ? -13.469 6.34 -1.188 1 97.38 158 PRO B C 1
ATOM 4212 O O . PRO B 1 158 ? -14.414 5.805 -1.77 1 97.38 158 PRO B O 1
ATOM 4215 N N . GLY B 1 159 ? -13.445 6.586 0.107 1 97.5 159 GLY B N 1
ATOM 4216 C CA . GLY B 1 159 ? -14.625 6.273 0.904 1 97.5 159 GLY B CA 1
ATOM 4217 C C . GLY B 1 159 ? -15.867 7.012 0.451 1 97.5 159 GLY B C 1
ATOM 4218 O O . GLY B 1 159 ? -16.953 6.438 0.413 1 97.5 159 GLY B O 1
ATOM 4219 N N . THR B 1 160 ? -15.688 8.273 0.1 1 96.69 160 THR B N 1
ATOM 4220 C CA . THR B 1 160 ? -16.812 9.07 -0.383 1 96.69 160 THR B CA 1
ATOM 4221 C C . THR B 1 160 ? -17.297 8.555 -1.732 1 96.69 160 THR B C 1
ATOM 4223 O O . THR B 1 160 ? -18.5 8.461 -1.967 1 96.69 160 THR B O 1
ATOM 4226 N N . VAL B 1 161 ? -16.406 8.148 -2.551 1 95.12 161 VAL B N 1
ATOM 4227 C CA . VAL B 1 161 ? -16.734 7.758 -3.914 1 95.12 161 VAL B CA 1
ATOM 4228 C C . VAL B 1 161 ? -17.469 6.418 -3.898 1 95.12 161 VAL B C 1
ATOM 4230 O O . VAL B 1 161 ? -18.453 6.23 -4.621 1 95.12 161 VAL B O 1
ATOM 4233 N N . ILE B 1 162 ? -17.047 5.488 -3.078 1 96.25 162 ILE B N 1
ATOM 4234 C CA . ILE B 1 162 ? -17.625 4.152 -3.121 1 96.25 162 ILE B CA 1
ATOM 4235 C C . ILE B 1 162 ? -18.828 4.082 -2.191 1 96.25 162 ILE B C 1
ATOM 4237 O O . ILE B 1 162 ? -19.609 3.133 -2.254 1 96.25 162 ILE B O 1
ATOM 4241 N N . GLY B 1 163 ? -18.969 5.078 -1.275 1 95.25 163 GLY B N 1
ATOM 4242 C CA . GLY B 1 163 ? -20.047 5.066 -0.302 1 95.25 163 GLY B CA 1
ATOM 4243 C C . GLY B 1 163 ? -21.359 5.602 -0.853 1 95.25 163 GLY B C 1
ATOM 4244 O O . GLY B 1 163 ? -21.469 5.871 -2.051 1 95.25 163 GLY B O 1
ATOM 4245 N N . LYS B 1 164 ? -22.328 5.699 0.039 1 93.44 164 LYS B N 1
ATOM 4246 C CA . LYS B 1 164 ? -23.688 6.059 -0.363 1 93.44 164 LYS B CA 1
ATOM 4247 C C . LYS B 1 164 ? -23.734 7.469 -0.95 1 93.44 164 LYS B C 1
ATOM 4249 O O . LYS B 1 164 ? -24.656 7.809 -1.691 1 93.44 164 LYS B O 1
ATOM 4254 N N . TYR B 1 165 ? -22.688 8.312 -0.743 1 92.62 165 TYR B N 1
ATOM 4255 C CA . TYR B 1 165 ? -22.672 9.672 -1.27 1 92.62 165 TYR B CA 1
ATOM 4256 C C . TYR B 1 165 ? -21.906 9.734 -2.588 1 92.62 165 TYR B C 1
ATOM 4258 O O . TYR B 1 165 ? -21.703 10.82 -3.146 1 92.62 165 TYR B O 1
ATOM 4266 N N . GLY B 1 166 ? -21.484 8.633 -3.078 1 90.81 166 GLY B N 1
ATOM 4267 C CA . GLY B 1 166 ? -20.703 8.562 -4.301 1 90.81 166 GLY B CA 1
ATOM 4268 C C . GLY B 1 166 ? -21.484 9.008 -5.531 1 90.81 166 GLY B C 1
ATOM 4269 O O . GLY B 1 166 ? -20.891 9.523 -6.484 1 90.81 166 GLY B O 1
ATOM 4270 N N . SER B 1 167 ? -22.812 8.883 -5.496 1 89.12 167 SER B N 1
ATOM 4271 C CA . SER B 1 167 ? -23.641 9.242 -6.641 1 89.12 167 SER B CA 1
ATOM 4272 C C . SER B 1 167 ? -23.922 10.734 -6.676 1 89.12 167 SER B C 1
ATOM 4274 O O . SER B 1 167 ? -24.375 11.266 -7.691 1 89.12 167 SER B O 1
ATOM 4276 N N . ASN B 1 168 ? -23.562 11.398 -5.602 1 87.44 168 ASN B N 1
ATOM 4277 C CA . ASN B 1 168 ? -23.844 12.828 -5.492 1 87.44 168 ASN B CA 1
ATOM 4278 C C . ASN B 1 168 ? -22.562 13.625 -5.211 1 87.44 168 ASN B C 1
ATOM 4280 O O . ASN B 1 168 ? -22.531 14.438 -4.285 1 87.44 168 ASN B O 1
ATOM 4284 N N . ILE B 1 169 ? -21.609 13.32 -6 1 89.31 169 ILE B N 1
ATOM 4285 C CA . ILE B 1 169 ? -20.359 14.062 -5.832 1 89.31 169 ILE B CA 1
ATOM 4286 C C . ILE B 1 169 ? -20.438 15.375 -6.609 1 89.31 169 ILE B C 1
ATOM 4288 O O . ILE B 1 169 ? -20.766 15.383 -7.797 1 89.31 169 ILE B O 1
ATOM 4292 N N . GLN B 1 170 ? -20.188 16.469 -5.945 1 90.62 170 GLN B N 1
ATOM 4293 C CA . GLN B 1 170 ? -20.234 17.812 -6.516 1 90.62 170 GLN B CA 1
ATOM 4294 C C . GLN B 1 170 ? -18.844 18.344 -6.812 1 90.62 170 GLN B C 1
ATOM 4296 O O . GLN B 1 170 ? -17.844 17.812 -6.305 1 90.62 170 GLN B O 1
ATOM 4301 N N . PRO B 1 171 ? -18.766 19.375 -7.582 1 89.75 171 PRO B N 1
ATOM 4302 C CA . PRO B 1 171 ? -17.469 19.906 -7.973 1 89.75 171 PRO B CA 1
ATOM 4303 C C . PRO B 1 171 ? -16.625 20.375 -6.777 1 89.75 171 PRO B C 1
ATOM 4305 O O . PRO B 1 171 ? -15.398 20.359 -6.84 1 89.75 171 PRO B O 1
ATOM 4308 N N . ALA B 1 172 ? -17.297 20.688 -5.73 1 90.31 172 ALA B N 1
ATOM 4309 C CA . ALA B 1 172 ? -16.562 21.141 -4.543 1 90.31 172 ALA B CA 1
ATOM 4310 C C . ALA B 1 172 ? -15.68 20.031 -3.992 1 90.31 172 ALA B C 1
ATOM 4312 O O . ALA B 1 172 ? -14.711 20.297 -3.281 1 90.31 172 ALA B O 1
ATOM 4313 N N . PHE B 1 173 ? -16.016 18.781 -4.398 1 92.06 173 PHE B N 1
ATOM 4314 C CA . PHE B 1 173 ? -15.25 17.625 -3.936 1 92.06 173 PHE B CA 1
ATOM 4315 C C . PHE B 1 173 ? -13.828 17.656 -4.484 1 92.06 173 PHE B C 1
ATOM 4317 O O . PHE B 1 173 ? -12.922 17.062 -3.9 1 92.06 173 PHE B O 1
ATOM 4324 N N . LEU B 1 174 ? -13.586 18.422 -5.512 1 89.25 174 LEU B N 1
ATOM 4325 C CA . LEU B 1 174 ? -12.289 18.484 -6.168 1 89.25 174 LEU B CA 1
ATOM 4326 C C . LEU B 1 174 ? -11.273 19.203 -5.289 1 89.25 174 LEU B C 1
ATOM 4328 O O . LEU B 1 174 ? -10.062 19.078 -5.5 1 89.25 174 LEU B O 1
ATOM 4332 N N . ARG B 1 175 ? -11.75 19.922 -4.328 1 88 175 ARG B N 1
ATOM 4333 C CA . ARG B 1 175 ? -10.867 20.625 -3.412 1 88 175 ARG B CA 1
ATOM 4334 C C . ARG B 1 175 ? -10.023 19.656 -2.596 1 88 175 ARG B C 1
ATOM 4336 O O . ARG B 1 175 ? -8.945 20.016 -2.115 1 88 175 ARG B O 1
ATOM 4343 N N . ASN B 1 176 ? -10.422 18.406 -2.488 1 92 176 ASN B N 1
ATOM 4344 C CA . ASN B 1 176 ? -9.719 17.406 -1.688 1 92 176 ASN B CA 1
ATOM 4345 C C . ASN B 1 176 ? -8.422 16.953 -2.363 1 92 176 ASN B C 1
ATOM 4347 O O . ASN B 1 176 ? -7.551 16.375 -1.717 1 92 176 ASN B O 1
ATOM 4351 N N . ILE B 1 177 ? -8.281 17.297 -3.596 1 90.56 177 ILE B N 1
ATOM 4352 C CA . ILE B 1 177 ? -7.094 16.875 -4.332 1 90.56 177 ILE B CA 1
ATOM 4353 C C . ILE B 1 177 ? -5.871 17.641 -3.834 1 90.56 177 ILE B C 1
ATOM 4355 O O . ILE B 1 177 ? -4.879 17.031 -3.418 1 90.56 177 ILE B O 1
ATOM 4359 N N . PRO B 1 178 ? -5.934 18.938 -3.754 1 90.25 178 PRO B N 1
ATOM 4360 C CA . PRO B 1 178 ? -4.777 19.641 -3.191 1 90.25 178 PRO B CA 1
ATOM 4361 C C . PRO B 1 178 ? -4.547 19.312 -1.72 1 90.25 178 PRO B C 1
ATOM 4363 O O . PRO B 1 178 ? -3.4 19.281 -1.265 1 90.25 178 PRO B O 1
ATOM 4366 N N . PHE B 1 179 ? -5.609 19.047 -0.981 1 92.75 179 PHE B N 1
ATOM 4367 C CA . PHE B 1 179 ? -5.477 18.672 0.42 1 92.75 179 PHE B CA 1
ATOM 4368 C C . PHE B 1 179 ? -4.777 17.328 0.553 1 92.75 179 PHE B C 1
ATOM 4370 O O . PHE B 1 179 ? -4.18 17.031 1.59 1 92.75 179 PHE B O 1
ATOM 4377 N N . PHE B 1 180 ? -4.914 16.625 -0.543 1 95.75 180 PHE B N 1
ATOM 4378 C CA . PHE B 1 180 ? -4.277 15.305 -0.567 1 95.75 180 PHE B CA 1
ATOM 4379 C C . PHE B 1 180 ? -2.814 15.422 -0.985 1 95.75 180 PHE B C 1
ATOM 4381 O O . PHE B 1 180 ? -1.946 14.758 -0.421 1 95.75 180 PHE B O 1
ATOM 4388 N N . LEU B 1 181 ? -2.443 16.281 -1.842 1 95.88 181 LEU B N 1
ATOM 4389 C CA . LEU B 1 181 ? -1.12 16.344 -2.451 1 95.88 181 LEU B CA 1
ATOM 4390 C C . LEU B 1 181 ? -0.174 17.188 -1.609 1 95.88 181 LEU B C 1
ATOM 4392 O O . LEU B 1 181 ? 1.014 16.875 -1.495 1 95.88 181 LEU B O 1
ATOM 4396 N N . LEU B 1 182 ? -0.672 18.219 -0.952 1 96.62 182 LEU B N 1
ATOM 4397 C CA . LEU B 1 182 ? 0.166 19.188 -0.237 1 96.62 182 LEU B CA 1
ATOM 4398 C C . LEU B 1 182 ? 0.865 18.516 0.943 1 96.62 182 LEU B C 1
ATOM 4400 O O . LEU B 1 182 ? 2.041 18.781 1.201 1 96.62 182 LEU B O 1
ATOM 4404 N N . PRO B 1 183 ? 0.148 17.641 1.633 1 97.75 183 PRO B N 1
ATOM 4405 C CA . PRO B 1 183 ? 0.844 16.969 2.732 1 97.75 183 PRO B CA 1
ATOM 4406 C C . PRO B 1 183 ? 1.993 16.078 2.252 1 97.75 183 PRO B C 1
ATOM 4408 O O . PRO B 1 183 ? 3.006 15.945 2.943 1 97.75 183 PRO B O 1
ATOM 4411 N N . PHE B 1 184 ? 1.875 15.484 1.104 1 97 184 PHE B N 1
ATOM 4412 C CA . PHE B 1 184 ? 2.98 14.719 0.547 1 97 184 PHE B CA 1
ATOM 4413 C C . PHE B 1 184 ? 4.176 15.617 0.254 1 97 184 PHE B C 1
ATOM 4415 O O . PHE B 1 184 ? 5.316 15.258 0.548 1 97 184 PHE B O 1
ATOM 4422 N N . TRP B 1 185 ? 3.857 16.719 -0.328 1 96.5 185 TRP B N 1
ATOM 4423 C CA . TRP B 1 185 ? 4.906 17.688 -0.633 1 96.5 185 TRP B CA 1
ATOM 4424 C C . TRP B 1 185 ? 5.578 18.188 0.643 1 96.5 185 TRP B C 1
ATOM 4426 O O . TRP B 1 185 ? 6.809 18.219 0.726 1 96.5 185 TRP B O 1
ATOM 4436 N N . ALA B 1 186 ? 4.777 18.531 1.629 1 97.44 186 ALA B N 1
ATOM 4437 C CA . ALA B 1 186 ? 5.312 18.984 2.908 1 97.44 186 ALA B CA 1
ATOM 4438 C C . ALA B 1 186 ? 6.176 17.906 3.559 1 97.44 186 ALA B C 1
ATOM 4440 O O . ALA B 1 186 ? 7.262 18.188 4.066 1 97.44 186 ALA B O 1
ATOM 4441 N N . ALA B 1 187 ? 5.699 16.719 3.518 1 97.56 187 ALA B N 1
ATOM 4442 C CA . ALA B 1 187 ? 6.457 15.602 4.09 1 97.56 187 ALA B CA 1
ATOM 4443 C C . ALA B 1 187 ? 7.789 15.414 3.369 1 97.56 187 ALA B C 1
ATOM 4445 O O . ALA B 1 187 ? 8.82 15.18 4.008 1 97.56 187 ALA B O 1
ATOM 4446 N N . SER B 1 188 ? 7.801 15.555 2.072 1 95.25 188 SER B N 1
ATOM 4447 C CA . SER B 1 188 ? 9.023 15.391 1.295 1 95.25 188 SER B CA 1
ATOM 4448 C C . SER B 1 188 ? 10.055 16.453 1.665 1 95.25 188 SER B C 1
ATOM 4450 O O . SER B 1 188 ? 11.25 16.156 1.776 1 95.25 188 SER B O 1
ATOM 4452 N N . LEU B 1 189 ? 9.609 17.688 1.885 1 96 189 LEU B N 1
ATOM 4453 C CA . LEU B 1 189 ? 10.5 18.766 2.291 1 96 189 LEU B CA 1
ATOM 4454 C C . LEU B 1 189 ? 11.047 18.531 3.693 1 96 189 LEU B C 1
ATOM 4456 O O . LEU B 1 189 ? 12.25 18.703 3.936 1 96 189 LEU B O 1
ATOM 4460 N N . LEU B 1 190 ? 10.18 18.078 4.52 1 96.5 190 LEU B N 1
ATOM 4461 C CA . LEU B 1 190 ? 10.578 17.859 5.906 1 96.5 190 LEU B CA 1
ATOM 4462 C C . LEU B 1 190 ? 11.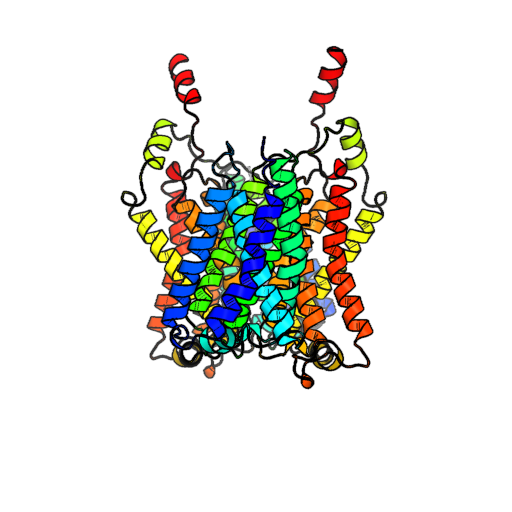539 16.688 6.012 1 96.5 190 LEU B C 1
ATOM 4464 O O . LEU B 1 190 ? 12.5 16.719 6.781 1 96.5 190 LEU B O 1
ATOM 4468 N N . LEU B 1 191 ? 11.32 15.656 5.25 1 95.12 191 LEU B N 1
ATOM 4469 C CA . LEU B 1 191 ? 12.164 14.469 5.277 1 95.12 191 LEU B CA 1
ATOM 4470 C C . LEU B 1 191 ? 13.531 14.75 4.68 1 95.12 191 LEU B C 1
ATOM 4472 O O . LEU B 1 191 ? 14.492 14.023 4.941 1 95.12 191 LEU B O 1
ATOM 4476 N N . SER B 1 192 ? 13.602 15.773 3.885 1 92.69 192 SER B N 1
ATOM 4477 C CA . SER B 1 192 ? 14.875 16.156 3.271 1 92.69 192 SER B CA 1
ATOM 4478 C C . SER B 1 192 ? 15.719 16.984 4.223 1 92.69 192 SER B C 1
ATOM 4480 O O . SER B 1 192 ? 16.922 17.172 3.996 1 92.69 192 SER B O 1
ATOM 4482 N N . ARG B 1 193 ? 15.164 17.422 5.273 1 91.44 193 ARG B N 1
ATOM 4483 C CA . ARG B 1 193 ? 15.898 18.203 6.273 1 91.44 193 ARG B CA 1
ATOM 4484 C C . ARG B 1 193 ? 16.609 17.281 7.262 1 91.44 193 ARG B C 1
ATOM 4486 O O . ARG B 1 193 ? 16.094 16.203 7.582 1 91.44 193 ARG B O 1
ATOM 4493 N N . PRO B 1 194 ? 17.859 17.641 7.652 1 85.94 194 PRO B N 1
ATOM 4494 C CA . PRO B 1 194 ? 18.578 16.797 8.602 1 85.94 194 PRO B CA 1
ATOM 4495 C C . PRO B 1 194 ? 17.859 16.656 9.945 1 85.94 194 PRO B C 1
ATOM 4497 O O . PRO B 1 194 ? 17.172 17.594 10.367 1 85.94 194 PRO B O 1
ATOM 4500 N N . GLN B 1 195 ? 18.109 15.539 10.508 1 81.75 195 GLN B N 1
ATOM 4501 C CA . GLN B 1 195 ? 17.516 15.266 11.812 1 81.75 195 GLN B CA 1
ATOM 4502 C C . GLN B 1 195 ? 18.266 15.984 12.93 1 81.75 195 GLN B C 1
ATOM 4504 O O . GLN B 1 195 ? 19.5 16.062 12.906 1 81.75 195 GLN B O 1
ATOM 4509 N N . GLY B 1 196 ? 17.719 16.922 13.539 1 73.19 196 GLY B N 1
ATOM 4510 C CA . GLY B 1 196 ? 18.375 17.688 14.578 1 73.19 196 GLY B CA 1
ATOM 4511 C C . GLY B 1 196 ? 18.625 16.891 15.844 1 73.19 196 GLY B C 1
ATOM 4512 O O . GLY B 1 196 ? 18.234 17.297 16.938 1 73.19 196 GLY B O 1
ATOM 4513 N N . MET B 1 197 ? 19.266 15.727 15.672 1 75.62 197 MET B N 1
ATOM 4514 C CA . MET B 1 197 ? 19.516 14.93 16.875 1 75.62 197 MET B CA 1
ATOM 4515 C C . MET B 1 197 ? 20.906 15.211 17.422 1 75.62 197 MET B C 1
ATOM 4517 O O . MET B 1 197 ? 21.812 15.602 16.688 1 75.62 197 MET B O 1
ATOM 4521 N N . ALA B 1 198 ? 20.969 15.148 18.703 1 76 198 ALA B N 1
ATOM 4522 C CA . ALA B 1 198 ? 22.25 15.312 19.375 1 76 198 ALA B CA 1
ATOM 4523 C C . ALA B 1 198 ? 23.25 14.258 18.922 1 76 198 ALA B C 1
ATOM 4525 O O . ALA B 1 198 ? 22.859 13.148 18.547 1 76 198 ALA B O 1
ATOM 4526 N N . ILE B 1 199 ? 24.375 14.633 18.875 1 82.06 199 ILE B N 1
ATOM 4527 C CA . ILE B 1 199 ? 25.453 13.719 18.516 1 82.06 199 ILE B CA 1
ATOM 4528 C C . ILE B 1 199 ? 25.656 12.695 19.625 1 82.06 199 ILE B C 1
ATOM 4530 O O . ILE B 1 199 ? 25.859 13.062 20.797 1 82.06 199 ILE B O 1
ATOM 4534 N N . ILE B 1 200 ? 25.5 11.469 19.297 1 87.75 200 ILE B N 1
ATOM 4535 C CA . ILE B 1 200 ? 25.688 10.383 20.25 1 87.75 200 ILE B CA 1
ATOM 4536 C C . ILE B 1 200 ? 27.047 9.711 20.016 1 87.75 200 ILE B C 1
ATOM 4538 O O . ILE B 1 200 ? 27.375 9.352 18.875 1 87.75 200 ILE B O 1
ATOM 4542 N N . PRO B 1 201 ? 27.812 9.594 21.047 1 89.31 201 PRO B N 1
ATOM 4543 C CA . PRO B 1 201 ? 29.109 8.953 20.906 1 89.31 201 PRO B CA 1
ATOM 4544 C C . PRO B 1 201 ? 29.016 7.547 20.312 1 89.31 201 PRO B C 1
ATOM 4546 O O . PRO B 1 201 ? 28.078 6.809 20.625 1 89.31 201 PRO B O 1
ATOM 4549 N N . ALA B 1 202 ? 30 7.211 19.562 1 89.25 202 ALA B N 1
ATOM 4550 C CA . ALA B 1 202 ? 30.031 5.961 18.812 1 89.25 202 ALA B CA 1
ATOM 4551 C C . ALA B 1 202 ? 30.062 4.758 19.766 1 89.25 202 ALA B C 1
ATOM 4553 O O . ALA B 1 202 ? 29.484 3.713 19.453 1 89.25 202 ALA B O 1
ATOM 4554 N N . ASP B 1 203 ? 30.672 4.941 20.828 1 90.56 203 ASP B N 1
ATOM 4555 C CA . ASP B 1 203 ? 30.781 3.838 21.781 1 90.56 203 ASP B CA 1
ATOM 4556 C C . ASP B 1 203 ? 29.422 3.492 22.391 1 90.56 203 ASP B C 1
ATOM 4558 O O . ASP B 1 203 ? 29.125 2.318 22.609 1 90.56 203 ASP B O 1
ATOM 4562 N N . LYS B 1 204 ? 28.766 4.516 22.641 1 91.31 204 LYS B N 1
ATOM 4563 C CA . LYS B 1 204 ? 27.438 4.297 23.188 1 91.31 204 LYS B CA 1
ATOM 4564 C C . LYS B 1 204 ? 26.531 3.615 22.172 1 91.31 204 LYS B C 1
ATOM 4566 O O . LYS B 1 204 ? 25.719 2.752 22.531 1 91.31 204 LYS B O 1
ATOM 4571 N N . VAL B 1 205 ? 26.688 4 20.922 1 92.62 205 VAL B N 1
ATOM 4572 C CA . VAL B 1 205 ? 25.891 3.408 19.844 1 92.62 205 VAL B CA 1
ATOM 4573 C C . VAL B 1 205 ? 26.25 1.928 19.703 1 92.62 205 VAL B C 1
ATOM 4575 O O . VAL B 1 205 ? 25.359 1.079 19.625 1 92.62 205 VAL B O 1
ATOM 4578 N N . ALA B 1 206 ? 27.484 1.668 19.719 1 92.69 206 ALA B N 1
ATOM 4579 C CA . ALA B 1 206 ? 27.938 0.288 19.594 1 92.69 206 ALA B CA 1
ATOM 4580 C C . ALA B 1 206 ? 27.438 -0.577 20.734 1 92.69 206 ALA B C 1
ATOM 4582 O O . ALA B 1 206 ? 27.016 -1.719 20.531 1 92.69 206 ALA B O 1
ATOM 4583 N N . MET B 1 207 ? 27.484 -0.02 21.891 1 92.38 207 MET B N 1
ATOM 4584 C CA . MET B 1 207 ? 27.062 -0.758 23.078 1 92.38 207 MET B CA 1
ATOM 4585 C C . MET B 1 207 ? 25.578 -1.073 23.016 1 92.38 207 MET B C 1
ATOM 4587 O O . MET B 1 207 ? 25.156 -2.195 23.312 1 92.38 207 MET B O 1
ATOM 4591 N N . GLU B 1 208 ? 24.828 -0.062 22.641 1 92.56 208 GLU B N 1
ATOM 4592 C CA . GLU B 1 208 ? 23.391 -0.247 22.578 1 92.56 208 GLU B CA 1
ATOM 4593 C C . GLU B 1 208 ? 23 -1.236 21.469 1 92.56 208 GLU B C 1
ATOM 4595 O O . GLU B 1 208 ? 22.062 -2.016 21.641 1 92.56 208 GLU B O 1
ATOM 4600 N N . GLN B 1 209 ? 23.672 -1.247 20.391 1 94.56 209 GLN B N 1
ATOM 4601 C CA . GLN B 1 209 ? 23.344 -2.066 19.219 1 94.56 209 GLN B CA 1
ATOM 4602 C C . GLN B 1 209 ? 23.75 -3.52 19.438 1 94.56 209 GLN B C 1
ATOM 4604 O O . GLN B 1 209 ? 23.312 -4.41 18.703 1 94.56 209 GLN B O 1
ATOM 4609 N N . LYS B 1 210 ? 24.594 -3.725 20.375 1 93.06 210 LYS B N 1
ATOM 4610 C CA . LYS B 1 210 ? 25.031 -5.082 20.688 1 93.06 210 LYS B CA 1
ATOM 4611 C C . LYS B 1 210 ? 24 -5.812 21.531 1 93.06 210 LYS B C 1
ATOM 4613 O O . LYS B 1 210 ? 24.047 -7.039 21.656 1 93.06 210 LYS B O 1
ATOM 4618 N N . LYS B 1 211 ? 23.172 -5.023 22.109 1 92.75 211 LYS B N 1
ATOM 4619 C CA . LYS B 1 211 ? 22.172 -5.625 22.984 1 92.75 211 LYS B CA 1
ATOM 4620 C C . LYS B 1 211 ? 21.172 -6.461 22.188 1 92.75 211 LYS B C 1
ATOM 4622 O O . LYS B 1 211 ? 20.594 -5.98 21.203 1 92.75 211 LYS B O 1
ATOM 4627 N N . SER B 1 212 ? 21.016 -7.637 22.656 1 91.31 212 SER B N 1
ATOM 4628 C CA . SER B 1 212 ? 20.016 -8.492 22.031 1 91.31 212 SER B CA 1
ATOM 4629 C C . SER B 1 212 ? 18.609 -8.102 22.484 1 91.31 212 SER B C 1
ATOM 4631 O O . SER B 1 212 ? 18.453 -7.301 23.422 1 91.31 212 SER B O 1
ATOM 4633 N N . LEU B 1 213 ? 17.609 -8.656 21.812 1 91.25 213 LEU B N 1
ATOM 4634 C CA . LEU B 1 213 ? 16.219 -8.32 22.109 1 91.25 213 LEU B CA 1
ATOM 4635 C C . LEU B 1 213 ? 15.852 -8.703 23.531 1 91.25 213 LEU B C 1
ATOM 4637 O O . LEU B 1 213 ? 14.984 -8.07 24.156 1 91.25 213 LEU B O 1
ATOM 4641 N N . PHE B 1 214 ? 16.484 -9.68 24.094 1 91.56 214 PHE B N 1
ATOM 4642 C CA . PHE B 1 214 ? 16.234 -10.141 25.453 1 91.56 214 PHE B CA 1
ATOM 4643 C C . PHE B 1 214 ? 16.625 -9.078 26.469 1 91.56 214 PHE B C 1
ATOM 4645 O O . PHE B 1 214 ? 16.047 -9.016 27.562 1 91.56 214 PHE B O 1
ATOM 4652 N N . TYR B 1 215 ? 17.531 -8.227 26.109 1 94 215 TYR B N 1
ATOM 4653 C CA . TYR B 1 215 ? 18 -7.18 27.016 1 94 215 TYR B CA 1
ATOM 4654 C C . TYR B 1 215 ? 17.312 -5.855 26.719 1 94 215 TYR B C 1
ATOM 4656 O O . TYR B 1 215 ? 17.656 -4.824 27.297 1 94 215 TYR B O 1
ATOM 4664 N N . ARG B 1 216 ? 16.344 -5.895 25.859 1 95.19 216 ARG B N 1
ATOM 4665 C CA . ARG B 1 216 ? 15.531 -4.73 25.516 1 95.19 216 ARG B CA 1
ATOM 4666 C C . ARG B 1 216 ? 14.047 -5.027 25.688 1 95.19 216 ARG B C 1
ATOM 4668 O O . ARG B 1 216 ? 13.305 -5.094 24.703 1 95.19 216 ARG B O 1
ATOM 4675 N N . PRO B 1 217 ? 13.594 -5.062 26.859 1 95.25 217 PRO B N 1
ATOM 4676 C CA . PRO B 1 217 ? 12.219 -5.504 27.125 1 95.25 217 PRO B CA 1
ATOM 4677 C C . PRO B 1 217 ? 11.172 -4.613 26.484 1 95.25 217 PRO B C 1
ATOM 4679 O O . PRO B 1 217 ? 10.109 -5.098 26.078 1 95.25 217 PRO B O 1
ATOM 4682 N N . ILE B 1 218 ? 11.367 -3.336 26.453 1 96.56 218 ILE B N 1
ATOM 4683 C CA . ILE B 1 218 ? 10.414 -2.436 25.812 1 96.56 218 ILE B CA 1
ATOM 4684 C C . ILE B 1 218 ? 10.289 -2.791 24.344 1 96.56 218 ILE B C 1
ATOM 4686 O O . ILE B 1 218 ? 9.18 -2.848 23.797 1 96.56 218 ILE B O 1
ATOM 4690 N N . ASP B 1 219 ? 11.422 -3.008 23.734 1 97.31 219 ASP B N 1
ATOM 4691 C CA . ASP B 1 219 ? 11.406 -3.389 22.312 1 97.31 219 ASP B CA 1
ATOM 4692 C C . ASP B 1 219 ? 10.711 -4.734 22.125 1 97.31 219 ASP B C 1
ATOM 4694 O O . ASP B 1 219 ? 9.984 -4.93 21.141 1 97.31 219 ASP B O 1
ATOM 4698 N N . ALA B 1 220 ? 10.945 -5.637 23.031 1 97.44 220 ALA B N 1
ATOM 4699 C CA . ALA B 1 220 ? 10.289 -6.941 22.953 1 97.44 220 ALA B CA 1
ATOM 4700 C C . ALA B 1 220 ? 8.773 -6.809 23.078 1 97.44 220 ALA B C 1
ATOM 4702 O O . ALA B 1 220 ? 8.023 -7.445 22.344 1 97.44 220 ALA B O 1
ATOM 4703 N N . ALA B 1 221 ? 8.367 -6.012 24.031 1 97.81 221 ALA B N 1
ATOM 4704 C CA . ALA B 1 221 ? 6.938 -5.773 24.219 1 97.81 221 ALA B CA 1
ATOM 4705 C C . ALA B 1 221 ? 6.324 -5.117 22.984 1 97.81 221 ALA B C 1
ATOM 4707 O O . ALA B 1 221 ? 5.219 -5.469 22.578 1 97.81 221 ALA B O 1
ATOM 4708 N N . LEU B 1 222 ? 7.055 -4.191 22.453 1 98.19 222 LEU B N 1
ATOM 4709 C CA . LEU B 1 222 ? 6.574 -3.512 21.25 1 98.19 222 LEU B CA 1
ATOM 4710 C C . LEU B 1 222 ? 6.52 -4.469 20.062 1 98.19 222 LEU B C 1
ATOM 4712 O O . LEU B 1 222 ? 5.621 -4.375 19.219 1 98.19 222 LEU B O 1
ATOM 4716 N N . LEU B 1 223 ? 7.512 -5.32 20.016 1 97.94 223 LEU B N 1
ATOM 4717 C CA . LEU B 1 223 ? 7.508 -6.332 18.969 1 97.94 223 LEU B CA 1
ATOM 4718 C C . LEU B 1 223 ? 6.273 -7.219 19.062 1 97.94 223 LEU B C 1
ATOM 4720 O O . LEU B 1 223 ? 5.59 -7.457 18.062 1 97.94 223 LEU B O 1
ATOM 4724 N N . LEU B 1 224 ? 5.965 -7.633 20.234 1 97.81 224 LEU B N 1
ATOM 4725 C CA . LEU B 1 224 ? 4.789 -8.469 20.453 1 97.81 224 LEU B CA 1
ATOM 4726 C C . LEU B 1 224 ? 3.508 -7.691 20.172 1 97.81 224 LEU B C 1
ATOM 4728 O O . LEU B 1 224 ? 2.574 -8.227 19.562 1 97.81 224 LEU B O 1
ATOM 4732 N N . GLY B 1 225 ? 3.465 -6.457 20.641 1 98.31 225 GLY B N 1
ATOM 4733 C CA . GLY B 1 225 ? 2.32 -5.609 20.344 1 98.31 225 GLY B CA 1
ATOM 4734 C C . GLY B 1 225 ? 2.113 -5.379 18.859 1 98.31 225 GLY B C 1
ATOM 4735 O O . GLY B 1 225 ? 0.982 -5.414 18.375 1 98.31 225 GLY B O 1
ATOM 4736 N N . ALA B 1 226 ? 3.217 -5.16 18.172 1 98.44 226 ALA B N 1
ATOM 4737 C CA . ALA B 1 226 ? 3.141 -4.953 16.734 1 98.44 226 ALA B CA 1
ATOM 4738 C C . ALA B 1 226 ? 2.648 -6.211 16.016 1 98.44 226 ALA B C 1
ATOM 4740 O O . ALA B 1 226 ? 1.879 -6.129 15.055 1 98.44 226 ALA B O 1
ATOM 4741 N N . LEU B 1 227 ? 3.098 -7.332 16.453 1 98.5 227 LEU B N 1
ATOM 4742 C CA . LEU B 1 227 ? 2.625 -8.586 15.883 1 98.5 227 LEU B CA 1
ATOM 4743 C C . LEU B 1 227 ? 1.125 -8.758 16.094 1 98.5 227 LEU B C 1
ATOM 4745 O O . LEU B 1 227 ? 0.402 -9.172 15.188 1 98.5 227 LEU B O 1
ATOM 4749 N N . ALA B 1 228 ? 0.694 -8.445 17.25 1 98.56 228 ALA B N 1
ATOM 4750 C CA . ALA B 1 228 ? -0.735 -8.5 17.547 1 98.56 228 ALA B CA 1
ATOM 4751 C C . ALA B 1 228 ? -1.516 -7.516 16.688 1 98.56 228 ALA B C 1
ATOM 4753 O O . ALA B 1 228 ? -2.596 -7.84 16.188 1 98.56 228 ALA B O 1
ATOM 4754 N N . ALA B 1 229 ? -0.971 -6.352 16.547 1 98.69 229 ALA B N 1
ATOM 4755 C CA . ALA B 1 229 ? -1.61 -5.348 15.695 1 98.69 229 ALA B CA 1
ATOM 4756 C C . ALA B 1 229 ? -1.679 -5.812 14.242 1 98.69 229 ALA B C 1
ATOM 4758 O O . ALA B 1 229 ? -2.658 -5.547 13.547 1 98.69 229 ALA B O 1
ATOM 4759 N N . MET B 1 230 ? -0.649 -6.465 13.82 1 98.69 230 MET B N 1
ATOM 4760 C CA . MET B 1 230 ? -0.644 -7.008 12.461 1 98.69 230 MET B CA 1
ATOM 4761 C C . MET B 1 230 ? -1.752 -8.039 12.289 1 98.69 230 MET B C 1
ATOM 4763 O O . MET B 1 230 ? -2.488 -8.008 11.297 1 98.69 230 MET B O 1
ATOM 4767 N N . ALA B 1 231 ? -1.873 -8.93 13.227 1 98.31 231 ALA B N 1
ATOM 4768 C CA . ALA B 1 231 ? -2.918 -9.945 13.18 1 98.31 231 ALA B CA 1
ATOM 4769 C C . ALA B 1 231 ? -4.305 -9.312 13.164 1 98.31 231 ALA B C 1
ATOM 4771 O O . ALA B 1 231 ? -5.176 -9.719 12.391 1 98.31 231 ALA B O 1
ATOM 4772 N N . PHE B 1 232 ? -4.477 -8.312 13.977 1 98.44 232 PHE B N 1
ATOM 4773 C CA . PHE B 1 232 ? -5.746 -7.605 14.062 1 98.44 232 PHE B CA 1
ATOM 4774 C C . PHE B 1 232 ? -6.047 -6.879 12.758 1 98.44 232 PHE B C 1
ATOM 4776 O O . PHE B 1 232 ? -7.203 -6.82 12.32 1 98.44 232 PHE B O 1
ATOM 4783 N N . THR B 1 233 ? -5.008 -6.328 12.164 1 98.69 233 THR B N 1
ATOM 4784 C CA . THR B 1 233 ? -5.148 -5.629 10.891 1 98.69 233 THR B CA 1
ATOM 4785 C C . THR B 1 233 ? -5.594 -6.594 9.797 1 98.69 233 THR B C 1
ATOM 4787 O O . THR B 1 233 ? -6.5 -6.285 9.016 1 98.69 233 THR B O 1
ATOM 4790 N N . VAL B 1 234 ? -4.977 -7.734 9.727 1 98.19 234 VAL B N 1
ATOM 4791 C CA . VAL B 1 234 ? -5.324 -8.742 8.727 1 98.19 234 VAL B CA 1
ATOM 4792 C C . VAL B 1 234 ? -6.762 -9.211 8.953 1 98.19 234 VAL B C 1
ATOM 4794 O O . VAL B 1 234 ? -7.547 -9.297 8.008 1 98.19 234 VAL B O 1
ATOM 4797 N N . PHE B 1 235 ? -7.09 -9.445 10.156 1 97.94 235 PHE B N 1
ATOM 4798 C CA . PHE B 1 235 ? -8.414 -9.938 10.508 1 97.94 235 PHE B CA 1
ATOM 4799 C C . PHE B 1 235 ? -9.492 -8.945 10.07 1 97.94 235 PHE B C 1
ATOM 4801 O O . PHE B 1 235 ? -10.445 -9.328 9.391 1 97.94 235 PHE B O 1
ATOM 4808 N N . ARG B 1 236 ? -9.344 -7.715 10.414 1 98.06 236 ARG B N 1
ATOM 4809 C CA . ARG B 1 236 ? -10.336 -6.707 10.055 1 98.06 236 ARG B CA 1
ATOM 4810 C C . ARG B 1 236 ? -10.383 -6.504 8.547 1 98.06 236 ARG B C 1
ATOM 4812 O O . ARG B 1 236 ? -11.453 -6.234 7.984 1 98.06 236 ARG B O 1
ATOM 4819 N N . GLY B 1 237 ? -9.188 -6.602 7.938 1 98.12 237 GLY B N 1
ATOM 4820 C CA . GLY B 1 237 ? -9.172 -6.555 6.484 1 98.12 237 GLY B CA 1
ATOM 4821 C C . GLY B 1 237 ? -10.016 -7.648 5.848 1 98.12 237 GLY B C 1
ATOM 4822 O O . GLY B 1 237 ? -10.773 -7.391 4.914 1 98.12 237 GLY B O 1
ATOM 4823 N N . PHE B 1 238 ? -9.906 -8.805 6.371 1 97.25 238 PHE B N 1
ATOM 4824 C CA . PHE B 1 238 ? -10.68 -9.93 5.852 1 97.25 238 PHE B CA 1
ATOM 4825 C C . PHE B 1 238 ? -12.164 -9.742 6.145 1 97.25 238 PHE B C 1
ATOM 4827 O O . PHE B 1 238 ? -13.016 -10.125 5.34 1 97.25 238 PHE B O 1
ATOM 4834 N N . VAL B 1 239 ? -12.461 -9.148 7.27 1 97.56 239 VAL B N 1
ATOM 4835 C CA . VAL B 1 239 ? -13.844 -8.898 7.645 1 97.56 239 VAL B CA 1
ATOM 4836 C C . VAL B 1 239 ? -14.508 -7.992 6.609 1 97.56 239 VAL B C 1
ATOM 4838 O O . VAL B 1 239 ? -15.602 -8.297 6.117 1 97.56 239 VAL B O 1
ATOM 4841 N N . VAL B 1 240 ? -13.844 -6.918 6.172 1 97.44 240 VAL B N 1
ATOM 4842 C CA . VAL B 1 240 ? -14.477 -5.949 5.285 1 97.44 240 VAL B CA 1
ATOM 4843 C C . VAL B 1 240 ? -14.461 -6.473 3.85 1 97.44 240 VAL B C 1
ATOM 4845 O O . VAL B 1 240 ? -15.141 -5.93 2.977 1 97.44 240 VAL B O 1
ATOM 4848 N N . LEU B 1 241 ? -13.68 -7.539 3.607 1 96.62 241 LEU B N 1
ATOM 4849 C CA . LEU B 1 241 ? -13.672 -8.18 2.295 1 96.62 241 LEU B CA 1
ATOM 4850 C C . LEU B 1 241 ? -14.633 -9.352 2.258 1 96.62 241 LEU B C 1
ATOM 4852 O O . LEU B 1 241 ? -14.562 -10.195 1.357 1 96.62 241 LEU B O 1
ATOM 4856 N N . ASP B 1 242 ? -15.492 -9.492 3.246 1 93.62 242 ASP B N 1
ATOM 4857 C CA . ASP B 1 242 ? -16.578 -10.461 3.32 1 93.62 242 ASP B CA 1
ATOM 4858 C C . ASP B 1 242 ? -16.047 -11.891 3.338 1 93.62 242 ASP B C 1
ATOM 4860 O O . ASP B 1 242 ? -16.547 -12.75 2.609 1 93.62 242 ASP B O 1
ATOM 4864 N N . CYS B 1 243 ? -14.984 -12.047 4.129 1 94.12 243 CYS B N 1
ATOM 4865 C CA . CYS B 1 243 ? -14.469 -13.391 4.332 1 94.12 243 CYS B CA 1
ATOM 4866 C C . CYS B 1 243 ? -15.539 -14.312 4.891 1 94.12 243 CYS B C 1
ATOM 4868 O O . CYS B 1 243 ? -16.25 -13.945 5.828 1 94.12 243 CYS B O 1
ATOM 4870 N N . PRO B 1 244 ? -15.719 -15.484 4.383 1 91.69 244 PRO B N 1
ATOM 4871 C CA . PRO B 1 244 ? -16.844 -16.344 4.742 1 91.69 244 PRO B CA 1
ATOM 4872 C C . PRO B 1 244 ? -16.641 -17.047 6.086 1 91.69 244 PRO B C 1
ATOM 4874 O O . PRO B 1 244 ? -17.531 -17.766 6.547 1 91.69 244 PRO B O 1
ATOM 4877 N N . LEU B 1 245 ? -15.664 -16.781 6.773 1 91.88 245 LEU B N 1
ATOM 4878 C CA . LEU B 1 245 ? -15.414 -17.422 8.055 1 91.88 245 LEU B CA 1
ATOM 4879 C C . LEU B 1 245 ? -16.406 -16.938 9.109 1 91.88 245 LEU B C 1
ATOM 4881 O O . LEU B 1 245 ? -16.766 -15.758 9.141 1 91.88 245 LEU B O 1
ATOM 4885 N N . ASP B 1 246 ? -16.812 -17.766 10.023 1 93 246 ASP B N 1
ATOM 4886 C CA . ASP B 1 246 ? -17.797 -17.469 11.07 1 93 246 ASP B CA 1
ATOM 4887 C C . ASP B 1 246 ? -17.281 -16.359 11.992 1 93 246 ASP B C 1
ATOM 4889 O O . ASP B 1 246 ? -18.047 -15.531 12.469 1 93 246 ASP B O 1
ATOM 4893 N N . ALA B 1 247 ? -16.031 -16.422 12.18 1 94.19 247 ALA B N 1
ATOM 4894 C CA . ALA B 1 247 ? -15.445 -15.406 13.062 1 94.19 247 ALA B CA 1
ATOM 4895 C C . ALA B 1 247 ? -15.633 -14 12.492 1 94.19 247 ALA B C 1
ATOM 4897 O O . ALA B 1 247 ? -15.844 -13.047 13.242 1 94.19 247 ALA B O 1
ATOM 4898 N N . CYS B 1 248 ? -15.57 -13.883 11.234 1 94.19 248 CYS B N 1
ATOM 4899 C CA . CYS B 1 248 ? -15.75 -12.594 10.578 1 94.19 248 CYS B CA 1
ATOM 4900 C C . CYS B 1 248 ? -17.188 -12.125 10.695 1 94.19 248 CYS B C 1
ATOM 4902 O O . CYS B 1 248 ? -17.453 -10.945 10.953 1 94.19 248 CYS B O 1
ATOM 4904 N N . PHE B 1 249 ? -18.094 -13.094 10.586 1 93.06 249 PHE B N 1
ATOM 4905 C CA . PHE B 1 249 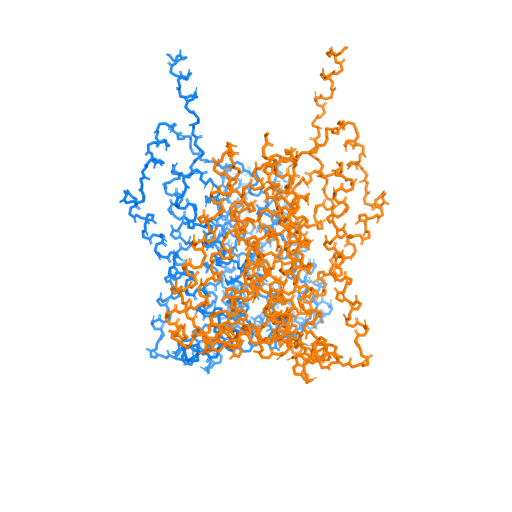? -19.5 -12.773 10.711 1 93.06 249 PHE B CA 1
ATOM 4906 C C . PHE B 1 249 ? -19.844 -12.336 12.133 1 93.06 249 PHE B C 1
ATOM 4908 O O . PHE B 1 249 ? -20.5 -11.312 12.328 1 93.06 249 PHE B O 1
ATOM 4915 N N . THR B 1 250 ? -19.359 -13.055 13.031 1 95.69 250 THR B N 1
ATOM 4916 C CA . THR B 1 250 ? -19.609 -12.75 14.43 1 95.69 250 THR B CA 1
ATOM 4917 C C . THR B 1 250 ? -19 -11.398 14.812 1 95.69 250 THR B C 1
ATOM 4919 O O . THR B 1 250 ? -19.609 -10.641 15.57 1 95.69 250 THR B O 1
ATOM 4922 N N . TYR B 1 251 ? -17.906 -11.156 14.258 1 97.06 251 TYR B N 1
ATOM 4923 C CA . TYR B 1 251 ? -17.219 -9.906 14.594 1 97.06 251 TYR B CA 1
ATOM 4924 C C . TYR B 1 251 ? -18.031 -8.703 14.125 1 97.06 251 TYR B C 1
ATOM 4926 O O . TYR B 1 251 ? -18.172 -7.719 14.852 1 97.06 251 TYR B O 1
ATOM 4934 N N . ILE B 1 252 ? -18.625 -8.734 12.992 1 95.31 252 ILE B N 1
ATOM 4935 C CA . ILE B 1 252 ? -19.391 -7.641 12.422 1 95.31 252 ILE B CA 1
ATOM 4936 C C . ILE B 1 252 ? -20.656 -7.422 13.25 1 95.31 252 ILE B C 1
ATOM 4938 O O . ILE B 1 252 ? -21 -6.285 13.578 1 95.31 252 ILE B O 1
ATOM 4942 N N . TYR B 1 253 ? -21.25 -8.445 13.648 1 93 253 TYR B N 1
ATOM 4943 C CA . TYR B 1 253 ? -22.562 -8.312 14.266 1 93 253 TYR B CA 1
ATOM 4944 C C . TYR B 1 253 ? -22.438 -8.039 15.758 1 93 253 TYR B C 1
ATOM 4946 O O . TYR B 1 253 ? -23.25 -7.312 16.344 1 93 253 TYR B O 1
ATOM 4954 N N . GLN B 1 254 ? -21.375 -8.531 16.312 1 95 254 GLN B N 1
ATOM 4955 C CA . GLN B 1 254 ? -21.312 -8.461 17.781 1 95 254 GLN B CA 1
ATOM 4956 C C . GLN B 1 254 ? -20.344 -7.371 18.234 1 95 254 GLN B C 1
ATOM 4958 O O . GLN B 1 254 ? -20.484 -6.828 19.328 1 95 254 GLN B O 1
ATOM 4963 N N . TYR B 1 255 ? -19.453 -7 17.359 1 96.81 255 TYR B N 1
ATOM 4964 C CA . TYR B 1 255 ? -18.406 -6.133 17.891 1 96.81 255 TYR B CA 1
ATOM 4965 C C . TYR B 1 255 ? -18.312 -4.836 17.094 1 96.81 255 TYR B C 1
ATOM 4967 O O . TYR B 1 255 ? -18.469 -3.746 17.641 1 96.81 255 TYR B O 1
ATOM 4975 N N . GLU B 1 256 ? -18.141 -4.91 15.781 1 97.94 256 GLU B N 1
ATOM 4976 C CA . GLU B 1 256 ? -17.969 -3.688 15 1 97.94 256 GLU B CA 1
ATOM 4977 C C . GLU B 1 256 ? -18.891 -3.68 13.781 1 97.94 256 GLU B C 1
ATOM 4979 O O . GLU B 1 256 ? -18.422 -3.682 12.648 1 97.94 256 GLU B O 1
ATOM 4984 N N . PRO B 1 257 ? -20.172 -3.463 14.008 1 97.69 257 PRO B N 1
ATOM 4985 C CA . PRO B 1 257 ? -21.109 -3.396 12.875 1 97.69 257 PRO B CA 1
ATOM 4986 C C . PRO B 1 257 ? -20.844 -2.205 11.961 1 97.69 257 PRO B C 1
ATOM 4988 O O . PRO B 1 257 ? -21.25 -2.209 10.797 1 97.69 257 PRO B O 1
ATOM 4991 N N . TYR B 1 258 ? -20.109 -1.177 12.492 1 98 258 TYR B N 1
ATOM 4992 C CA . TYR B 1 258 ? -19.797 0.026 11.727 1 98 258 TYR B CA 1
ATOM 4993 C C . TYR B 1 258 ? -19.062 -0.32 10.445 1 98 258 TYR B C 1
ATOM 4995 O O . TYR B 1 258 ? -19.141 0.408 9.453 1 98 258 TYR B O 1
ATOM 5003 N N . LEU B 1 259 ? -18.391 -1.457 10.375 1 98 259 LEU B N 1
ATOM 5004 C CA . LEU B 1 259 ? -17.609 -1.874 9.227 1 98 259 LEU B CA 1
ATOM 5005 C C . LEU B 1 259 ? -18.5 -2.152 8.023 1 98 259 LEU B C 1
ATOM 5007 O O . LEU B 1 259 ? -18.016 -2.182 6.887 1 98 259 LEU B O 1
ATOM 5011 N N . LYS B 1 260 ? -19.781 -2.295 8.258 1 96.25 260 LYS B N 1
ATOM 5012 C CA . LYS B 1 260 ? -20.734 -2.586 7.184 1 96.25 260 LYS B CA 1
ATOM 5013 C C . LYS B 1 260 ? -21.547 -1.345 6.812 1 96.25 260 LYS B C 1
ATOM 5015 O O . LYS B 1 260 ? -22.406 -1.399 5.938 1 96.25 260 LYS B O 1
ATOM 5020 N N . ASP B 1 261 ? -21.266 -0.228 7.488 1 96.75 261 ASP B N 1
ATOM 5021 C CA . ASP B 1 261 ? -21.984 1.013 7.199 1 96.75 261 ASP B CA 1
ATOM 5022 C C . ASP B 1 261 ? -21.797 1.423 5.738 1 96.75 261 ASP B C 1
ATOM 5024 O O . ASP B 1 261 ? -20.672 1.449 5.234 1 96.75 261 ASP B O 1
ATOM 5028 N N . PRO B 1 262 ? -22.875 1.74 5.047 1 95.81 262 PRO B N 1
ATOM 5029 C CA . PRO B 1 262 ? -22.812 2.057 3.617 1 95.81 262 PRO B CA 1
ATOM 5030 C C . PRO B 1 262 ? -22.094 3.381 3.338 1 95.81 262 PRO B C 1
ATOM 5032 O O . PRO B 1 262 ? -21.891 3.736 2.176 1 95.81 262 PRO B O 1
ATOM 5035 N N . VAL B 1 263 ? -21.688 4.125 4.355 1 95.88 263 VAL B N 1
ATOM 5036 C CA . VAL B 1 263 ? -20.969 5.379 4.145 1 95.88 263 VAL B CA 1
ATOM 5037 C C . VAL B 1 263 ? -19.609 5.102 3.521 1 95.88 263 VAL B C 1
ATOM 5039 O O . VAL B 1 263 ? -18.984 5.996 2.939 1 95.88 263 VAL B O 1
ATOM 5042 N N . GLY B 1 264 ? -19.031 3.936 3.658 1 96.44 264 GLY B N 1
ATOM 5043 C CA . GLY B 1 264 ? -17.859 3.496 2.912 1 96.44 264 GLY B CA 1
ATOM 5044 C C . GLY B 1 264 ? -16.562 3.758 3.639 1 96.44 264 GLY B C 1
ATOM 5045 O O . GLY B 1 264 ? -15.547 3.107 3.365 1 96.44 264 GLY B O 1
ATOM 5046 N N . PHE B 1 265 ? -16.484 4.676 4.645 1 98.06 265 PHE B N 1
ATOM 5047 C CA . PHE B 1 265 ? -15.242 5.109 5.289 1 98.06 265 PHE B CA 1
ATOM 5048 C C . PHE B 1 265 ? -14.617 3.967 6.082 1 98.06 265 PHE B C 1
ATOM 5050 O O . PHE B 1 265 ? -13.422 3.688 5.941 1 98.06 265 PHE B O 1
ATOM 5057 N N . PRO B 1 266 ? -15.406 3.238 6.891 1 98.12 266 PRO B N 1
ATOM 5058 C CA . PRO B 1 266 ? -14.773 2.174 7.672 1 98.12 266 PRO B CA 1
ATOM 5059 C C . PRO B 1 266 ? -14.203 1.056 6.801 1 98.12 266 PRO B C 1
ATOM 5061 O O . PRO B 1 266 ? -13.141 0.513 7.098 1 98.12 266 PRO B O 1
ATOM 5064 N N . ARG B 1 267 ? -14.898 0.715 5.746 1 97.94 267 ARG B N 1
ATOM 5065 C CA . ARG B 1 267 ? -14.422 -0.311 4.824 1 97.94 267 ARG B CA 1
ATOM 5066 C C . ARG B 1 267 ? -13.094 0.093 4.191 1 97.94 267 ARG B C 1
ATOM 5068 O O . ARG B 1 267 ? -12.133 -0.68 4.203 1 97.94 267 ARG B O 1
ATOM 5075 N N . VAL B 1 268 ? -13.023 1.284 3.703 1 98.38 268 VAL B N 1
ATOM 5076 C CA . VAL B 1 268 ? -11.812 1.771 3.051 1 98.38 268 VAL B CA 1
ATOM 5077 C C . VAL B 1 268 ? -10.688 1.893 4.078 1 98.38 268 VAL B C 1
ATOM 5079 O O . VAL B 1 268 ? -9.531 1.587 3.779 1 98.38 268 VAL B O 1
ATOM 5082 N N . MET B 1 269 ? -11.016 2.314 5.23 1 98.56 269 MET B N 1
ATOM 5083 C CA . MET B 1 269 ? -10.008 2.461 6.277 1 98.56 269 MET B CA 1
ATOM 5084 C C . MET B 1 269 ? -9.336 1.124 6.574 1 98.56 269 MET B C 1
ATOM 5086 O O . MET B 1 269 ? -8.109 1.055 6.703 1 98.56 269 MET B O 1
ATOM 5090 N N . MET B 1 270 ? -10.133 0.04 6.699 1 98.69 270 MET B N 1
ATOM 5091 C CA . MET B 1 270 ? -9.547 -1.269 6.984 1 98.69 270 MET B CA 1
ATOM 5092 C C . MET B 1 270 ? -8.68 -1.74 5.82 1 98.69 270 MET B C 1
ATOM 5094 O O . MET B 1 270 ? -7.676 -2.422 6.031 1 98.69 270 MET B O 1
ATOM 5098 N N . LEU B 1 271 ? -9.078 -1.358 4.641 1 98.69 271 LEU B N 1
ATOM 5099 C CA . LEU B 1 271 ? -8.266 -1.711 3.486 1 98.69 271 LEU B CA 1
ATOM 5100 C C . LEU B 1 271 ? -6.953 -0.926 3.486 1 98.69 271 LEU B C 1
ATOM 5102 O O . LEU B 1 271 ? -5.895 -1.479 3.191 1 98.69 271 LEU B O 1
ATOM 5106 N N . VAL B 1 272 ? -7.039 0.352 3.816 1 98.69 272 VAL B N 1
ATOM 5107 C CA . VAL B 1 272 ? -5.84 1.171 3.928 1 98.69 272 VAL B CA 1
ATOM 5108 C C . VAL B 1 272 ? -4.906 0.582 4.984 1 98.69 272 VAL B C 1
ATOM 5110 O O . VAL B 1 272 ? -3.688 0.556 4.805 1 98.69 272 VAL B O 1
ATOM 5113 N N . TYR B 1 273 ? -5.465 0.113 6.086 1 98.81 273 TYR B N 1
ATOM 5114 C CA . TYR B 1 273 ? -4.664 -0.539 7.117 1 98.81 273 TYR B CA 1
ATOM 5115 C C . TYR B 1 273 ? -4.027 -1.817 6.582 1 98.81 273 TYR B C 1
ATOM 5117 O O . TYR B 1 273 ? -2.834 -2.057 6.785 1 98.81 273 TYR B O 1
ATOM 5125 N N . LEU B 1 274 ? -4.809 -2.572 5.906 1 98.69 274 LEU B N 1
ATOM 5126 C CA . LEU B 1 274 ? -4.336 -3.855 5.402 1 98.69 274 LEU B CA 1
ATOM 5127 C C . LEU B 1 274 ? -3.184 -3.662 4.422 1 98.69 274 LEU B C 1
ATOM 5129 O O . LEU B 1 274 ? -2.178 -4.371 4.492 1 98.69 274 LEU B O 1
ATOM 5133 N N . PHE B 1 275 ? -3.256 -2.672 3.568 1 98.62 275 PHE B N 1
ATOM 5134 C CA . PHE B 1 275 ? -2.312 -2.58 2.461 1 98.62 275 PHE B CA 1
ATOM 5135 C C . PHE B 1 275 ? -1.169 -1.631 2.799 1 98.62 275 PHE B C 1
ATOM 5137 O O . PHE B 1 275 ? -0.099 -1.698 2.189 1 98.62 275 PHE B O 1
ATOM 5144 N N . TYR B 1 276 ? -1.395 -0.737 3.785 1 98.5 276 TYR B N 1
ATOM 5145 C CA . TYR B 1 276 ? -0.321 0.205 4.082 1 98.5 276 TYR B CA 1
ATOM 5146 C C . TYR B 1 276 ? 0.152 0.057 5.523 1 98.5 276 TYR B C 1
ATOM 5148 O O . TYR B 1 276 ? 1.356 0.02 5.785 1 98.5 276 TYR B O 1
ATOM 5156 N N . ALA B 1 277 ? -0.754 -0.046 6.461 1 98.69 277 ALA B N 1
ATOM 5157 C CA . ALA B 1 277 ? -0.348 -0.15 7.859 1 98.69 277 ALA B CA 1
ATOM 5158 C C . ALA B 1 277 ? 0.331 -1.489 8.133 1 98.69 277 ALA B C 1
ATOM 5160 O O . ALA B 1 277 ? 1.29 -1.559 8.906 1 98.69 277 ALA B O 1
ATOM 5161 N N . LEU B 1 278 ? -0.193 -2.518 7.535 1 98.56 278 LEU B N 1
ATOM 5162 C CA . LEU B 1 278 ? 0.341 -3.857 7.762 1 98.56 278 LEU B CA 1
ATOM 5163 C C . LEU B 1 278 ? 1.802 -3.939 7.332 1 98.56 278 LEU B C 1
ATOM 5165 O O . LEU B 1 278 ? 2.664 -4.328 8.125 1 98.56 278 LEU B O 1
ATOM 5169 N N . PRO B 1 279 ? 2.127 -3.578 6.094 1 97.44 279 PRO B N 1
ATOM 5170 C CA . PRO B 1 279 ? 3.547 -3.615 5.73 1 97.44 279 PRO B CA 1
ATOM 5171 C C . PRO B 1 279 ? 4.391 -2.645 6.555 1 97.44 279 PRO B C 1
ATOM 5173 O O . PRO B 1 279 ? 5.559 -2.924 6.84 1 97.44 279 PRO B O 1
ATOM 5176 N N . LEU B 1 280 ? 3.834 -1.5 6.926 1 98.12 280 LEU B N 1
ATOM 5177 C CA . LEU B 1 280 ? 4.582 -0.555 7.746 1 98.12 280 LEU B CA 1
ATOM 5178 C C . LEU B 1 280 ? 4.887 -1.148 9.117 1 98.12 280 LEU B C 1
ATOM 5180 O O . LEU B 1 280 ? 5.98 -0.95 9.656 1 98.12 280 LEU B O 1
ATOM 5184 N N . LEU B 1 281 ? 3.939 -1.885 9.664 1 98.62 281 LEU B N 1
ATOM 5185 C CA . LEU B 1 281 ? 4.176 -2.58 10.922 1 98.62 281 LEU B CA 1
ATOM 5186 C C . LEU B 1 281 ? 5.27 -3.633 10.766 1 98.62 281 LEU B C 1
ATOM 5188 O O . LEU B 1 281 ? 6.121 -3.783 11.641 1 98.62 281 LEU B O 1
ATOM 5192 N N . ALA B 1 282 ? 5.262 -4.309 9.656 1 97.25 282 ALA B N 1
ATOM 5193 C CA . ALA B 1 282 ? 6.289 -5.312 9.391 1 97.25 282 ALA B CA 1
ATOM 5194 C C . ALA B 1 282 ? 7.672 -4.676 9.297 1 97.25 282 ALA B C 1
ATOM 5196 O O . ALA B 1 282 ? 8.648 -5.223 9.805 1 97.25 282 ALA B O 1
ATOM 5197 N N . VAL B 1 283 ? 7.707 -3.547 8.641 1 96.69 283 VAL B N 1
ATOM 5198 C CA . VAL B 1 283 ? 8.969 -2.818 8.508 1 96.69 283 VAL B CA 1
ATOM 5199 C C . VAL B 1 283 ? 9.438 -2.354 9.883 1 96.69 283 VAL B C 1
ATOM 5201 O O . VAL B 1 283 ? 10.641 -2.361 10.172 1 96.69 283 VAL B O 1
ATOM 5204 N N . CYS B 1 284 ? 8.508 -1.943 10.695 1 97.69 284 CYS B N 1
ATOM 5205 C CA . CYS B 1 284 ? 8.867 -1.531 12.047 1 97.69 284 CYS B CA 1
ATOM 5206 C C . CYS B 1 284 ? 9.398 -2.711 12.859 1 97.69 284 CYS B C 1
ATOM 5208 O O . CYS B 1 284 ? 10.289 -2.547 13.695 1 97.69 284 CYS B O 1
ATOM 5210 N N . LEU B 1 285 ? 8.828 -3.898 12.641 1 97.25 285 LEU B N 1
ATOM 5211 C CA . LEU B 1 285 ? 9.359 -5.094 13.281 1 97.25 285 LEU B CA 1
ATOM 5212 C C . LEU B 1 285 ? 10.812 -5.32 12.875 1 97.25 285 LEU B C 1
ATOM 5214 O O . LEU B 1 285 ? 11.656 -5.645 13.719 1 97.25 285 LEU B O 1
ATOM 5218 N N . TYR B 1 286 ? 11.047 -5.105 11.656 1 95.31 286 TYR B N 1
ATOM 5219 C CA . TYR B 1 286 ? 12.414 -5.219 11.156 1 95.31 286 TYR B CA 1
ATOM 5220 C C . TYR B 1 286 ? 13.32 -4.191 11.812 1 95.31 286 TYR B C 1
ATOM 5222 O O . TYR B 1 286 ? 14.438 -4.52 12.234 1 95.31 286 TYR B O 1
ATOM 5230 N N . GLY B 1 287 ? 12.852 -2.99 11.922 1 95.5 287 GLY B N 1
ATOM 5231 C CA . GLY B 1 287 ? 13.648 -1.927 12.516 1 95.5 287 GLY B CA 1
ATOM 5232 C C . GLY B 1 287 ? 13.945 -2.154 13.984 1 95.5 287 GLY B C 1
ATOM 5233 O O . GLY B 1 287 ? 15 -1.76 14.477 1 95.5 287 GLY B O 1
ATOM 5234 N N . LEU B 1 288 ? 13.023 -2.779 14.688 1 96.12 288 LEU B N 1
ATOM 5235 C CA . LEU B 1 288 ? 13.211 -3.072 16.109 1 96.12 288 LEU B CA 1
ATOM 5236 C C . LEU B 1 288 ? 14.195 -4.223 16.297 1 96.12 288 LEU B C 1
ATOM 5238 O O . LEU B 1 288 ? 14.812 -4.348 17.359 1 96.12 288 LEU B O 1
ATOM 5242 N N . SER B 1 289 ? 14.305 -5.012 15.242 1 94.75 289 SER B N 1
ATOM 5243 C CA . SER B 1 289 ? 15.109 -6.223 15.359 1 94.75 289 SER B CA 1
ATOM 5244 C C . SER B 1 289 ? 16.516 -6.012 14.797 1 94.75 289 SER B C 1
ATOM 5246 O O . SER B 1 289 ? 17.438 -6.734 15.148 1 94.75 289 SER B O 1
ATOM 5248 N N . ARG B 1 290 ? 16.688 -5.086 13.938 1 93.38 290 ARG B N 1
ATOM 5249 C CA . ARG B 1 290 ? 17.984 -4.82 13.312 1 93.38 290 ARG B CA 1
ATOM 5250 C C . ARG B 1 290 ? 18.469 -3.414 13.648 1 93.38 290 ARG B C 1
ATOM 5252 O O . ARG B 1 290 ? 17.797 -2.428 13.352 1 93.38 290 ARG B O 1
ATOM 5259 N N . PRO B 1 291 ? 19.625 -3.369 14.227 1 94 291 PRO B N 1
ATOM 5260 C CA . PRO B 1 291 ? 20.156 -2.053 14.594 1 94 291 PRO B CA 1
ATOM 5261 C C . PRO B 1 291 ? 20.531 -1.212 13.375 1 94 291 PRO B C 1
ATOM 5263 O O . PRO B 1 291 ? 20.828 -1.759 12.312 1 94 291 PRO B O 1
ATOM 5266 N N . GLY B 1 292 ? 20.531 0.048 13.547 1 93.75 292 GLY B N 1
ATOM 5267 C CA . GLY B 1 292 ? 21.047 0.956 12.539 1 93.75 292 GLY B CA 1
ATOM 5268 C C . GLY B 1 292 ? 19.984 1.453 11.578 1 93.75 292 GLY B C 1
ATOM 5269 O O . GLY B 1 292 ? 20.297 1.99 10.516 1 93.75 292 GLY B O 1
ATOM 5270 N N . CYS B 1 293 ? 18.719 1.208 11.906 1 94.31 293 CYS B N 1
ATOM 5271 C CA . CYS B 1 293 ? 17.625 1.645 11.047 1 94.31 293 CYS B CA 1
ATOM 5272 C C . CYS B 1 293 ? 17.172 3.059 11.398 1 94.31 293 CYS B C 1
ATOM 5274 O O . CYS B 1 293 ? 16.109 3.252 11.984 1 94.31 293 CYS B O 1
ATOM 5276 N N . ILE B 1 294 ? 17.875 4.047 10.891 1 93.25 294 ILE B N 1
ATOM 5277 C CA . ILE B 1 294 ? 17.656 5.445 11.25 1 93.25 294 ILE B CA 1
ATOM 5278 C C . ILE B 1 294 ? 16.297 5.914 10.734 1 93.25 294 ILE B C 1
ATOM 5280 O O . ILE B 1 294 ? 15.703 6.844 11.281 1 93.25 294 ILE B O 1
ATOM 5284 N N . TRP B 1 295 ? 15.82 5.246 9.648 1 93.75 295 TRP B N 1
ATOM 5285 C CA . TRP B 1 295 ? 14.547 5.641 9.039 1 93.75 295 TRP B CA 1
ATOM 5286 C C . TRP B 1 295 ? 13.398 5.449 10.016 1 93.75 295 TRP B C 1
ATOM 5288 O O . TRP B 1 295 ? 12.32 6.016 9.836 1 93.75 295 TRP B O 1
ATOM 5298 N N . MET B 1 296 ? 13.562 4.648 11.062 1 96.38 296 MET B N 1
ATOM 5299 C CA . MET B 1 296 ? 12.531 4.402 12.07 1 96.38 296 MET B CA 1
ATOM 5300 C C . MET B 1 296 ? 12.086 5.707 12.719 1 96.38 296 MET B C 1
ATOM 5302 O O . MET B 1 296 ? 10.914 5.871 13.055 1 96.38 296 MET B O 1
ATOM 5306 N N . LEU B 1 297 ? 12.969 6.637 12.914 1 95.06 297 LEU B N 1
ATOM 5307 C CA . LEU B 1 297 ? 12.672 7.879 13.609 1 95.06 297 LEU B CA 1
ATOM 5308 C C . LEU B 1 297 ? 11.633 8.703 12.852 1 95.06 297 LEU B C 1
ATOM 5310 O O . LEU B 1 297 ? 10.719 9.266 13.453 1 95.06 297 LEU B O 1
ATOM 5314 N N . ASP B 1 298 ? 11.719 8.734 11.562 1 96 298 ASP B N 1
ATOM 5315 C CA . ASP B 1 298 ? 10.812 9.523 10.742 1 96 298 ASP B CA 1
ATOM 5316 C C . ASP B 1 298 ? 9.516 8.758 10.469 1 96 298 ASP B C 1
ATOM 5318 O O . ASP B 1 298 ? 8.422 9.305 10.648 1 96 298 ASP B O 1
ATOM 5322 N N . TRP B 1 299 ? 9.617 7.523 10.18 1 96.88 299 TRP B N 1
ATOM 5323 C CA . TRP B 1 299 ? 8.477 6.746 9.703 1 96.88 299 TRP B CA 1
ATOM 5324 C C . TRP B 1 299 ? 7.516 6.43 10.844 1 96.88 299 TRP B C 1
ATOM 5326 O O . TRP B 1 299 ? 6.305 6.328 10.633 1 96.88 299 TRP B O 1
ATOM 5336 N N . THR B 1 300 ? 8.047 6.273 12.008 1 98.06 300 THR B N 1
ATOM 5337 C CA . THR B 1 300 ? 7.164 6.008 13.141 1 98.06 300 THR B CA 1
ATOM 5338 C C . THR B 1 300 ? 6.328 7.238 13.469 1 98.06 300 THR B C 1
ATOM 5340 O O . THR B 1 300 ? 5.184 7.117 13.914 1 98.06 300 THR B O 1
ATOM 5343 N N . LEU B 1 301 ? 6.887 8.453 13.234 1 97.5 301 LEU B N 1
ATOM 5344 C CA . LEU B 1 301 ? 6.125 9.68 13.461 1 97.5 301 LEU B CA 1
ATOM 5345 C C . LEU B 1 301 ? 4.984 9.797 12.453 1 97.5 301 LEU B C 1
ATOM 5347 O O . LEU B 1 301 ? 3.844 10.07 12.836 1 97.5 301 LEU B O 1
ATOM 5351 N N . LEU B 1 302 ? 5.285 9.555 11.195 1 98.44 302 LEU B N 1
ATOM 5352 C CA . LEU B 1 302 ? 4.266 9.586 10.148 1 98.44 302 LEU B CA 1
ATOM 5353 C C . LEU B 1 302 ? 3.178 8.555 10.43 1 98.44 302 LEU B C 1
ATOM 5355 O O . LEU B 1 302 ? 1.987 8.852 10.312 1 98.44 302 LEU B O 1
ATOM 5359 N N . PHE B 1 303 ? 3.689 7.391 10.875 1 98.69 303 PHE B N 1
ATOM 5360 C CA . PHE B 1 303 ? 2.787 6.273 11.117 1 98.69 303 PHE B CA 1
ATOM 5361 C C . PHE B 1 303 ? 1.903 6.543 12.328 1 98.69 303 PHE B C 1
ATOM 5363 O O . PHE B 1 303 ? 0.705 6.254 12.305 1 98.69 303 PHE B O 1
ATOM 5370 N N . ALA B 1 304 ? 2.43 7.062 13.344 1 98.69 304 ALA B N 1
ATOM 5371 C CA . ALA B 1 304 ? 1.668 7.406 14.539 1 98.69 304 ALA B CA 1
ATOM 5372 C C . ALA B 1 304 ? 0.587 8.438 14.227 1 98.69 304 ALA B C 1
ATOM 5374 O O . ALA B 1 304 ? -0.562 8.289 14.656 1 98.69 304 ALA B O 1
ATOM 5375 N N . GLY B 1 305 ? 0.967 9.492 13.492 1 98.69 305 GLY B N 1
ATOM 5376 C CA . GLY B 1 305 ? -0.033 10.469 13.094 1 98.69 305 GLY B CA 1
ATOM 5377 C C . GLY B 1 305 ? -1.165 9.867 12.289 1 98.69 305 GLY B C 1
ATOM 5378 O O . GLY B 1 305 ? -2.334 10.18 12.516 1 98.69 305 GLY B O 1
ATOM 5379 N N . ALA B 1 306 ? -0.82 9.008 11.367 1 98.75 306 ALA B N 1
ATOM 5380 C CA . ALA B 1 306 ? -1.795 8.391 10.477 1 98.75 306 ALA B CA 1
ATOM 5381 C C . ALA B 1 306 ? -2.803 7.555 11.266 1 98.75 306 ALA B C 1
ATOM 5383 O O . ALA B 1 306 ? -4.016 7.727 11.109 1 98.75 306 ALA B O 1
ATOM 5384 N N . VAL B 1 307 ? -2.307 6.707 12.164 1 98.75 307 VAL B N 1
ATOM 5385 C CA . VAL B 1 307 ? -3.174 5.754 12.852 1 98.75 307 VAL B CA 1
ATOM 5386 C C . VAL B 1 307 ? -3.992 6.48 13.914 1 98.75 307 VAL B C 1
ATOM 5388 O O . VAL B 1 307 ? -5.164 6.164 14.133 1 98.75 307 VAL B O 1
ATOM 5391 N N . THR B 1 308 ? -3.371 7.449 14.57 1 98.56 308 THR B N 1
ATOM 5392 C CA . THR B 1 308 ? -4.102 8.172 15.602 1 98.56 308 THR B CA 1
ATOM 5393 C C . THR B 1 308 ? -5.312 8.891 15.008 1 98.56 308 THR B C 1
ATOM 5395 O O . THR B 1 308 ? -6.418 8.805 15.547 1 98.56 308 THR B O 1
ATOM 5398 N N . GLN B 1 309 ? -5.105 9.547 13.945 1 98.69 309 GLN B N 1
ATOM 5399 C CA . GLN B 1 309 ? -6.195 10.281 13.312 1 98.69 309 GL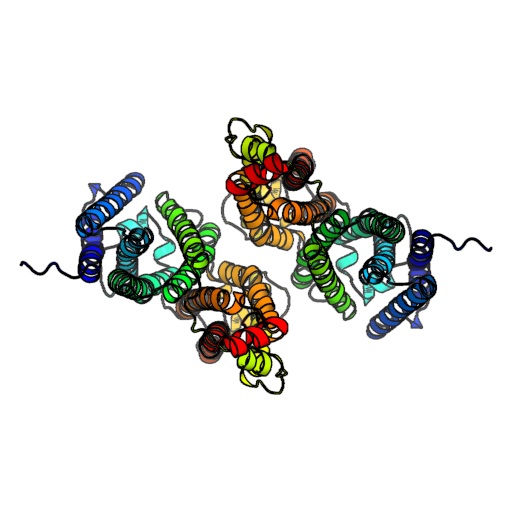N B CA 1
ATOM 5400 C C . GLN B 1 309 ? -7.281 9.328 12.812 1 98.69 309 GLN B C 1
ATOM 5402 O O . GLN B 1 309 ? -8.469 9.555 13.047 1 98.69 309 GLN B O 1
ATOM 5407 N N . THR B 1 310 ? -6.914 8.297 12.109 1 98.5 310 THR B N 1
ATOM 5408 C CA . THR B 1 310 ? -7.898 7.395 11.523 1 98.5 310 THR B CA 1
ATOM 5409 C C . THR B 1 310 ? -8.633 6.613 12.617 1 98.5 310 THR B C 1
ATOM 5411 O O . THR B 1 310 ? -9.836 6.375 12.508 1 98.5 310 THR B O 1
ATOM 5414 N N . GLN B 1 311 ? -7.891 6.238 13.68 1 98.56 311 GLN B N 1
ATOM 5415 C CA . GLN B 1 311 ? -8.539 5.508 14.766 1 98.56 311 GLN B CA 1
ATOM 5416 C C . GLN B 1 311 ? -9.461 6.418 15.57 1 98.56 311 GLN B C 1
ATOM 5418 O O . GLN B 1 311 ? -10.484 5.973 16.078 1 98.56 311 GLN B O 1
ATOM 5423 N N . TRP B 1 312 ? -9.07 7.691 15.688 1 98.44 312 TRP B N 1
ATOM 5424 C CA . TRP B 1 312 ? -9.969 8.664 16.297 1 98.44 312 TRP B CA 1
ATOM 5425 C C . TRP B 1 312 ? -11.297 8.719 15.547 1 98.44 312 TRP B C 1
ATOM 5427 O O . TRP B 1 312 ? -12.359 8.633 16.156 1 98.44 312 TRP B O 1
ATOM 5437 N N . CYS B 1 313 ? -11.234 8.82 14.25 1 98.5 313 CYS B N 1
ATOM 5438 C CA . CYS B 1 313 ? -12.43 8.898 13.422 1 98.5 313 CYS B CA 1
ATOM 5439 C C . CYS B 1 313 ? -13.219 7.598 13.469 1 98.5 313 CYS B C 1
ATOM 5441 O O . CYS B 1 313 ? -14.445 7.617 13.57 1 98.5 313 CYS B O 1
ATOM 5443 N N . HIS B 1 314 ? -12.516 6.484 13.477 1 98.44 314 HIS B N 1
ATOM 5444 C CA . HIS B 1 314 ? -13.172 5.184 13.445 1 98.44 314 HIS B CA 1
ATOM 5445 C C . HIS B 1 314 ? -13.891 4.895 14.758 1 98.44 314 HIS B C 1
ATOM 5447 O O . HIS B 1 314 ? -15.07 4.527 14.758 1 98.44 314 HIS B O 1
ATOM 5453 N N . ILE B 1 315 ? -13.164 5.02 15.859 1 98.12 315 ILE B N 1
ATOM 5454 C CA . ILE B 1 315 ? -13.742 4.762 17.172 1 98.12 315 ILE B CA 1
ATOM 5455 C C . ILE B 1 315 ? -14.906 5.727 17.422 1 98.12 315 ILE B C 1
ATOM 5457 O O . ILE B 1 315 ? -15.992 5.305 17.812 1 98.12 315 ILE B O 1
ATOM 5461 N N . GLY B 1 316 ? -14.672 6.992 17.141 1 98.19 316 GLY B N 1
ATOM 5462 C CA . GLY B 1 316 ? -15.711 7.992 17.344 1 98.19 316 GLY B CA 1
ATOM 5463 C C . GLY B 1 316 ? -16.953 7.746 16.5 1 98.19 316 GLY B C 1
ATOM 5464 O O . GLY B 1 316 ? -18.078 7.844 17 1 98.19 316 GLY B O 1
ATOM 5465 N N . ALA B 1 317 ? -16.75 7.449 15.25 1 98.25 317 ALA B N 1
ATOM 5466 C CA . ALA B 1 317 ? -17.875 7.23 14.336 1 98.25 317 ALA B CA 1
ATOM 5467 C C . ALA B 1 317 ? -18.672 5.992 14.734 1 98.25 317 ALA B C 1
ATOM 5469 O O . ALA B 1 317 ? -19.891 5.941 14.555 1 98.25 317 ALA B O 1
ATOM 5470 N N . SER B 1 318 ? -17.984 4.984 15.281 1 97.69 318 SER B N 1
ATOM 5471 C CA . SER B 1 318 ? -18.641 3.734 15.664 1 97.69 318 SER B CA 1
ATOM 5472 C C . SER B 1 318 ? -19.578 3.941 16.844 1 97.69 318 SER B C 1
ATOM 5474 O O . SER B 1 318 ? -20.484 3.129 17.078 1 97.69 318 SER B O 1
ATOM 5476 N N . LEU B 1 319 ? -19.375 5.027 17.594 1 97.06 319 LEU B N 1
ATOM 5477 C CA . LEU B 1 319 ? -20.156 5.273 18.797 1 97.06 319 LEU B CA 1
ATOM 5478 C C . LEU B 1 319 ? -21.031 6.504 18.625 1 97.06 319 LEU B C 1
ATOM 5480 O O . LEU B 1 319 ? -21.969 6.719 19.422 1 97.06 319 LEU B O 1
ATOM 5484 N N . HIS B 1 320 ? -20.828 7.246 17.625 1 97.06 320 HIS B N 1
ATOM 5485 C CA . HIS B 1 320 ? -21.469 8.547 17.422 1 97.06 320 HIS B CA 1
ATOM 5486 C C . HIS B 1 320 ? -22.938 8.391 17.078 1 97.06 320 HIS B C 1
ATOM 5488 O O . HIS B 1 320 ? -23.312 7.449 16.375 1 97.06 320 HIS B O 1
ATOM 5494 N N . SER B 1 321 ? -23.734 9.336 17.438 1 95.81 321 SER B N 1
ATOM 5495 C CA . SER B 1 321 ? -25.172 9.281 17.266 1 95.81 321 SER B CA 1
ATOM 5496 C C . SER B 1 321 ? -25.562 9.461 15.805 1 95.81 321 SER B C 1
ATOM 5498 O O . SER B 1 321 ? -26.656 9.047 15.398 1 95.81 321 SER B O 1
ATOM 5500 N N . ARG B 1 322 ? -24.703 9.984 15.039 1 95.75 322 ARG B N 1
ATOM 5501 C CA . ARG B 1 322 ? -25 10.211 13.633 1 95.75 322 ARG B CA 1
ATOM 5502 C C . ARG B 1 322 ? -24.859 8.922 12.828 1 95.75 322 ARG B C 1
ATOM 5504 O O . ARG B 1 322 ? -25.312 8.852 11.68 1 95.75 322 ARG B O 1
ATOM 5511 N N . THR B 1 323 ? -24.172 7.949 13.383 1 97.62 323 THR B N 1
ATOM 5512 C CA . THR B 1 323 ? -24.172 6.617 12.789 1 97.62 323 THR B CA 1
ATOM 5513 C C . THR B 1 323 ? -25.484 5.891 13.094 1 97.62 323 THR B C 1
ATOM 5515 O O . THR B 1 323 ? -25.953 5.895 14.234 1 97.62 323 THR B O 1
ATOM 5518 N N . ALA B 1 324 ? -26.094 5.367 12.047 1 96.5 324 ALA B N 1
ATOM 5519 C CA . ALA B 1 324 ? -27.344 4.633 12.25 1 96.5 324 ALA B CA 1
ATOM 5520 C C . ALA B 1 324 ? -27.188 3.596 13.359 1 96.5 324 ALA B C 1
ATOM 5522 O O . ALA B 1 324 ? -26.156 2.947 13.477 1 96.5 324 ALA B O 1
ATOM 5523 N N . TYR B 1 325 ? -28.219 3.467 14.109 1 95.88 325 TYR B N 1
ATOM 5524 C CA . TYR B 1 325 ? -28.219 2.615 15.297 1 95.88 325 TYR B CA 1
ATOM 5525 C C . TYR B 1 325 ? -27.781 1.199 14.953 1 95.88 325 TYR B C 1
ATOM 5527 O O . TYR B 1 325 ? -27.047 0.565 15.719 1 95.88 325 TYR B O 1
ATOM 5535 N N . THR B 1 326 ? -28.141 0.726 13.766 1 95.88 326 THR B N 1
ATOM 5536 C CA . THR B 1 326 ? -27.875 -0.644 13.344 1 95.88 326 THR B CA 1
ATOM 5537 C C . THR B 1 326 ? -26.375 -0.863 13.148 1 95.88 326 THR B C 1
ATOM 5539 O O . THR B 1 326 ? -25.891 -1.995 13.227 1 95.88 326 THR B O 1
ATOM 5542 N N . TYR B 1 327 ? -25.656 0.227 12.93 1 97.19 327 TYR B N 1
ATOM 5543 C CA . TYR B 1 327 ? -24.234 0.096 12.641 1 97.19 327 TYR B CA 1
ATOM 5544 C C . TYR B 1 327 ? -23.391 0.539 13.828 1 97.19 327 TYR B C 1
ATOM 5546 O O . TYR B 1 327 ? -22.156 0.485 13.781 1 97.19 327 TYR B O 1
ATOM 5554 N N . ARG B 1 328 ? -23.984 0.94 14.891 1 97.25 328 ARG B N 1
ATOM 5555 C CA . ARG B 1 328 ? -23.234 1.353 16.078 1 97.25 328 ARG B CA 1
ATOM 5556 C C . ARG B 1 328 ? -22.781 0.142 16.891 1 97.25 328 ARG B C 1
ATOM 5558 O O . ARG B 1 328 ? -23.359 -0.938 16.781 1 97.25 328 ARG B O 1
ATOM 5565 N N . VAL B 1 329 ? -21.781 0.344 17.641 1 97.44 329 VAL B N 1
ATOM 5566 C CA . VAL B 1 329 ? -21.281 -0.72 18.516 1 97.44 329 VAL B CA 1
ATOM 5567 C C . VAL B 1 329 ? -22.344 -1.08 19.547 1 97.44 329 VAL B C 1
ATOM 5569 O O . VAL B 1 329 ? -22.906 -0.2 20.219 1 97.44 329 VAL B O 1
ATOM 5572 N N . PRO B 1 330 ? -22.625 -2.352 19.656 1 96 330 PRO B N 1
ATOM 5573 C CA . PRO B 1 330 ? -23.594 -2.758 20.672 1 96 330 PRO B CA 1
ATOM 5574 C C . PRO B 1 330 ? -23.172 -2.365 22.094 1 96 330 PRO B C 1
ATOM 5576 O O . PRO B 1 330 ? -21.984 -2.445 22.438 1 96 330 PRO B O 1
ATOM 5579 N N . ALA B 1 331 ? -24.094 -2.098 22.906 1 94.25 331 ALA B N 1
ATOM 5580 C CA . ALA B 1 331 ? -23.859 -1.605 24.266 1 94.25 331 ALA B CA 1
ATOM 5581 C C . ALA B 1 331 ? -23.125 -2.646 25.109 1 94.25 331 ALA B C 1
ATOM 5583 O O . ALA B 1 331 ? -22.312 -2.297 25.969 1 94.25 331 ALA B O 1
ATOM 5584 N N . GLU B 1 332 ? -23.344 -3.846 24.812 1 95.12 332 GLU B N 1
ATOM 5585 C CA . GLU B 1 332 ? -22.797 -4.926 25.625 1 95.12 332 GLU B CA 1
ATOM 5586 C C . GLU B 1 332 ? -21.297 -5.082 25.375 1 95.12 332 GLU B C 1
ATOM 5588 O O . GLU B 1 332 ? -20.562 -5.523 26.266 1 95.12 332 GLU B O 1
ATOM 5593 N N . ASN B 1 333 ? -20.844 -4.68 24.188 1 95.94 333 ASN B N 1
ATOM 5594 C CA . ASN B 1 333 ? -19.469 -4.984 23.828 1 95.94 333 ASN B CA 1
ATOM 5595 C C . ASN B 1 333 ? -18.672 -3.711 23.562 1 95.94 333 ASN B C 1
ATOM 5597 O O . ASN B 1 333 ? -17.531 -3.773 23.078 1 95.94 333 ASN B O 1
ATOM 5601 N N . TRP B 1 334 ? -19.219 -2.576 23.859 1 95.06 334 TRP B N 1
ATOM 5602 C CA . TRP B 1 334 ? -18.562 -1.331 23.484 1 95.06 334 TRP B CA 1
ATOM 5603 C C . TRP B 1 334 ? -17.203 -1.194 24.172 1 95.06 334 TRP B C 1
ATOM 5605 O O . TRP B 1 334 ? -16.25 -0.687 23.578 1 95.06 334 TRP B O 1
ATOM 5615 N N . ARG B 1 335 ? -17.062 -1.689 25.391 1 96.56 335 ARG B N 1
ATOM 5616 C CA . ARG B 1 335 ? -15.805 -1.59 26.109 1 96.56 335 ARG B CA 1
ATOM 5617 C C . ARG B 1 335 ? -14.711 -2.4 25.422 1 96.56 335 ARG B C 1
ATOM 5619 O O . ARG B 1 335 ? -13.594 -1.92 25.234 1 96.56 335 ARG B O 1
ATOM 5626 N N . THR B 1 336 ? -15.109 -3.557 25.094 1 96.69 336 THR B N 1
ATOM 5627 C CA . THR B 1 336 ? -14.164 -4.441 24.422 1 96.69 336 THR B CA 1
ATOM 5628 C C . THR B 1 336 ? -13.695 -3.836 23.094 1 96.69 336 THR B C 1
ATOM 5630 O O . THR B 1 336 ? -12.5 -3.828 22.797 1 96.69 336 THR B O 1
ATOM 5633 N N . VAL B 1 337 ? -14.609 -3.299 22.359 1 97.38 337 VAL B N 1
ATOM 5634 C CA . VAL B 1 337 ? -14.305 -2.721 21.062 1 97.38 337 VAL B CA 1
ATOM 5635 C C . VAL B 1 337 ? -13.398 -1.502 21.234 1 97.38 337 VAL B C 1
ATOM 5637 O O . VAL B 1 337 ? -12.398 -1.357 20.531 1 97.38 337 VAL B O 1
ATOM 5640 N N . VAL B 1 338 ? -13.711 -0.674 22.172 1 97.81 338 VAL B N 1
ATOM 5641 C CA . VAL B 1 338 ? -12.938 0.545 22.406 1 97.81 338 VAL B CA 1
ATOM 5642 C C . VAL B 1 338 ? -11.539 0.189 22.906 1 97.81 338 VAL B C 1
ATOM 5644 O O . VAL B 1 338 ? -10.547 0.75 22.438 1 97.81 338 VAL B O 1
ATOM 5647 N N . ILE B 1 339 ? -11.438 -0.758 23.781 1 97.69 339 ILE B N 1
ATOM 5648 C CA . ILE B 1 339 ? -10.148 -1.153 24.328 1 97.69 339 ILE B CA 1
ATOM 5649 C C . ILE B 1 339 ? -9.266 -1.729 23.234 1 97.69 339 ILE B C 1
ATOM 5651 O O . ILE B 1 339 ? -8.094 -1.367 23.109 1 97.69 339 ILE B O 1
ATOM 5655 N N . LEU B 1 340 ? -9.812 -2.557 22.391 1 97.5 340 LEU B N 1
ATOM 5656 C CA . LEU B 1 340 ? -9.047 -3.178 21.312 1 97.5 340 LEU B CA 1
ATOM 5657 C C . LEU B 1 340 ? -8.562 -2.131 20.328 1 97.5 340 LEU B C 1
ATOM 5659 O O . LEU B 1 340 ? -7.414 -2.176 19.875 1 97.5 340 LEU B O 1
ATOM 5663 N N . ASN B 1 341 ? -9.406 -1.229 20.047 1 98.19 341 ASN B N 1
ATOM 5664 C CA . ASN B 1 341 ? -9.039 -0.203 19.078 1 98.19 341 ASN B CA 1
ATOM 5665 C C . ASN B 1 341 ? -8.039 0.793 19.656 1 98.19 341 ASN B C 1
ATOM 5667 O O . ASN B 1 341 ? -7.152 1.274 18.953 1 98.19 341 ASN B O 1
ATOM 5671 N N . VAL B 1 342 ? -8.195 1.079 20.906 1 98.12 342 VAL B N 1
ATOM 5672 C CA . VAL B 1 342 ? -7.254 1.982 21.562 1 98.12 342 VAL B CA 1
ATOM 5673 C C . VAL B 1 342 ? -5.887 1.313 21.672 1 98.12 342 VAL B C 1
ATOM 5675 O O . VAL B 1 342 ? -4.855 1.952 21.453 1 98.12 342 VAL B O 1
ATOM 5678 N N . LEU B 1 343 ? -5.887 0.051 21.984 1 98.06 343 LEU B N 1
ATOM 5679 C CA . LEU B 1 343 ? -4.633 -0.691 22.031 1 98.06 343 LEU B CA 1
ATOM 5680 C C . LEU B 1 343 ? -3.969 -0.737 20.656 1 98.06 343 LEU B C 1
ATOM 5682 O O . LEU B 1 343 ? -2.746 -0.607 20.547 1 98.06 343 LEU B O 1
ATOM 5686 N N . TYR B 1 344 ? -4.777 -0.922 19.672 1 98.44 344 TYR B N 1
ATOM 5687 C CA . TYR B 1 344 ? -4.273 -0.908 18.312 1 98.44 344 TYR B CA 1
ATOM 5688 C C . TYR B 1 344 ? -3.609 0.425 17.984 1 98.44 344 TYR B C 1
ATOM 5690 O O . TYR B 1 344 ? -2.508 0.459 17.438 1 98.44 344 TYR B O 1
ATOM 5698 N N . ALA B 1 345 ? -4.238 1.519 18.344 1 97.94 345 ALA B N 1
ATOM 5699 C CA . ALA B 1 345 ? -3.73 2.857 18.062 1 97.94 345 ALA B CA 1
ATOM 5700 C C . ALA B 1 345 ? -2.488 3.162 18.891 1 97.94 345 ALA B C 1
ATOM 5702 O O . ALA B 1 345 ? -1.646 3.969 18.5 1 97.94 345 ALA B O 1
ATOM 5703 N N . ALA B 1 346 ? -2.379 2.514 20.016 1 98.44 346 ALA B N 1
ATOM 5704 C CA . ALA B 1 346 ? -1.284 2.791 20.938 1 98.44 346 ALA B CA 1
ATOM 5705 C C . ALA B 1 346 ? 0.042 2.27 20.391 1 98.44 346 ALA B C 1
ATOM 5707 O O . ALA B 1 346 ? 1.104 2.812 20.703 1 98.44 346 ALA B O 1
ATOM 5708 N N . ILE B 1 347 ? 0.002 1.297 19.547 1 98.44 347 ILE B N 1
ATOM 5709 C CA . ILE B 1 347 ? 1.221 0.621 19.109 1 98.44 347 ILE B CA 1
ATOM 5710 C C . ILE B 1 347 ? 2.078 1.58 18.297 1 98.44 347 ILE B C 1
ATOM 5712 O O . ILE B 1 347 ? 3.242 1.819 18.625 1 98.44 347 ILE B O 1
ATOM 5716 N N . PRO B 1 348 ? 1.55 2.186 17.25 1 98.19 348 PRO B N 1
ATOM 5717 C CA . PRO B 1 348 ? 2.379 3.133 16.5 1 98.19 348 PRO B CA 1
ATOM 5718 C C . PRO B 1 348 ? 2.807 4.336 17.344 1 98.19 348 PRO B C 1
ATOM 5720 O O . PRO B 1 348 ? 3.9 4.871 17.156 1 98.19 348 PRO B O 1
ATOM 5723 N N . ILE B 1 349 ? 1.974 4.766 18.266 1 98.44 349 ILE B N 1
ATOM 5724 C CA . ILE B 1 349 ? 2.307 5.887 19.141 1 98.44 349 ILE B CA 1
ATOM 5725 C C . ILE B 1 349 ? 3.49 5.512 20.031 1 98.44 349 ILE B C 1
ATOM 5727 O O . ILE B 1 349 ? 4.445 6.281 20.156 1 98.44 349 ILE B O 1
ATOM 5731 N N . LEU B 1 350 ? 3.393 4.312 20.594 1 98.5 350 LEU B N 1
ATOM 5732 C CA . LEU B 1 350 ? 4.457 3.842 21.484 1 98.5 350 LEU B CA 1
ATOM 5733 C C . LEU B 1 350 ? 5.742 3.596 20.703 1 98.5 350 LEU B C 1
ATOM 5735 O O . LEU B 1 350 ? 6.84 3.801 21.219 1 98.5 350 LEU B O 1
ATOM 5739 N N . LEU B 1 351 ? 5.621 3.17 19.484 1 98.31 351 LEU B N 1
ATOM 5740 C CA . LEU B 1 351 ? 6.793 3.004 18.625 1 98.31 351 LEU B CA 1
ATOM 5741 C C . LEU B 1 351 ? 7.496 4.34 18.406 1 98.31 351 LEU B C 1
ATOM 5743 O O . LEU B 1 351 ? 8.719 4.43 18.516 1 98.31 351 LEU B O 1
ATOM 5747 N N . ALA B 1 352 ? 6.715 5.348 18.109 1 97.81 352 ALA B N 1
ATOM 5748 C CA . ALA B 1 352 ? 7.285 6.676 17.906 1 97.81 352 ALA B CA 1
ATOM 5749 C C . ALA B 1 352 ? 7.938 7.199 19.188 1 97.81 352 ALA B C 1
ATOM 5751 O O . ALA B 1 352 ? 9.047 7.727 19.141 1 97.81 352 ALA B O 1
ATOM 5752 N N . LEU B 1 353 ? 7.277 6.977 20.297 1 97.44 353 LEU B N 1
ATOM 5753 C CA . LEU B 1 353 ? 7.816 7.426 21.578 1 97.44 353 LEU B CA 1
ATOM 5754 C C . LEU B 1 353 ? 9.117 6.695 21.906 1 97.44 353 LEU B C 1
ATOM 5756 O O . LEU B 1 353 ? 10.07 7.309 22.391 1 97.44 353 LEU B O 1
ATOM 5760 N N . ARG B 1 354 ? 9.125 5.426 21.609 1 97 354 ARG B N 1
ATOM 5761 C CA . ARG B 1 354 ? 10.328 4.629 21.844 1 97 354 ARG B CA 1
ATOM 5762 C C . ARG B 1 354 ? 11.477 5.129 20.969 1 97 354 ARG B C 1
ATOM 5764 O O . ARG B 1 354 ? 12.609 5.238 21.438 1 97 354 ARG B O 1
ATOM 5771 N N . CYS B 1 355 ? 11.273 5.445 19.766 1 94.62 355 CYS B N 1
ATOM 5772 C CA . CYS B 1 355 ? 12.312 5.906 18.844 1 94.62 355 CYS B CA 1
ATOM 5773 C C . CYS B 1 355 ? 12.836 7.273 19.266 1 94.62 355 CYS B C 1
ATOM 5775 O O . CYS B 1 355 ? 14.039 7.539 19.172 1 94.62 355 CYS B O 1
ATOM 5777 N N . TYR B 1 356 ? 11.969 8.07 19.812 1 91.12 356 TYR B N 1
ATOM 5778 C CA . TYR B 1 356 ? 12.367 9.43 20.141 1 91.12 356 TYR B CA 1
ATOM 5779 C C . TYR B 1 356 ? 12.984 9.484 21.531 1 91.12 356 TYR B C 1
ATOM 5781 O O . TYR B 1 356 ? 13.875 10.305 21.797 1 91.12 356 TYR B O 1
ATOM 5789 N N . ALA B 1 357 ? 12.539 8.625 22.375 1 92.12 357 ALA B N 1
ATOM 5790 C CA . ALA B 1 357 ? 13.078 8.602 23.734 1 92.12 357 ALA B CA 1
ATOM 5791 C C . ALA B 1 357 ? 14.516 8.086 23.75 1 92.12 357 ALA B C 1
ATOM 5793 O O . ALA B 1 357 ? 15.359 8.609 24.484 1 92.12 357 ALA B O 1
ATOM 5794 N N . ASN B 1 358 ? 14.758 7.086 23.016 1 92.06 358 ASN B N 1
ATOM 5795 C CA . ASN B 1 358 ? 16.094 6.5 22.953 1 92.06 358 ASN B CA 1
ATOM 5796 C C . ASN B 1 358 ? 16.484 6.129 21.516 1 92.06 358 ASN B C 1
ATOM 5798 O O . ASN B 1 358 ? 16.469 4.949 21.156 1 92.06 358 ASN B O 1
ATOM 5802 N N . PRO B 1 359 ? 16.984 7.055 20.781 1 93.69 359 PRO B N 1
ATOM 5803 C CA . PRO B 1 359 ? 17.25 6.84 19.359 1 93.69 359 PRO B CA 1
ATOM 5804 C C . PRO B 1 359 ? 18.578 6.113 19.109 1 93.69 359 PRO B C 1
ATOM 5806 O O . PRO B 1 359 ? 18.875 5.738 17.969 1 93.69 359 PRO B O 1
ATOM 5809 N N . THR B 1 360 ? 19.391 5.844 20.141 1 93.75 360 THR B N 1
ATOM 5810 C CA . THR B 1 360 ? 20.766 5.352 20.016 1 93.75 360 THR B CA 1
ATOM 5811 C C . THR B 1 360 ? 20.797 4.051 19.219 1 93.75 360 THR B C 1
ATOM 5813 O O . THR B 1 360 ? 21.672 3.867 18.359 1 93.75 360 THR B O 1
ATOM 5816 N N . TYR B 1 361 ? 19.891 3.174 19.5 1 94.69 361 TYR B N 1
ATOM 5817 C CA . TYR B 1 361 ? 19.859 1.857 18.875 1 94.69 361 TYR B CA 1
ATOM 5818 C C . TYR B 1 361 ? 19.641 1.976 17.375 1 94.69 361 TYR B C 1
ATOM 5820 O O . TYR B 1 361 ? 20.109 1.129 16.609 1 94.69 361 TYR B O 1
ATOM 5828 N N . PHE B 1 362 ? 19 3.016 16.891 1 94.81 362 PHE B N 1
ATOM 5829 C CA . PHE B 1 362 ? 18.578 3.146 15.508 1 94.81 362 PHE B CA 1
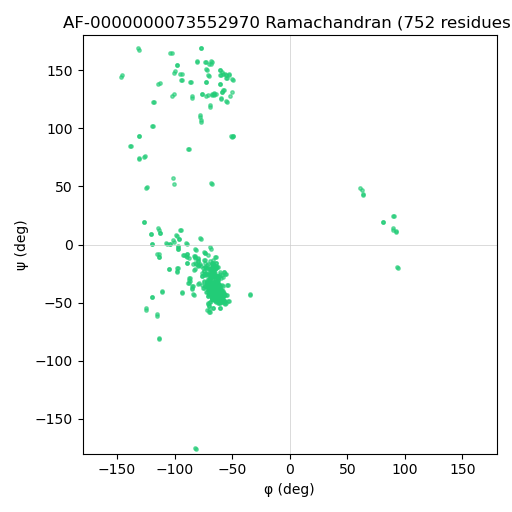ATOM 5830 C C . PHE B 1 362 ? 19.594 3.961 14.711 1 94.81 362 PHE B C 1
ATOM 5832 O O . PHE B 1 362 ? 19.453 4.109 13.492 1 94.81 362 PHE B O 1
ATOM 5839 N N . MET B 1 363 ? 20.641 4.445 15.391 1 92.75 363 MET B N 1
ATOM 5840 C CA . MET B 1 363 ? 21.641 5.281 14.719 1 92.75 363 MET B CA 1
ATOM 5841 C C . MET B 1 363 ? 22.516 4.445 13.805 1 92.75 363 MET B C 1
ATOM 5843 O O . MET B 1 363 ? 22.625 3.229 13.969 1 92.75 363 MET B O 1
ATOM 5847 N N . LYS B 1 364 ? 23.109 5.051 12.836 1 88 364 LYS B N 1
ATOM 5848 C CA . LYS B 1 364 ? 24.016 4.359 11.922 1 88 364 LYS B CA 1
ATOM 5849 C C . LYS B 1 364 ? 25.203 3.771 12.664 1 88 364 LYS B C 1
ATOM 5851 O O . LYS B 1 364 ? 25.766 4.418 13.555 1 88 364 LYS B O 1
ATOM 5856 N N . PRO B 1 365 ? 25.5 2.559 12.219 1 83.31 365 PRO B N 1
ATOM 5857 C CA . PRO B 1 365 ? 26.656 1.952 12.883 1 83.31 365 PRO B CA 1
ATOM 5858 C C . PRO B 1 365 ? 27.969 2.699 12.594 1 83.31 365 PRO B C 1
ATOM 5860 O O . PRO B 1 365 ? 28.156 3.205 11.492 1 83.31 365 PRO B O 1
ATOM 5863 N N . VAL B 1 366 ? 28.703 3.008 13.664 1 70.44 366 VAL B N 1
ATOM 5864 C CA . VAL B 1 366 ? 30 3.668 13.531 1 70.44 366 VAL B CA 1
ATOM 5865 C C . VAL B 1 366 ? 31.062 2.652 13.102 1 70.44 366 VAL B C 1
ATOM 5867 O O . VAL B 1 366 ? 31.141 1.557 13.664 1 70.44 366 VAL B O 1
ATOM 5870 N N . THR B 1 367 ? 31.453 2.691 11.906 1 60.62 367 THR B N 1
ATOM 5871 C CA . THR B 1 367 ? 32.562 1.824 11.508 1 60.62 367 THR B CA 1
ATOM 5872 C C . THR B 1 367 ? 33.719 1.98 12.469 1 60.62 367 THR B C 1
ATOM 5874 O O . THR B 1 367 ? 33.969 3.068 13 1 60.62 367 THR B O 1
ATOM 5877 N N . LYS B 1 368 ? 34.312 0.979 12.992 1 54.31 368 LYS B N 1
ATOM 5878 C CA . LYS B 1 368 ? 35.469 0.836 13.891 1 54.31 368 LYS B CA 1
ATOM 5879 C C . LYS B 1 368 ? 36.531 1.898 13.617 1 54.31 368 LYS B C 1
ATOM 5881 O O . LYS B 1 368 ? 37.188 2.367 14.539 1 54.31 368 LYS B O 1
ATOM 5886 N N . GLY B 1 369 ? 36.844 2.207 12.5 1 47.81 369 GLY B N 1
ATOM 5887 C CA . GLY B 1 369 ? 37.969 3.059 12.25 1 47.81 369 GLY B CA 1
ATOM 5888 C C . GLY B 1 369 ? 37.781 4.492 12.711 1 47.81 369 GLY B C 1
ATOM 5889 O O . GLY B 1 369 ? 38.719 5.289 12.719 1 47.81 369 GLY B O 1
ATOM 5890 N N . GLN B 1 370 ? 36.688 4.922 12.812 1 49.78 370 GLN B N 1
ATOM 5891 C CA . GLN B 1 370 ? 36.469 6.34 13.078 1 49.78 370 GLN B CA 1
ATOM 5892 C C . GLN B 1 370 ? 36.594 6.648 14.562 1 49.78 370 GLN B C 1
ATOM 5894 O O . GLN B 1 370 ? 36.719 7.812 14.953 1 49.78 370 GLN B O 1
ATOM 5899 N N . THR B 1 371 ? 36.469 5.812 15.445 1 47.62 371 THR B N 1
ATOM 5900 C CA . THR B 1 371 ? 36.656 6.043 16.875 1 47.62 371 THR B CA 1
ATOM 5901 C C . THR B 1 371 ? 38.062 6.477 17.188 1 47.62 371 THR B C 1
ATOM 5903 O O . THR B 1 371 ? 38.281 7.289 18.094 1 47.62 371 THR B O 1
ATOM 5906 N N . ASN B 1 372 ? 38.938 5.797 16.625 1 46.91 372 ASN B N 1
ATOM 5907 C CA . ASN B 1 372 ? 40.312 6.047 17.016 1 46.91 372 ASN B CA 1
ATOM 5908 C C . ASN B 1 372 ? 40.781 7.422 16.547 1 46.91 372 ASN B C 1
ATOM 5910 O O . ASN B 1 372 ? 41.812 7.938 17.047 1 46.91 372 ASN B O 1
ATOM 5914 N N . ALA B 1 373 ? 40.312 7.98 15.539 1 44.12 373 ALA B N 1
ATOM 5915 C CA . ALA B 1 373 ? 40.938 9.203 15.047 1 44.12 373 ALA B CA 1
ATOM 5916 C C . ALA B 1 373 ? 40.562 10.398 15.922 1 44.12 373 ALA B C 1
ATOM 5918 O O . ALA B 1 373 ? 41.344 11.305 16.125 1 44.12 373 ALA B O 1
ATOM 5919 N N . GLU B 1 374 ? 39.438 10.484 16.453 1 42 374 GLU B N 1
ATOM 5920 C CA . GLU B 1 374 ? 39.094 11.703 17.188 1 42 374 GLU B CA 1
ATOM 5921 C C . GLU B 1 374 ? 39.781 11.719 18.562 1 42 374 GLU B C 1
ATOM 5923 O O . GLU B 1 374 ? 39.844 12.766 19.203 1 42 374 GLU B O 1
ATOM 5928 N N . LYS B 1 375 ? 40.156 10.602 19.156 1 44.25 375 LYS B N 1
ATOM 5929 C CA . LYS B 1 375 ? 40.906 10.75 20.406 1 44.25 375 LYS B CA 1
ATOM 5930 C C . LYS B 1 375 ? 42.281 11.391 20.172 1 44.25 375 LYS B C 1
ATOM 5932 O O . LYS B 1 375 ? 42.969 11.766 21.109 1 44.25 375 LYS B O 1
ATOM 5937 N N . LYS B 1 376 ? 42.781 11.195 18.969 1 40.91 376 LYS B N 1
ATOM 5938 C CA . LYS B 1 376 ? 44.156 11.719 18.859 1 40.91 376 LYS B CA 1
ATOM 5939 C C . LYS B 1 376 ? 44.125 13.219 18.594 1 40.91 376 LYS B C 1
ATOM 5941 O O . LYS B 1 376 ? 45.188 13.859 18.547 1 40.91 376 LYS B O 1
ATOM 5946 N N . LYS B 1 377 ? 43.031 13.703 18.203 1 39.62 377 LYS B N 1
ATOM 5947 C CA . LYS B 1 377 ? 43.125 15.141 17.969 1 39.62 377 LYS B CA 1
ATOM 5948 C C . LYS B 1 377 ? 42.938 15.922 19.266 1 39.62 377 LYS B C 1
ATOM 5950 O O . LYS B 1 377 ? 43.094 17.141 19.297 1 39.62 377 LYS B O 1
ATOM 5955 N N . ASN B 1 378 ? 42.375 15.25 20.328 1 29.98 378 ASN B N 1
ATOM 5956 C CA . ASN B 1 378 ? 42.531 16.062 21.531 1 29.98 378 ASN B CA 1
ATOM 5957 C C . ASN B 1 378 ? 43.812 15.742 22.281 1 29.98 378 ASN B C 1
ATOM 5959 O O . ASN B 1 378 ? 44.219 14.57 22.391 1 29.98 378 ASN B O 1
#

pLDDT: mean 92.52, std 10.84, range [26.8, 98.81]